Protein AF-A0A2H0PAJ8-F1 (afdb_monomer_lite)

Structure (mmCIF, N/CA/C/O backbone):
data_AF-A0A2H0PAJ8-F1
#
_entry.id   AF-A0A2H0PAJ8-F1
#
loop_
_atom_site.group_PDB
_atom_site.id
_atom_site.type_symbol
_atom_site.label_atom_id
_atom_site.label_alt_id
_atom_site.label_comp_id
_atom_site.label_asym_id
_atom_site.label_entity_id
_atom_site.label_seq_id
_atom_site.pdbx_PDB_ins_code
_atom_site.Cartn_x
_atom_site.Cartn_y
_atom_site.Cartn_z
_atom_site.occupancy
_atom_site.B_iso_or_equiv
_atom_site.auth_seq_id
_atom_site.auth_comp_id
_atom_site.auth_asym_id
_atom_site.auth_atom_id
_atom_site.pdbx_PDB_model_num
ATOM 1 N N . MET A 1 1 ? 0.910 5.562 1.154 1.00 53.03 1 MET A N 1
ATOM 2 C CA . MET A 1 1 ? 1.048 4.449 0.168 1.00 53.03 1 MET A CA 1
ATOM 3 C C . MET A 1 1 ? 0.924 5.052 -1.227 1.00 53.03 1 MET A C 1
ATOM 5 O O . MET A 1 1 ? 0.379 6.147 -1.304 1.00 53.03 1 MET A O 1
ATOM 9 N N . PRO A 1 2 ? 1.428 4.426 -2.309 1.00 61.97 2 PRO A N 1
ATOM 10 C CA . PRO A 1 2 ? 1.323 5.044 -3.615 1.00 61.97 2 PRO A CA 1
ATOM 11 C C . PRO A 1 2 ? -0.134 5.186 -4.034 1.00 61.97 2 PRO A C 1
ATOM 13 O O . PRO A 1 2 ? -0.941 4.272 -3.831 1.00 61.97 2 PRO A O 1
ATOM 16 N N . ILE A 1 3 ? -0.454 6.347 -4.591 1.00 66.50 3 ILE A N 1
ATOM 17 C CA . ILE A 1 3 ? -1.795 6.656 -5.080 1.00 66.50 3 ILE A CA 1
ATOM 18 C C . ILE A 1 3 ? -2.054 5.711 -6.256 1.00 66.50 3 ILE A C 1
ATOM 20 O O . ILE A 1 3 ? -1.178 5.554 -7.115 1.00 66.50 3 ILE A O 1
ATOM 24 N N . PRO A 1 4 ? -3.214 5.033 -6.313 1.00 67.81 4 PRO A N 1
ATOM 25 C CA . PRO A 1 4 ? -3.494 4.165 -7.436 1.00 67.81 4 PRO A CA 1
ATOM 26 C C . PRO A 1 4 ? -3.442 4.975 -8.730 1.00 67.81 4 PRO A C 1
ATOM 28 O O . PRO A 1 4 ? -3.959 6.098 -8.801 1.00 67.81 4 PRO A O 1
ATOM 31 N N . PRO A 1 5 ? -2.880 4.399 -9.797 1.00 76.94 5 PRO A N 1
ATOM 32 C CA . PRO A 1 5 ? -3.018 5.003 -11.101 1.00 76.94 5 PRO A CA 1
ATOM 33 C C . PRO A 1 5 ? -4.504 5.097 -11.433 1.00 76.94 5 PRO A C 1
ATOM 35 O O . PRO A 1 5 ? -5.255 4.132 -11.269 1.00 76.94 5 PRO A O 1
ATOM 38 N N . LYS A 1 6 ? -4.923 6.236 -11.995 1.00 79.62 6 LYS A N 1
ATOM 39 C CA . LYS A 1 6 ? -6.176 6.263 -12.752 1.00 79.62 6 LYS A CA 1
ATOM 40 C C . LYS A 1 6 ? -6.127 5.101 -13.757 1.00 79.62 6 LYS A C 1
ATOM 42 O O . LYS A 1 6 ? -5.116 5.006 -14.468 1.00 79.62 6 LYS A O 1
ATOM 47 N N . PRO A 1 7 ? -7.175 4.256 -13.835 1.00 82.50 7 PRO A N 1
ATOM 48 C CA . PRO A 1 7 ? -7.223 3.168 -14.795 1.00 82.50 7 PRO A CA 1
ATOM 49 C C . PRO A 1 7 ? -6.810 3.646 -16.182 1.00 82.50 7 PRO A C 1
ATOM 51 O O . PRO A 1 7 ? -7.326 4.646 -16.687 1.00 82.50 7 PRO A O 1
ATOM 54 N N . ILE A 1 8 ? -5.842 2.956 -16.778 1.00 85.19 8 ILE A N 1
ATOM 55 C CA . ILE A 1 8 ? -5.387 3.241 -18.132 1.00 85.19 8 ILE A CA 1
ATOM 56 C C . ILE A 1 8 ? -6.543 2.897 -19.073 1.00 85.19 8 ILE A C 1
ATOM 58 O O . ILE A 1 8 ? -7.148 1.830 -18.953 1.00 85.19 8 ILE A O 1
ATOM 62 N N . ASP A 1 9 ? -6.859 3.781 -20.017 1.00 84.81 9 ASP A N 1
ATOM 63 C CA . ASP A 1 9 ? -7.862 3.475 -21.036 1.00 84.81 9 ASP A CA 1
ATOM 64 C C . ASP A 1 9 ? -7.481 2.194 -21.785 1.00 84.81 9 ASP A C 1
ATOM 66 O O . ASP A 1 9 ? -6.303 1.914 -22.009 1.00 84.81 9 ASP A O 1
ATOM 70 N N . ARG A 1 10 ? -8.473 1.420 -22.238 1.00 78.00 10 ARG A N 1
ATOM 71 C CA . ARG A 1 10 ? -8.244 0.101 -22.859 1.00 78.00 10 ARG A CA 1
ATOM 72 C C . ARG A 1 10 ? -7.222 0.120 -24.006 1.00 78.00 10 ARG A C 1
ATOM 74 O O . ARG A 1 10 ? -6.514 -0.861 -24.201 1.00 78.00 10 ARG A O 1
ATOM 81 N N . GLY A 1 11 ? -7.132 1.222 -24.757 1.00 79.31 11 GLY A N 1
ATOM 82 C CA . GLY A 1 11 ? -6.154 1.394 -25.840 1.00 79.31 11 GLY A CA 1
ATOM 83 C C . GLY A 1 11 ? -4.706 1.597 -25.373 1.00 79.31 11 GLY A C 1
ATOM 84 O O . GLY A 1 11 ? -3.783 1.396 -26.157 1.00 79.31 11 GLY A O 1
ATOM 85 N N . GLY A 1 12 ? -4.498 1.977 -24.112 1.00 81.44 12 GLY A N 1
ATOM 86 C CA . GLY A 1 12 ? -3.184 2.197 -23.516 1.00 81.44 12 GLY A CA 1
ATOM 87 C C . GLY A 1 12 ? -2.604 0.989 -22.773 1.00 81.44 12 GLY A C 1
ATOM 88 O O . GLY A 1 12 ? -1.414 1.015 -22.457 1.00 81.44 12 GLY A O 1
ATOM 89 N N . ILE A 1 13 ? -3.414 -0.042 -22.497 1.00 83.38 13 ILE A N 1
ATOM 90 C CA . ILE A 1 13 ? -3.004 -1.256 -21.774 1.00 83.38 13 ILE A CA 1
ATOM 91 C C . ILE A 1 13 ? -2.271 -2.210 -22.722 1.00 83.38 13 ILE A C 1
ATOM 93 O O . ILE A 1 13 ? -2.772 -2.543 -23.801 1.00 83.38 13 ILE A O 1
ATOM 97 N N . LEU A 1 14 ? -1.105 -2.708 -22.306 1.00 85.00 14 LEU A N 1
ATOM 98 C CA . LEU A 1 14 ? -0.427 -3.778 -23.033 1.00 85.00 14 LEU A CA 1
ATOM 99 C C . LEU A 1 14 ? -1.078 -5.137 -22.725 1.00 85.00 14 LEU A C 1
ATOM 101 O O . LEU A 1 14 ? -0.986 -5.658 -21.620 1.00 85.00 14 LEU A O 1
ATOM 105 N N . ASP A 1 15 ? -1.731 -5.727 -23.727 1.00 77.75 15 ASP A N 1
ATOM 106 C CA . ASP A 1 15 ? -2.233 -7.109 -23.694 1.00 77.75 15 ASP A CA 1
ATOM 107 C C . ASP A 1 15 ? -1.190 -8.057 -24.315 1.00 77.75 15 ASP A C 1
ATOM 109 O O . ASP A 1 15 ? -0.835 -7.849 -25.484 1.00 77.75 15 ASP A O 1
ATOM 113 N N . PRO A 1 16 ? -0.714 -9.095 -23.602 1.00 77.75 16 PRO A N 1
ATOM 114 C CA . PRO A 1 16 ? 0.212 -10.091 -24.147 1.00 77.75 16 PRO A CA 1
ATOM 115 C C . PRO A 1 16 ? -0.272 -10.743 -25.446 1.00 77.75 16 PRO A C 1
ATOM 117 O O . PRO A 1 16 ? 0.528 -11.000 -26.341 1.00 77.75 16 PRO A O 1
ATOM 120 N N . ARG A 1 17 ? -1.594 -10.911 -25.619 1.00 74.06 17 ARG A N 1
ATOM 121 C CA . ARG A 1 17 ? -2.196 -11.467 -26.847 1.00 74.06 17 ARG A CA 1
ATOM 122 C C . ARG A 1 17 ? -1.945 -10.612 -28.091 1.00 74.06 17 ARG A C 1
ATOM 124 O O . ARG A 1 17 ? -2.111 -11.093 -29.206 1.00 74.06 17 ARG A O 1
ATOM 131 N N . ARG A 1 18 ? -1.599 -9.335 -27.908 1.00 70.81 18 ARG A N 1
ATOM 132 C CA . ARG A 1 18 ? -1.377 -8.356 -28.985 1.00 70.81 18 ARG A CA 1
ATOM 133 C C . ARG A 1 18 ? 0.048 -7.814 -29.021 1.00 70.81 18 ARG A C 1
ATOM 135 O O . ARG A 1 18 ? 0.495 -7.360 -30.065 1.00 70.81 18 ARG A O 1
ATOM 142 N N . ASN A 1 19 ? 0.736 -7.824 -27.882 1.00 71.81 19 ASN A N 1
ATOM 143 C CA . ASN A 1 19 ? 2.006 -7.130 -27.674 1.00 71.81 19 ASN A CA 1
ATOM 144 C C . ASN A 1 19 ? 3.197 -8.074 -27.463 1.00 71.81 19 ASN A C 1
ATOM 146 O O . ASN A 1 19 ? 4.299 -7.596 -27.192 1.00 71.81 19 ASN A O 1
ATOM 150 N N . GLY A 1 20 ? 2.970 -9.384 -27.585 1.00 72.88 20 GLY A N 1
ATOM 151 C CA . GLY A 1 20 ? 3.968 -10.413 -27.329 1.00 72.88 20 GLY A CA 1
ATOM 152 C C . GLY A 1 20 ? 4.164 -10.697 -25.840 1.00 72.88 20 GLY A C 1
ATOM 153 O O . GLY A 1 20 ? 3.658 -9.992 -24.961 1.00 72.88 20 GLY A O 1
ATOM 154 N N . ASP A 1 21 ? 4.941 -11.741 -25.585 1.00 70.31 21 ASP A N 1
ATOM 155 C CA . ASP A 1 21 ? 5.295 -12.305 -24.280 1.00 70.31 21 ASP A CA 1
ATOM 156 C C . ASP A 1 21 ? 6.512 -11.613 -23.640 1.00 70.31 21 ASP A C 1
ATOM 158 O O . ASP A 1 21 ? 7.277 -12.221 -22.906 1.00 70.31 21 ASP A O 1
ATOM 162 N N . GLY A 1 22 ? 6.790 -10.363 -24.005 1.00 67.69 22 GLY A N 1
ATOM 163 C CA . GLY A 1 22 ? 7.956 -9.629 -23.515 1.00 67.69 22 GLY A CA 1
ATOM 164 C C . GLY A 1 22 ? 9.339 -10.188 -23.914 1.00 67.69 22 GLY A C 1
ATOM 165 O O . GLY A 1 22 ? 10.347 -9.521 -23.675 1.00 67.69 22 GLY A O 1
ATOM 166 N N . HIS A 1 23 ? 9.409 -11.344 -24.583 1.00 62.47 23 HIS A N 1
ATOM 167 C CA . HIS A 1 23 ? 10.645 -11.989 -25.038 1.00 62.47 23 HIS A CA 1
ATOM 168 C C . HIS A 1 23 ? 11.047 -11.585 -26.464 1.00 62.47 23 HIS A C 1
ATOM 170 O O . HIS A 1 23 ? 12.063 -12.046 -26.984 1.00 62.47 23 HIS A O 1
ATOM 176 N N . ALA A 1 24 ? 10.302 -10.668 -27.091 1.00 57.56 24 ALA A N 1
ATOM 177 C CA . ALA A 1 24 ? 10.590 -10.156 -28.434 1.00 57.56 24 ALA A CA 1
ATOM 178 C C . ALA A 1 24 ? 11.947 -9.426 -28.553 1.00 57.56 24 ALA A C 1
ATOM 180 O O . ALA A 1 24 ? 12.413 -9.167 -29.664 1.00 57.56 24 ALA A O 1
ATOM 181 N N . HIS A 1 25 ? 12.611 -9.123 -27.431 1.00 70.31 25 HIS A N 1
ATOM 182 C CA . HIS A 1 25 ? 13.977 -8.621 -27.422 1.00 70.31 25 HIS A CA 1
ATOM 183 C C . HIS A 1 25 ? 14.949 -9.712 -26.948 1.00 70.31 25 HIS A C 1
ATOM 185 O O . HIS A 1 25 ? 14.843 -10.254 -25.852 1.00 70.31 25 HIS A O 1
ATOM 191 N N . THR A 1 26 ? 15.964 -10.002 -27.759 1.00 79.69 26 THR A N 1
ATOM 192 C CA . THR A 1 26 ? 17.173 -10.652 -27.246 1.00 79.69 26 THR A CA 1
ATOM 193 C C . THR A 1 26 ? 17.908 -9.657 -26.347 1.00 79.69 26 THR A C 1
ATOM 195 O O . THR A 1 26 ? 17.897 -8.452 -26.611 1.00 79.69 26 THR A O 1
ATOM 198 N N . SER A 1 27 ? 18.525 -10.107 -25.258 1.00 83.81 27 SER A N 1
ATOM 199 C CA . SER A 1 27 ? 19.421 -9.240 -24.483 1.00 83.81 27 SER A CA 1
ATOM 200 C C . SER A 1 27 ? 20.750 -9.070 -25.234 1.00 83.81 27 SER A C 1
ATOM 202 O O . SER A 1 27 ? 21.192 -10.011 -25.901 1.00 83.81 27 SER A O 1
ATOM 204 N N . PRO A 1 28 ? 21.399 -7.894 -25.175 1.00 90.44 28 PRO A N 1
ATOM 205 C CA . PRO A 1 28 ? 22.694 -7.716 -25.812 1.00 90.44 28 PRO A CA 1
ATOM 206 C C . PRO A 1 28 ? 23.735 -8.603 -25.127 1.00 90.44 28 PRO A C 1
ATOM 208 O O . PRO A 1 28 ? 23.683 -8.825 -23.919 1.00 90.44 28 PRO A O 1
ATOM 211 N N . THR A 1 29 ? 24.709 -9.085 -25.896 1.00 92.19 29 THR A N 1
ATOM 212 C CA . THR A 1 29 ? 25.834 -9.878 -25.373 1.00 92.19 29 THR A CA 1
ATOM 213 C C . THR A 1 29 ? 27.060 -9.022 -25.059 1.00 92.19 29 THR A C 1
ATOM 215 O O . THR A 1 29 ? 27.952 -9.468 -24.338 1.00 92.19 29 THR A O 1
ATOM 218 N N . ARG A 1 30 ? 27.115 -7.788 -25.580 1.00 93.44 30 ARG A N 1
ATOM 219 C CA . ARG A 1 30 ? 28.230 -6.843 -25.423 1.00 93.44 30 ARG A CA 1
ATOM 220 C C . ARG A 1 30 ? 27.732 -5.469 -24.994 1.00 93.44 30 ARG A C 1
ATOM 222 O O . ARG A 1 30 ? 26.688 -5.036 -25.469 1.00 93.44 30 ARG A O 1
ATOM 229 N N . GLY A 1 31 ? 28.483 -4.814 -24.113 1.00 91.56 31 GLY A N 1
ATOM 230 C CA . GLY A 1 31 ? 28.199 -3.481 -23.587 1.00 91.56 31 GLY A CA 1
ATOM 231 C C . GLY A 1 31 ? 28.667 -2.343 -24.499 1.00 91.56 31 GLY A C 1
ATOM 232 O O . GLY A 1 31 ? 29.110 -2.560 -25.627 1.00 91.56 31 GLY A O 1
ATOM 233 N N . TRP A 1 32 ? 28.599 -1.120 -23.967 1.00 89.06 32 TRP A N 1
ATOM 234 C CA . TRP A 1 32 ? 29.000 0.125 -24.640 1.00 89.06 32 TRP A CA 1
ATOM 235 C C . TRP A 1 32 ? 30.471 0.162 -25.079 1.00 89.06 32 TRP A C 1
ATOM 237 O O . TRP A 1 32 ? 30.817 0.840 -26.039 1.00 89.06 32 TRP A O 1
ATOM 247 N N . ASP A 1 33 ? 31.328 -0.577 -24.382 1.00 92.00 33 ASP A N 1
ATOM 248 C CA . ASP A 1 33 ? 32.765 -0.706 -24.623 1.00 92.00 33 ASP A CA 1
ATOM 249 C C . ASP A 1 33 ? 33.107 -1.904 -25.528 1.00 92.00 33 ASP A C 1
ATOM 251 O O . ASP A 1 33 ? 34.273 -2.268 -25.690 1.00 92.00 33 ASP A O 1
ATOM 255 N N . GLY A 1 34 ? 32.089 -2.572 -26.082 1.00 91.94 34 GLY A N 1
ATOM 256 C CA . GLY A 1 34 ? 32.237 -3.782 -26.884 1.00 91.94 34 GLY A CA 1
ATOM 257 C C . GLY A 1 34 ? 32.646 -5.024 -26.085 1.00 91.94 34 GLY A C 1
ATOM 258 O O . GLY A 1 34 ? 32.781 -6.103 -26.676 1.00 91.94 34 GLY A O 1
ATOM 259 N N . ARG A 1 35 ? 32.827 -4.925 -24.761 1.00 93.38 35 ARG A N 1
ATOM 260 C CA . ARG A 1 35 ? 33.161 -6.069 -23.904 1.00 93.38 35 ARG A CA 1
ATOM 261 C C . ARG A 1 35 ? 31.909 -6.883 -23.575 1.00 93.38 35 ARG A C 1
ATOM 263 O O . ARG A 1 35 ? 30.806 -6.336 -23.606 1.00 93.38 35 ARG A O 1
ATOM 270 N N . PRO A 1 36 ? 32.044 -8.187 -23.272 1.00 94.19 36 PRO A N 1
ATOM 271 C CA . PRO A 1 36 ? 30.917 -8.999 -22.830 1.00 94.19 36 PRO A CA 1
ATOM 272 C C . PRO A 1 36 ? 30.222 -8.398 -21.607 1.00 94.19 36 PRO A C 1
ATOM 274 O O . PRO A 1 36 ? 30.880 -7.903 -20.691 1.00 94.19 36 PRO A O 1
ATOM 277 N N . ILE A 1 37 ? 28.893 -8.458 -21.583 1.00 92.44 37 ILE A N 1
ATOM 278 C CA . ILE A 1 37 ? 28.121 -8.092 -20.393 1.00 92.44 37 ILE A CA 1
ATOM 279 C C . ILE A 1 37 ? 28.315 -9.177 -19.337 1.00 92.44 37 ILE A C 1
ATOM 281 O O . ILE A 1 37 ? 28.087 -10.354 -19.604 1.00 92.44 37 ILE A O 1
ATOM 285 N N . THR A 1 38 ? 28.736 -8.767 -18.143 1.00 93.75 38 THR A N 1
ATOM 286 C CA . THR A 1 38 ? 28.967 -9.659 -16.997 1.00 93.75 38 THR A CA 1
ATOM 287 C C . THR A 1 38 ? 27.840 -9.611 -15.969 1.00 93.75 38 THR A C 1
ATOM 289 O O . THR A 1 38 ? 27.768 -10.487 -15.111 1.00 93.75 38 THR A O 1
ATOM 292 N N . GLN A 1 39 ? 26.957 -8.610 -16.045 1.00 93.12 39 GLN A N 1
ATOM 293 C CA . GLN A 1 39 ? 25.762 -8.532 -15.213 1.00 93.12 39 GLN A CA 1
ATOM 294 C C . GLN A 1 39 ? 24.813 -9.690 -15.519 1.00 93.12 39 GLN A C 1
ATOM 296 O O . GLN A 1 39 ? 24.629 -10.070 -16.677 1.00 93.12 39 GLN A O 1
ATOM 301 N N . ARG A 1 40 ? 24.158 -10.202 -14.480 1.00 91.56 40 ARG A N 1
ATOM 302 C CA . ARG A 1 40 ? 23.139 -11.248 -14.598 1.00 91.56 40 ARG A CA 1
ATOM 303 C C . ARG A 1 40 ? 21.740 -10.637 -14.760 1.00 91.56 40 ARG A C 1
ATOM 305 O O . ARG A 1 40 ? 21.517 -9.517 -14.305 1.00 91.56 40 ARG A O 1
ATOM 312 N N . PRO A 1 41 ? 20.789 -11.331 -15.402 1.00 90.38 41 PRO A N 1
ATOM 313 C CA . PRO A 1 41 ? 19.398 -10.897 -15.393 1.00 90.38 41 PRO A CA 1
ATOM 314 C C . PRO A 1 41 ? 18.879 -10.775 -13.956 1.00 90.38 41 PRO A C 1
ATOM 316 O O . PRO A 1 41 ? 19.220 -11.592 -13.102 1.00 90.38 41 PRO A O 1
ATOM 319 N N . TRP A 1 42 ? 18.029 -9.786 -13.700 1.00 90.38 42 TRP A N 1
ATOM 320 C CA . TRP A 1 42 ? 17.349 -9.625 -12.424 1.00 90.38 42 TRP A CA 1
ATOM 321 C C . TRP A 1 42 ? 16.358 -10.770 -12.222 1.00 90.38 42 TRP A C 1
ATOM 323 O O . TRP A 1 42 ? 15.323 -10.865 -12.891 1.00 90.38 42 TRP A O 1
ATOM 333 N N . THR A 1 43 ? 16.703 -11.649 -11.291 1.00 88.38 43 THR A N 1
ATOM 334 C CA . THR A 1 43 ? 15.914 -12.814 -10.913 1.00 88.38 43 THR A CA 1
ATOM 335 C C . THR A 1 43 ? 15.953 -12.999 -9.402 1.00 88.38 43 THR A C 1
ATOM 337 O O . THR A 1 43 ? 16.858 -12.509 -8.729 1.00 88.38 43 THR A O 1
ATOM 340 N N . SER A 1 44 ? 15.011 -13.767 -8.861 1.00 82.38 44 SER A N 1
ATOM 341 C CA . SER A 1 44 ? 15.090 -14.248 -7.487 1.00 82.38 44 SER A CA 1
ATOM 342 C C . SER A 1 44 ? 16.305 -15.174 -7.298 1.00 82.38 44 SER A C 1
ATOM 344 O O . SER A 1 44 ? 16.903 -15.615 -8.291 1.00 82.38 44 SER A O 1
ATOM 346 N N . PRO A 1 45 ? 16.681 -15.517 -6.050 1.00 79.88 45 PRO A N 1
ATOM 347 C CA . PRO A 1 45 ? 17.805 -16.414 -5.768 1.00 79.88 45 PRO A CA 1
ATOM 348 C C . PRO A 1 45 ? 17.745 -17.770 -6.490 1.00 79.88 45 PRO A C 1
ATOM 350 O O . PRO A 1 45 ? 18.783 -18.389 -6.707 1.00 79.88 45 PRO A O 1
ATOM 353 N N . ARG A 1 46 ? 16.550 -18.229 -6.889 1.00 78.69 46 ARG A N 1
ATOM 354 C CA . ARG A 1 46 ? 16.341 -19.482 -7.638 1.00 78.69 46 ARG A CA 1
ATOM 355 C C . ARG A 1 46 ? 16.128 -19.283 -9.145 1.00 78.69 46 ARG A C 1
ATOM 357 O O . ARG A 1 46 ? 15.667 -20.193 -9.826 1.00 78.69 46 ARG A O 1
ATOM 364 N N . GLY A 1 47 ? 16.459 -18.107 -9.680 1.00 81.38 47 GLY A N 1
ATOM 365 C CA . GLY A 1 47 ? 16.390 -17.822 -11.117 1.00 81.38 47 GLY A CA 1
ATOM 366 C C . GLY A 1 47 ? 15.000 -17.429 -11.624 1.00 81.38 47 GLY A C 1
ATOM 367 O O . GLY A 1 47 ? 14.798 -17.321 -12.833 1.00 81.38 47 GLY A O 1
ATOM 368 N N . ARG A 1 48 ? 14.030 -17.175 -10.732 1.00 82.94 48 ARG A N 1
ATOM 369 C CA . ARG A 1 48 ? 12.703 -16.689 -11.131 1.00 82.94 48 ARG A CA 1
ATOM 370 C C . ARG A 1 48 ? 12.806 -15.243 -11.621 1.00 82.94 48 ARG A C 1
ATOM 372 O O . ARG A 1 48 ? 13.211 -14.383 -10.851 1.00 82.94 48 ARG A O 1
ATOM 379 N N . HIS A 1 49 ? 12.388 -14.931 -12.847 1.00 84.56 49 HIS A N 1
ATOM 380 C CA . HIS A 1 49 ? 12.148 -13.540 -13.251 1.00 84.56 49 HIS A CA 1
ATOM 381 C C . HIS A 1 49 ? 11.129 -12.885 -12.308 1.00 84.56 49 HIS A C 1
ATOM 383 O O . HIS A 1 49 ? 9.976 -13.304 -12.230 1.00 84.56 49 HIS A O 1
ATOM 389 N N . ILE A 1 50 ? 11.571 -11.873 -11.575 1.00 85.25 50 ILE A N 1
ATOM 390 C CA . ILE A 1 50 ? 10.740 -11.099 -10.654 1.00 85.25 50 ILE A CA 1
ATOM 391 C C . ILE A 1 50 ? 10.743 -9.641 -11.107 1.00 85.25 50 ILE A C 1
ATOM 393 O O . ILE A 1 50 ? 11.695 -9.217 -11.773 1.00 85.25 50 ILE A O 1
ATOM 397 N N . PRO A 1 51 ? 9.702 -8.865 -10.779 1.00 86.62 51 PRO A N 1
ATOM 398 C CA . PRO A 1 51 ? 9.711 -7.444 -11.072 1.00 86.62 51 PRO A CA 1
ATOM 399 C C . PRO A 1 51 ? 10.942 -6.771 -10.436 1.00 86.62 51 PRO A C 1
ATOM 401 O O . PRO A 1 51 ? 11.379 -7.177 -9.352 1.00 86.62 51 PRO A O 1
ATOM 404 N N . PRO A 1 52 ? 11.533 -5.754 -11.090 1.00 88.94 52 PRO A N 1
ATOM 405 C CA . PRO A 1 52 ? 12.604 -4.951 -10.504 1.00 88.94 52 PRO A CA 1
ATOM 406 C C . PRO A 1 52 ? 12.230 -4.443 -9.106 1.00 88.94 52 PRO A C 1
ATOM 408 O O . PRO A 1 52 ? 11.126 -3.928 -8.922 1.00 88.94 52 PRO A O 1
ATOM 411 N N . SER A 1 53 ? 13.138 -4.590 -8.135 1.00 83.44 53 SER A N 1
ATOM 412 C CA . SER A 1 53 ? 12.919 -4.169 -6.742 1.00 83.44 53 SER A CA 1
ATOM 413 C C . SER A 1 53 ? 12.694 -2.663 -6.613 1.00 83.44 53 SER A C 1
ATOM 415 O O . SER A 1 53 ? 13.042 -1.893 -7.505 1.00 83.44 53 SER A O 1
ATOM 417 N N . HIS A 1 54 ? 12.193 -2.220 -5.459 1.00 79.19 54 HIS A N 1
ATOM 418 C CA . HIS A 1 54 ? 12.003 -0.795 -5.181 1.00 79.19 54 HIS A CA 1
ATOM 419 C C . HIS A 1 54 ? 13.286 0.037 -5.381 1.00 79.19 54 HIS A C 1
ATOM 421 O O . HIS A 1 54 ? 13.250 1.079 -6.030 1.00 79.19 54 HIS A O 1
ATOM 427 N N . ASN A 1 55 ? 14.448 -0.468 -4.952 1.00 78.75 55 ASN A N 1
ATOM 428 C CA . ASN A 1 55 ? 15.737 0.206 -5.167 1.00 78.75 55 ASN A CA 1
ATOM 429 C C . ASN A 1 55 ? 16.119 0.318 -6.653 1.00 78.75 55 ASN A C 1
ATOM 431 O O . ASN A 1 55 ? 16.799 1.253 -7.060 1.00 78.75 55 ASN A O 1
ATOM 435 N N . HIS A 1 56 ? 15.689 -0.630 -7.483 1.00 85.88 56 HIS A N 1
ATOM 436 C CA . HIS A 1 56 ? 15.864 -0.548 -8.932 1.00 85.88 56 HIS A CA 1
ATOM 437 C C . HIS A 1 56 ? 14.852 0.399 -9.577 1.00 85.88 56 HIS A C 1
ATOM 439 O O . HIS A 1 56 ? 15.172 1.086 -10.546 1.00 85.88 56 HIS A O 1
ATOM 445 N N . ILE A 1 57 ? 13.645 0.473 -9.020 1.00 86.69 57 ILE A N 1
ATOM 446 C CA . ILE A 1 57 ? 12.599 1.391 -9.458 1.00 86.69 57 ILE A CA 1
ATOM 447 C C . ILE A 1 57 ? 13.017 2.852 -9.258 1.00 86.69 57 ILE A C 1
ATOM 449 O O . ILE A 1 57 ? 12.819 3.659 -10.164 1.00 86.69 57 ILE A O 1
ATOM 453 N N . THR A 1 58 ? 13.611 3.213 -8.116 1.00 82.81 58 THR A N 1
ATOM 454 C CA . THR A 1 58 ? 14.049 4.600 -7.855 1.00 82.81 58 THR A CA 1
ATOM 455 C C . THR A 1 58 ? 15.079 5.084 -8.874 1.00 82.81 58 THR A C 1
ATOM 457 O O . THR A 1 58 ? 15.094 6.258 -9.242 1.00 82.81 58 THR A O 1
ATOM 460 N N . ILE A 1 59 ? 15.896 4.167 -9.395 1.00 82.44 59 ILE A N 1
ATOM 461 C CA . ILE A 1 59 ? 16.863 4.451 -10.452 1.00 82.44 59 ILE A CA 1
ATOM 462 C C . ILE A 1 59 ? 16.163 4.765 -11.778 1.00 82.44 59 ILE A C 1
ATOM 464 O O . ILE A 1 59 ? 16.506 5.747 -12.431 1.00 82.44 59 ILE A O 1
ATOM 468 N N . ILE A 1 60 ? 15.186 3.955 -12.190 1.00 85.50 60 ILE A N 1
ATOM 469 C CA . ILE A 1 60 ? 14.516 4.142 -13.489 1.00 85.50 60 ILE A CA 1
ATOM 470 C C . ILE A 1 60 ? 13.481 5.268 -13.455 1.00 85.50 60 ILE A C 1
ATOM 472 O O . ILE A 1 60 ? 13.292 5.951 -14.457 1.00 85.50 60 ILE A O 1
ATOM 476 N N . ASN A 1 61 ? 12.861 5.513 -12.298 1.00 84.81 61 ASN A N 1
ATOM 477 C CA . ASN A 1 61 ? 11.887 6.582 -12.081 1.00 84.81 61 ASN A CA 1
ATOM 478 C C . ASN A 1 61 ? 12.561 7.936 -11.787 1.00 84.81 61 ASN A C 1
ATOM 480 O O . ASN A 1 61 ? 12.062 8.749 -11.014 1.00 84.81 61 ASN A O 1
ATOM 484 N N . ASN A 1 62 ? 13.735 8.162 -12.373 1.00 89.00 62 ASN A N 1
ATOM 485 C CA . ASN A 1 62 ? 14.498 9.388 -12.230 1.00 89.00 62 ASN A CA 1
ATOM 486 C C . ASN A 1 62 ? 14.137 10.364 -13.358 1.00 89.00 62 ASN A C 1
ATOM 488 O O . ASN A 1 62 ? 14.218 10.012 -14.537 1.00 89.00 62 ASN A O 1
ATOM 492 N N . THR A 1 63 ? 13.806 11.610 -13.010 1.00 88.94 63 THR A N 1
ATOM 493 C CA . THR A 1 63 ? 13.380 12.644 -13.969 1.00 88.94 63 THR A CA 1
ATOM 494 C C . THR A 1 63 ? 14.363 12.832 -15.126 1.00 88.94 63 THR A C 1
ATOM 496 O O . THR A 1 63 ? 13.944 12.955 -16.276 1.00 88.94 63 THR A O 1
ATOM 499 N N . THR A 1 64 ? 15.674 12.795 -14.864 1.00 91.88 64 THR A N 1
ATOM 500 C CA . THR A 1 64 ? 16.703 12.911 -15.910 1.00 91.88 64 THR A CA 1
ATOM 501 C C . THR A 1 64 ? 16.642 11.736 -16.882 1.00 91.88 64 THR A C 1
ATOM 503 O O . THR A 1 64 ? 16.692 11.933 -18.095 1.00 91.88 64 THR A O 1
ATOM 506 N N . ILE A 1 65 ? 16.497 10.513 -16.367 1.00 93.00 65 ILE A N 1
ATOM 507 C CA . ILE A 1 65 ? 16.397 9.303 -17.191 1.00 93.00 65 ILE A CA 1
ATOM 508 C C . ILE A 1 65 ? 15.117 9.335 -18.036 1.00 93.00 65 ILE A C 1
ATOM 510 O O . ILE A 1 65 ? 15.196 9.156 -19.251 1.00 93.00 65 ILE A O 1
ATOM 514 N N . ILE A 1 66 ? 13.964 9.645 -17.439 1.00 92.00 66 ILE A N 1
ATOM 515 C CA . ILE A 1 66 ? 12.669 9.715 -18.141 1.00 92.00 66 ILE A CA 1
ATOM 516 C C . ILE A 1 66 ? 12.692 10.771 -19.261 1.00 92.00 66 ILE A C 1
ATOM 518 O O . ILE A 1 66 ? 12.232 10.519 -20.384 1.00 92.00 66 ILE A O 1
ATOM 522 N N . ASN A 1 67 ? 13.267 11.946 -18.990 1.00 93.56 67 ASN A N 1
ATOM 523 C CA . ASN A 1 67 ? 13.400 13.009 -19.984 1.00 93.56 67 ASN A CA 1
ATOM 524 C C . ASN A 1 67 ? 14.291 12.575 -21.154 1.00 93.56 67 ASN A C 1
ATOM 526 O O . ASN A 1 67 ? 13.920 12.763 -22.315 1.00 93.56 67 ASN A O 1
ATOM 530 N N . ASN A 1 68 ? 15.425 11.933 -20.867 1.00 95.81 68 ASN A N 1
ATOM 531 C CA . ASN A 1 68 ? 16.341 11.449 -21.898 1.00 95.81 68 ASN A CA 1
ATOM 532 C C . ASN A 1 68 ? 15.722 10.337 -22.754 1.00 95.81 68 ASN A C 1
ATOM 534 O O . ASN A 1 68 ? 15.849 10.378 -23.979 1.00 95.81 68 ASN A O 1
ATOM 538 N N . ILE A 1 69 ? 14.987 9.398 -22.146 1.00 95.12 69 ILE A N 1
ATOM 539 C CA . ILE A 1 69 ? 14.215 8.378 -22.873 1.00 95.12 69 ILE A CA 1
ATOM 540 C C . ILE A 1 69 ? 13.274 9.041 -23.881 1.00 95.12 69 ILE A C 1
ATOM 542 O O . ILE A 1 69 ? 13.247 8.666 -25.055 1.00 95.12 69 ILE A O 1
ATOM 546 N N . SER A 1 70 ? 12.541 10.065 -23.441 1.00 93.62 70 SER A N 1
ATOM 547 C CA . SER A 1 70 ? 11.583 10.782 -24.286 1.00 93.62 70 SER A CA 1
ATOM 548 C C . SER A 1 70 ? 12.258 11.503 -25.459 1.00 93.62 70 SER A C 1
ATOM 550 O O . SER A 1 70 ? 11.701 11.540 -26.557 1.00 93.62 70 SER A O 1
ATOM 552 N N . VAL A 1 71 ? 13.458 12.059 -25.256 1.00 95.44 71 VAL A N 1
ATOM 553 C CA . VAL A 1 71 ? 14.259 12.686 -26.323 1.00 95.44 71 VAL A CA 1
ATOM 554 C C . VAL A 1 71 ? 14.730 11.647 -27.339 1.00 95.44 71 VAL A C 1
ATOM 556 O O . VAL A 1 71 ? 14.537 11.842 -28.539 1.00 95.44 71 VAL A O 1
ATOM 559 N N . VAL A 1 72 ? 15.296 10.529 -26.872 1.00 95.94 72 VAL A N 1
ATOM 560 C CA . VAL A 1 72 ? 15.802 9.464 -27.750 1.00 95.94 72 VAL A CA 1
ATOM 561 C C . VAL A 1 72 ? 14.678 8.857 -28.585 1.00 95.94 72 VAL A C 1
ATOM 563 O O . VAL A 1 72 ? 14.837 8.721 -29.795 1.00 95.94 72 VAL A O 1
ATOM 566 N N . GLN A 1 73 ? 13.524 8.544 -27.986 1.00 94.50 73 GLN A N 1
ATOM 567 C CA . GLN A 1 73 ? 12.398 7.962 -28.726 1.00 94.50 73 GLN A CA 1
ATOM 568 C C . GLN A 1 73 ? 11.879 8.885 -29.831 1.00 94.50 73 GLN A C 1
ATOM 570 O O . GLN A 1 73 ? 11.603 8.424 -30.934 1.00 94.50 73 GLN A O 1
ATOM 575 N N . ARG A 1 74 ? 11.786 10.193 -29.566 1.00 92.75 74 ARG A N 1
ATOM 576 C CA . ARG A 1 74 ? 11.266 11.171 -30.535 1.00 92.75 74 ARG A CA 1
ATOM 577 C C . ARG A 1 74 ? 12.181 11.350 -31.750 1.00 92.75 74 ARG A C 1
ATOM 579 O O . ARG A 1 74 ? 11.700 11.696 -32.823 1.00 92.75 74 ARG A O 1
ATOM 586 N N . GLY A 1 75 ? 13.486 11.140 -31.571 1.00 93.12 75 GLY A N 1
ATOM 587 C CA . GLY A 1 75 ? 14.493 11.225 -32.630 1.00 93.12 75 GLY A CA 1
ATOM 588 C C . GLY A 1 75 ? 14.884 9.879 -33.246 1.00 93.12 75 GLY A C 1
ATOM 589 O O . GLY A 1 75 ? 15.793 9.849 -34.078 1.00 93.12 75 GLY A O 1
ATOM 590 N N . TRP A 1 76 ? 14.260 8.771 -32.832 1.00 94.25 76 TRP A N 1
ATOM 591 C CA . TRP A 1 76 ? 14.703 7.441 -33.239 1.00 94.25 76 TRP A CA 1
ATOM 592 C C . TRP A 1 76 ? 14.397 7.153 -34.712 1.00 94.25 76 TRP A C 1
ATOM 594 O O . TRP A 1 76 ? 13.304 7.429 -35.210 1.00 94.25 76 TRP A O 1
ATOM 604 N N . ARG A 1 77 ? 15.353 6.537 -35.411 1.00 93.69 77 ARG A N 1
ATOM 605 C CA . ARG A 1 77 ? 15.160 6.058 -36.784 1.00 93.69 77 ARG A CA 1
ATOM 606 C C . ARG A 1 77 ? 14.534 4.670 -36.736 1.00 93.69 77 ARG A C 1
ATOM 608 O O . ARG A 1 77 ? 15.179 3.725 -36.308 1.00 93.69 77 ARG A O 1
ATOM 615 N N . THR A 1 78 ? 13.297 4.524 -37.200 1.00 90.38 78 THR A N 1
ATOM 616 C CA . THR A 1 78 ? 12.541 3.259 -37.102 1.00 90.38 78 THR A CA 1
ATOM 617 C C . THR A 1 78 ? 13.143 2.091 -37.891 1.00 90.38 78 THR A C 1
ATOM 619 O O . THR A 1 78 ? 12.792 0.945 -37.636 1.00 90.38 78 THR A O 1
ATOM 622 N N . SER A 1 79 ? 14.061 2.353 -38.824 1.00 92.50 79 SER A N 1
ATOM 623 C CA . SER A 1 79 ? 14.837 1.320 -39.522 1.00 92.50 79 SER A CA 1
ATOM 624 C C . SER A 1 79 ? 16.066 0.833 -38.745 1.00 92.50 79 SER A C 1
ATOM 626 O O . SER A 1 79 ? 16.695 -0.143 -39.152 1.00 92.50 79 SER A O 1
ATOM 628 N N . ASP A 1 80 ? 16.443 1.513 -37.660 1.00 92.31 80 ASP A N 1
ATOM 629 C CA . ASP A 1 80 ? 17.558 1.121 -36.806 1.00 92.31 80 ASP A CA 1
ATOM 630 C C . ASP A 1 80 ? 17.065 0.188 -35.696 1.00 92.31 80 ASP A C 1
ATOM 632 O O . ASP A 1 80 ? 16.310 0.593 -34.808 1.00 92.31 80 ASP A O 1
ATOM 636 N N . HIS A 1 81 ? 17.515 -1.066 -35.761 1.00 91.12 81 HIS A N 1
ATOM 637 C CA . HIS A 1 81 ? 17.228 -2.119 -34.784 1.00 91.12 81 HIS A CA 1
ATOM 638 C C . HIS A 1 81 ? 18.459 -2.528 -33.964 1.00 91.12 81 HIS A C 1
ATOM 640 O O . HIS A 1 81 ? 18.445 -3.565 -33.287 1.00 91.12 81 HIS A O 1
ATOM 646 N N . SER A 1 82 ? 19.543 -1.750 -34.056 1.00 92.06 82 SER A N 1
ATOM 647 C CA . SER A 1 82 ? 20.776 -1.985 -33.312 1.00 92.06 82 SER A CA 1
ATOM 648 C C . SER A 1 82 ? 20.630 -1.604 -31.835 1.00 92.06 82 SER A C 1
ATOM 650 O O . SER A 1 82 ? 19.699 -0.903 -31.431 1.00 92.06 82 SER A O 1
ATOM 652 N N . TYR A 1 83 ? 21.551 -2.099 -31.003 1.00 94.00 83 TYR A N 1
ATOM 653 C CA . TYR A 1 83 ? 21.638 -1.648 -29.617 1.00 94.00 83 TYR A CA 1
ATOM 654 C C . TYR A 1 83 ? 22.372 -0.317 -29.551 1.00 94.00 83 TYR A C 1
ATOM 656 O O . TYR A 1 83 ? 23.495 -0.200 -30.041 1.00 94.00 83 TYR A O 1
ATOM 664 N N . SER A 1 84 ? 21.768 0.643 -28.862 1.00 95.38 84 SER A N 1
ATOM 665 C CA . SER A 1 84 ? 22.422 1.881 -28.453 1.00 95.38 84 SER A CA 1
ATOM 666 C C . SER A 1 84 ? 22.682 1.879 -26.954 1.00 95.38 84 SER A C 1
ATOM 668 O O . SER A 1 84 ? 21.933 1.287 -26.175 1.00 95.38 84 SER A O 1
ATOM 670 N N . TRP A 1 85 ? 23.765 2.536 -26.553 1.00 96.25 85 TRP A N 1
ATOM 671 C CA . TRP A 1 85 ? 24.208 2.586 -25.167 1.00 96.25 85 TRP A CA 1
ATOM 672 C C . TRP A 1 85 ? 24.285 4.019 -24.672 1.00 96.25 85 TRP A C 1
ATOM 674 O O . TRP A 1 85 ? 24.780 4.903 -25.369 1.00 96.25 85 TRP A O 1
ATOM 684 N N . TYR A 1 86 ? 23.842 4.219 -23.438 1.00 96.19 86 TYR A N 1
ATOM 685 C CA . TYR A 1 86 ? 23.790 5.515 -22.789 1.00 96.19 86 TYR A CA 1
ATOM 686 C C . TYR A 1 86 ? 24.316 5.441 -21.360 1.00 96.19 86 TYR A C 1
ATOM 688 O O . TYR A 1 86 ? 24.284 4.391 -20.710 1.00 96.19 86 TYR A O 1
ATOM 696 N N . TYR A 1 87 ? 24.776 6.590 -20.870 1.00 95.12 87 TYR A N 1
ATOM 697 C CA . TYR A 1 87 ? 25.193 6.770 -19.489 1.00 95.12 87 TYR A CA 1
ATOM 698 C C . TYR A 1 87 ? 24.509 8.007 -18.913 1.00 95.12 87 TYR A C 1
ATOM 700 O O . TYR A 1 87 ? 24.889 9.137 -19.222 1.00 95.12 87 TYR A O 1
ATOM 708 N N . TRP A 1 88 ? 23.460 7.800 -18.118 1.00 94.50 88 TRP A N 1
ATOM 709 C CA . TRP A 1 88 ? 22.631 8.878 -17.576 1.00 94.50 88 TRP A CA 1
ATOM 710 C C . TRP A 1 88 ? 22.546 8.754 -16.065 1.00 94.50 88 TRP A C 1
ATOM 712 O O . TRP A 1 88 ? 22.260 7.679 -15.550 1.00 94.50 88 TRP A O 1
ATOM 722 N N . ASN A 1 89 ? 22.792 9.856 -15.353 1.00 90.62 89 ASN A N 1
ATOM 723 C CA . ASN A 1 89 ? 22.749 9.899 -13.890 1.00 90.62 89 ASN A CA 1
ATOM 724 C C . ASN A 1 89 ? 23.578 8.780 -13.212 1.00 90.62 89 ASN A C 1
ATOM 726 O O . ASN A 1 89 ? 23.133 8.146 -12.259 1.00 90.62 89 ASN A O 1
ATOM 730 N N . GLY A 1 90 ? 24.763 8.482 -13.758 1.00 89.81 90 GLY A N 1
ATOM 731 C CA . GLY A 1 90 ? 25.635 7.420 -13.244 1.00 89.81 90 GLY A CA 1
ATOM 732 C C . GLY A 1 90 ? 25.193 5.991 -13.583 1.00 89.81 90 GLY A C 1
ATOM 733 O O . GLY A 1 90 ? 25.786 5.043 -13.081 1.00 89.81 90 GLY A O 1
ATOM 734 N N . GLN A 1 91 ? 24.166 5.817 -14.417 1.00 91.62 91 GLN A N 1
ATOM 735 C CA . GLN A 1 91 ? 23.594 4.515 -14.751 1.00 91.62 91 GLN A CA 1
ATOM 736 C C . GLN A 1 91 ? 23.861 4.159 -16.203 1.00 91.62 91 GLN A C 1
ATOM 738 O O . GLN A 1 91 ? 23.671 4.977 -17.107 1.00 91.62 91 GLN A O 1
ATOM 743 N N . ARG A 1 92 ? 24.257 2.905 -16.431 1.00 94.50 92 ARG A N 1
ATOM 744 C CA . ARG A 1 92 ? 24.404 2.362 -17.779 1.00 94.50 92 ARG A CA 1
ATOM 745 C C . ARG A 1 92 ? 23.055 1.864 -18.279 1.00 94.50 92 ARG A C 1
ATOM 747 O O . ARG A 1 92 ? 22.439 0.993 -17.665 1.00 94.50 92 ARG A O 1
ATOM 754 N N . ILE A 1 93 ? 22.637 2.391 -19.424 1.00 95.56 93 ILE A N 1
ATOM 755 C CA . ILE A 1 93 ? 21.322 2.144 -20.008 1.00 95.56 93 ILE A CA 1
ATOM 756 C C . ILE A 1 93 ? 21.504 1.648 -21.442 1.00 95.56 93 ILE A C 1
ATOM 758 O O . ILE A 1 93 ? 22.192 2.274 -22.245 1.00 95.56 93 ILE A O 1
ATOM 762 N N . GLY A 1 94 ? 20.911 0.500 -21.750 1.00 95.38 94 GLY A N 1
ATOM 763 C CA . GLY A 1 94 ? 20.813 -0.034 -23.103 1.00 95.38 94 GLY A CA 1
ATOM 764 C C . GLY A 1 94 ? 19.470 0.333 -23.722 1.00 95.38 94 GLY A C 1
ATOM 765 O O . GLY A 1 94 ? 18.452 0.367 -23.034 1.00 95.38 94 GLY A O 1
ATOM 766 N N . HIS A 1 95 ? 19.451 0.574 -25.023 1.00 95.88 95 HIS A N 1
ATOM 767 C CA . HIS A 1 95 ? 18.233 0.821 -25.784 1.00 95.88 95 HIS A CA 1
ATOM 768 C C . HIS A 1 95 ? 18.210 -0.036 -27.036 1.00 95.88 95 HIS A C 1
ATOM 770 O O . HIS A 1 95 ? 19.247 -0.253 -27.666 1.00 95.88 95 HIS A O 1
ATOM 776 N N . ARG A 1 96 ? 17.023 -0.516 -27.396 1.00 93.94 96 ARG A N 1
ATOM 777 C CA . ARG A 1 96 ? 16.781 -1.192 -28.665 1.00 93.94 96 ARG A CA 1
ATOM 778 C C . ARG A 1 96 ? 15.383 -0.877 -29.167 1.00 93.94 96 ARG A C 1
ATOM 780 O O . ARG A 1 96 ? 14.420 -0.936 -28.407 1.00 93.94 96 ARG A O 1
ATOM 787 N N . TYR A 1 97 ? 15.273 -0.603 -30.458 1.00 93.25 97 TYR A N 1
ATOM 788 C CA . TYR A 1 97 ? 13.999 -0.599 -31.164 1.00 93.25 97 TYR A CA 1
ATOM 789 C C . TYR A 1 97 ? 13.836 -1.928 -31.897 1.00 93.25 97 TYR A C 1
ATOM 791 O O . TYR A 1 97 ? 14.649 -2.274 -32.752 1.00 93.25 97 TYR A O 1
ATOM 799 N N . ASP A 1 98 ? 12.846 -2.726 -31.515 1.00 89.81 98 ASP A N 1
ATOM 800 C CA . ASP A 1 98 ? 12.653 -4.037 -32.133 1.00 89.81 98 ASP A CA 1
ATOM 801 C C . ASP A 1 98 ? 11.925 -3.947 -33.486 1.00 89.81 98 ASP A C 1
ATOM 803 O O . ASP A 1 98 ? 11.478 -2.886 -33.926 1.00 89.81 98 ASP A O 1
ATOM 807 N N . THR A 1 99 ? 11.821 -5.083 -34.172 1.00 88.44 99 THR A N 1
ATOM 808 C CA . THR A 1 99 ? 11.152 -5.191 -35.477 1.00 88.44 99 THR A CA 1
ATOM 809 C C . THR A 1 99 ? 9.630 -5.054 -35.394 1.00 88.44 99 THR A C 1
ATOM 811 O O . THR A 1 99 ? 8.978 -4.919 -36.424 1.00 88.44 99 THR A O 1
ATOM 814 N N . PHE A 1 100 ? 9.056 -5.092 -34.189 1.00 86.00 100 PHE A N 1
ATOM 815 C CA . PHE A 1 100 ? 7.625 -4.903 -33.937 1.00 86.00 100 PHE A CA 1
ATOM 816 C C . PHE A 1 100 ? 7.282 -3.445 -33.609 1.00 86.00 100 PHE A C 1
ATOM 818 O O . PHE A 1 100 ? 6.119 -3.109 -33.390 1.00 86.00 100 PHE A O 1
ATOM 825 N N . GLY A 1 101 ? 8.286 -2.568 -33.612 1.00 88.00 101 GLY A N 1
ATOM 826 C CA . GLY A 1 101 ? 8.125 -1.145 -33.387 1.00 88.00 101 GLY A CA 1
ATOM 827 C C . GLY A 1 101 ? 8.122 -0.746 -31.913 1.00 88.00 101 GLY A C 1
ATOM 828 O O . GLY A 1 101 ? 7.599 0.316 -31.566 1.00 88.00 101 GLY A O 1
ATOM 829 N N . PHE A 1 102 ? 8.681 -1.577 -31.031 1.00 90.62 102 PHE A N 1
ATOM 830 C CA . PHE A 1 102 ? 8.716 -1.319 -29.597 1.00 90.62 102 PHE A CA 1
ATOM 831 C C . PHE A 1 102 ? 10.091 -0.858 -29.126 1.00 90.62 102 PHE A C 1
ATOM 833 O O . PHE A 1 102 ? 11.131 -1.399 -29.499 1.00 90.62 102 PHE A O 1
ATOM 840 N N . HIS A 1 103 ? 10.084 0.147 -28.249 1.00 93.38 103 HIS A N 1
ATOM 841 C CA . HIS A 1 103 ? 11.284 0.636 -27.587 1.00 93.38 103 HIS A CA 1
ATOM 842 C C . HIS A 1 103 ? 11.523 -0.106 -26.274 1.00 93.38 103 HIS A C 1
ATOM 844 O O . HIS A 1 103 ? 10.761 0.023 -25.309 1.00 93.38 103 HIS A O 1
ATOM 850 N N . TRP A 1 104 ? 12.636 -0.820 -26.245 1.00 94.75 104 TRP A N 1
ATOM 851 C CA . TRP A 1 104 ? 13.142 -1.574 -25.117 1.00 94.75 104 TRP A CA 1
ATOM 852 C C . TRP A 1 104 ? 14.274 -0.817 -24.438 1.00 94.75 104 TRP A C 1
ATOM 854 O O . TRP A 1 104 ? 15.186 -0.329 -25.103 1.00 94.75 104 TRP A O 1
ATOM 864 N N . TRP A 1 105 ? 14.217 -0.746 -23.112 1.00 95.25 105 TRP A N 1
ATOM 865 C CA . TRP A 1 105 ? 15.190 -0.069 -22.264 1.00 95.25 105 TRP A CA 1
ATOM 866 C C . TRP A 1 105 ? 15.725 -1.033 -21.213 1.00 95.25 105 TRP A C 1
ATOM 868 O O . TRP A 1 105 ? 14.963 -1.540 -20.388 1.00 95.25 105 TRP A O 1
ATOM 878 N N . GLY A 1 106 ? 17.028 -1.285 -21.272 1.00 94.50 106 GLY A N 1
ATOM 879 C CA . GLY A 1 106 ? 17.770 -2.127 -20.347 1.00 94.50 106 GLY A CA 1
ATOM 880 C C . GLY A 1 106 ? 18.490 -1.284 -19.308 1.00 94.50 106 GLY A C 1
ATOM 881 O O . GLY A 1 106 ? 19.230 -0.370 -19.662 1.00 94.50 106 GLY A O 1
ATOM 882 N N . PHE A 1 107 ? 18.317 -1.611 -18.037 1.00 94.25 107 PHE A N 1
ATOM 883 C CA . PHE A 1 107 ? 18.955 -0.929 -16.918 1.00 94.25 107 PHE A CA 1
ATOM 884 C C . PHE A 1 107 ? 19.951 -1.871 -16.262 1.00 94.25 107 PHE A C 1
ATOM 886 O O . PHE A 1 107 ? 19.592 -2.990 -15.905 1.00 94.25 107 PHE A O 1
ATOM 893 N N . TYR A 1 108 ? 21.198 -1.424 -16.128 1.00 93.44 108 TYR A N 1
ATOM 894 C CA . TYR A 1 108 ? 22.291 -2.208 -15.557 1.00 93.44 108 TYR A CA 1
ATOM 895 C C . TYR A 1 108 ? 22.665 -1.614 -14.204 1.00 93.44 108 TYR A C 1
ATOM 897 O O . TYR A 1 108 ? 23.377 -0.610 -14.149 1.00 93.44 108 TYR A O 1
ATOM 905 N N . VAL A 1 109 ? 22.172 -2.232 -13.133 1.00 90.31 109 VAL A N 1
ATOM 906 C CA . VAL A 1 109 ? 22.310 -1.742 -11.761 1.00 90.31 109 VAL A CA 1
ATOM 907 C C . VAL A 1 109 ? 23.156 -2.728 -10.965 1.00 90.31 109 VAL A C 1
ATOM 909 O O . VAL A 1 109 ? 22.755 -3.861 -10.709 1.00 90.31 109 VAL A O 1
ATOM 912 N N . GLY A 1 110 ? 24.360 -2.298 -10.584 1.00 89.12 110 GLY A N 1
ATOM 913 C CA . GLY A 1 110 ? 25.318 -3.161 -9.898 1.00 89.12 110 GLY A CA 1
ATOM 914 C C . GLY A 1 110 ? 25.665 -4.405 -10.726 1.00 89.12 110 GLY A C 1
ATOM 915 O O . GLY A 1 110 ? 26.146 -4.297 -11.859 1.00 89.12 110 GLY A O 1
ATOM 916 N N . ASN A 1 111 ? 25.415 -5.580 -10.144 1.00 91.81 111 ASN A N 1
ATOM 917 C CA . ASN A 1 111 ? 25.677 -6.882 -10.766 1.00 91.81 111 ASN A CA 1
ATOM 918 C C . ASN A 1 111 ? 24.492 -7.418 -11.576 1.00 91.81 111 ASN A C 1
ATOM 920 O O . ASN A 1 111 ? 24.621 -8.469 -12.204 1.00 91.81 111 ASN A O 1
ATOM 924 N N . ASP A 1 112 ? 23.364 -6.715 -11.576 1.00 92.44 112 ASP A N 1
ATOM 925 C CA . ASP A 1 112 ? 22.116 -7.172 -12.165 1.00 92.44 112 ASP A CA 1
ATOM 926 C C . ASP A 1 112 ? 21.694 -6.274 -13.340 1.00 92.44 112 ASP A C 1
ATOM 928 O O . ASP A 1 112 ? 22.129 -5.125 -13.481 1.00 92.44 112 ASP A O 1
ATOM 932 N N . TYR A 1 113 ? 20.841 -6.796 -14.218 1.00 92.81 113 TYR A N 1
ATOM 933 C CA . TYR A 1 113 ? 20.174 -6.003 -15.243 1.00 92.81 113 TYR A CA 1
ATOM 934 C C . TYR A 1 113 ? 18.739 -6.453 -15.480 1.00 92.81 113 TYR A C 1
ATOM 936 O O . TYR A 1 113 ? 18.398 -7.622 -15.330 1.00 92.81 113 TYR A O 1
ATOM 944 N N . PHE A 1 114 ? 17.893 -5.535 -15.922 1.00 92.44 114 PHE A N 1
ATOM 945 C CA . PHE A 1 114 ? 16.530 -5.850 -16.339 1.00 92.44 114 PHE A CA 1
ATOM 946 C C . PHE A 1 114 ? 16.115 -4.969 -17.506 1.00 92.44 114 PHE A C 1
ATOM 948 O O . PHE A 1 114 ? 16.679 -3.899 -17.725 1.00 92.44 114 PHE A O 1
ATOM 955 N N . TRP A 1 115 ? 15.120 -5.430 -18.255 1.00 92.88 115 TRP A N 1
ATOM 956 C CA . TRP A 1 115 ? 14.589 -4.721 -19.408 1.00 92.88 115 TRP A CA 1
ATOM 957 C C . TRP A 1 115 ? 13.127 -4.369 -19.191 1.00 92.88 115 TRP A C 1
ATOM 959 O O . TRP A 1 115 ? 12.360 -5.130 -18.604 1.00 92.88 115 TRP A O 1
ATOM 969 N N . THR A 1 116 ? 12.754 -3.197 -19.683 1.00 94.19 116 THR A N 1
ATOM 970 C CA . THR A 1 116 ? 11.375 -2.720 -19.710 1.00 94.19 116 THR A CA 1
ATOM 971 C C . THR A 1 116 ? 11.047 -2.229 -21.110 1.00 94.19 116 THR A C 1
ATOM 973 O O . THR A 1 116 ? 11.922 -1.755 -21.838 1.00 94.19 116 THR A O 1
ATOM 976 N N . ARG A 1 117 ? 9.778 -2.297 -21.486 1.00 93.38 117 ARG A N 1
ATOM 977 C CA . ARG A 1 117 ? 9.256 -1.600 -22.657 1.00 93.38 117 ARG A CA 1
ATOM 978 C C . ARG A 1 117 ? 8.765 -0.225 -22.221 1.00 93.38 117 ARG A C 1
ATOM 980 O O . ARG A 1 117 ? 7.983 -0.136 -21.283 1.00 93.38 117 ARG A O 1
ATOM 987 N N . TYR A 1 118 ? 9.176 0.847 -22.895 1.00 91.50 118 TYR A N 1
ATOM 988 C CA . TYR A 1 118 ? 8.637 2.180 -22.600 1.00 91.50 118 TYR A CA 1
ATOM 989 C C . TYR A 1 118 ? 7.565 2.557 -23.618 1.00 91.50 118 TYR A C 1
ATOM 991 O O . TYR A 1 118 ? 7.852 2.708 -24.808 1.00 91.50 118 TYR A O 1
ATOM 999 N N . SER A 1 119 ? 6.321 2.673 -23.157 1.00 90.00 119 SER A N 1
ATOM 1000 C CA . SER A 1 119 ? 5.146 2.915 -23.998 1.00 90.00 119 SER A CA 1
ATOM 1001 C C . SER A 1 119 ? 4.098 3.719 -23.233 1.00 90.00 119 SER A C 1
ATOM 1003 O O . SER A 1 119 ? 3.889 3.490 -22.041 1.00 90.00 119 SER A O 1
ATOM 1005 N N . ASN A 1 120 ? 3.445 4.671 -23.909 1.00 88.88 120 ASN A N 1
ATOM 1006 C CA . ASN A 1 120 ? 2.418 5.546 -23.326 1.00 88.88 120 ASN A CA 1
ATOM 1007 C C . ASN A 1 120 ? 2.878 6.243 -22.029 1.00 88.88 120 ASN A C 1
ATOM 1009 O O . ASN A 1 120 ? 2.140 6.300 -21.043 1.00 88.88 120 ASN A O 1
ATOM 1013 N N . GLY A 1 121 ? 4.129 6.723 -22.029 1.00 87.69 121 GLY A N 1
ATOM 1014 C CA . GLY A 1 121 ? 4.740 7.435 -20.902 1.00 87.69 121 GLY A CA 1
ATOM 1015 C C . GLY A 1 121 ? 5.034 6.568 -19.675 1.00 87.69 121 GLY A C 1
ATOM 1016 O O . GLY A 1 121 ? 5.173 7.107 -18.583 1.00 87.69 121 GLY A O 1
ATOM 1017 N N . ARG A 1 122 ? 5.070 5.237 -19.818 1.00 91.50 122 ARG A N 1
ATOM 1018 C CA . ARG A 1 122 ? 5.273 4.300 -18.706 1.00 91.50 122 ARG A CA 1
ATOM 1019 C C . ARG A 1 122 ? 6.302 3.236 -19.054 1.00 91.50 122 ARG A C 1
ATOM 1021 O O . ARG A 1 122 ? 6.386 2.795 -20.202 1.00 91.50 122 ARG A O 1
ATOM 1028 N N . HIS A 1 123 ? 7.034 2.790 -18.038 1.00 93.44 123 HIS A N 1
ATOM 1029 C CA . HIS A 1 123 ? 7.815 1.560 -18.101 1.00 93.44 123 HIS A CA 1
ATOM 1030 C C . HIS A 1 123 ? 6.899 0.362 -17.897 1.00 93.44 123 HIS A C 1
ATOM 1032 O O . HIS A 1 123 ? 6.129 0.335 -16.944 1.00 93.44 123 HIS A O 1
ATOM 1038 N N . TRP A 1 124 ? 7.015 -0.628 -18.769 1.00 94.00 124 TRP A N 1
ATOM 1039 C CA . TRP A 1 124 ? 6.287 -1.883 -18.717 1.00 94.00 124 TRP A CA 1
ATOM 1040 C C . TRP A 1 124 ? 7.274 -3.031 -18.536 1.00 94.00 124 TRP A C 1
ATOM 1042 O O . TRP A 1 124 ? 8.226 -3.165 -19.307 1.00 94.00 124 TRP A O 1
ATOM 1052 N N . TRP A 1 125 ? 7.049 -3.857 -17.526 1.00 93.88 125 TRP A N 1
ATOM 1053 C CA . TRP A 1 125 ? 7.743 -5.118 -17.310 1.00 93.88 125 TRP A CA 1
ATOM 1054 C C . TRP A 1 125 ? 6.785 -6.263 -17.636 1.00 93.88 125 TRP A C 1
ATOM 1056 O O . TRP A 1 125 ? 5.584 -6.160 -17.395 1.00 93.88 125 TRP A O 1
ATOM 1066 N N . TYR A 1 126 ? 7.291 -7.335 -18.229 1.00 92.19 126 TYR A N 1
ATOM 1067 C CA . TYR A 1 126 ? 6.479 -8.510 -18.514 1.00 92.19 126 TYR A CA 1
ATOM 1068 C C . TYR A 1 126 ? 6.733 -9.571 -17.447 1.00 92.19 126 TYR A C 1
ATOM 1070 O O . TYR A 1 126 ? 7.882 -9.950 -17.229 1.00 92.19 126 TYR A O 1
ATOM 1078 N N . ASP A 1 127 ? 5.662 -10.038 -16.810 1.00 90.69 127 ASP A N 1
ATOM 1079 C CA . ASP A 1 127 ? 5.676 -11.162 -15.885 1.00 90.69 127 ASP A CA 1
ATOM 1080 C C . ASP A 1 127 ? 5.460 -12.472 -16.657 1.00 90.69 127 ASP A C 1
ATOM 1082 O O . ASP A 1 127 ? 4.323 -12.772 -17.051 1.00 90.69 127 ASP A O 1
ATOM 1086 N N . PRO A 1 128 ? 6.516 -13.279 -16.871 1.00 85.94 128 PRO A N 1
ATOM 1087 C CA . PRO A 1 128 ? 6.400 -14.506 -17.648 1.00 85.94 128 PRO A CA 1
ATOM 1088 C C . PRO A 1 128 ? 5.609 -15.606 -16.937 1.00 85.94 128 PRO A C 1
ATOM 1090 O O . PRO A 1 128 ? 5.115 -16.513 -17.601 1.00 85.94 128 PRO A O 1
ATOM 1093 N N . TYR A 1 129 ? 5.443 -15.537 -15.614 1.00 84.12 129 TYR A N 1
ATOM 1094 C CA . TYR A 1 129 ? 4.741 -16.576 -14.854 1.00 84.12 129 TYR A CA 1
ATOM 1095 C C . TYR A 1 129 ? 3.232 -16.398 -14.903 1.00 84.12 129 TYR A C 1
ATOM 1097 O O . TYR A 1 129 ? 2.492 -17.378 -14.955 1.00 84.12 129 TYR A O 1
ATOM 1105 N N . TYR A 1 130 ? 2.777 -15.148 -14.921 1.00 86.25 130 TYR A N 1
ATOM 1106 C CA 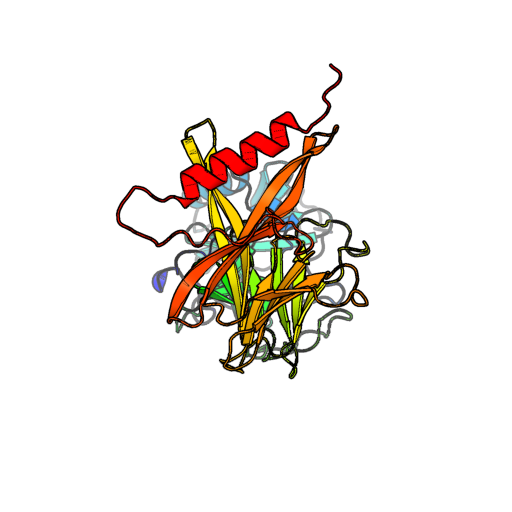. TYR A 1 130 ? 1.359 -14.820 -15.031 1.00 86.25 130 TYR A CA 1
ATOM 1107 C C . TYR A 1 130 ? 0.929 -14.484 -16.463 1.00 86.25 130 TYR A C 1
ATOM 1109 O O . TYR A 1 130 ? -0.272 -14.356 -16.704 1.00 86.25 130 TYR A O 1
ATOM 1117 N N . ASN A 1 131 ? 1.882 -14.370 -17.400 1.00 88.12 131 ASN A N 1
ATOM 1118 C CA . ASN A 1 131 ? 1.675 -13.908 -18.773 1.00 88.12 131 ASN A CA 1
ATOM 1119 C C . ASN A 1 131 ? 0.942 -12.559 -18.782 1.00 88.12 131 ASN A C 1
ATOM 1121 O O . ASN A 1 131 ? -0.198 -12.454 -19.234 1.00 88.12 131 ASN A O 1
ATOM 1125 N N . ARG A 1 132 ? 1.560 -11.540 -18.170 1.00 91.25 132 ARG A N 1
ATOM 1126 C CA . ARG A 1 132 ? 0.958 -10.212 -17.964 1.00 91.25 132 ARG A CA 1
ATOM 1127 C C . ARG A 1 132 ? 1.983 -9.110 -18.127 1.00 91.25 132 ARG A C 1
ATOM 1129 O O . ARG A 1 132 ? 3.130 -9.241 -17.719 1.00 91.25 132 ARG A O 1
ATOM 1136 N N . TRP A 1 133 ? 1.535 -7.986 -18.665 1.00 92.81 133 TRP A N 1
ATOM 1137 C CA . TRP A 1 133 ? 2.307 -6.754 -18.661 1.00 92.81 133 TRP A CA 1
ATOM 1138 C C . TRP A 1 133 ? 1.943 -5.919 -17.443 1.00 92.81 133 TRP A C 1
ATOM 1140 O O . TRP A 1 133 ? 0.785 -5.544 -17.271 1.00 92.81 133 TRP A O 1
ATOM 1150 N N . VAL A 1 134 ? 2.938 -5.598 -16.628 1.00 94.12 134 VAL A N 1
ATOM 1151 C CA . VAL A 1 134 ? 2.797 -4.706 -15.478 1.00 94.12 134 VAL A CA 1
ATOM 1152 C C . VAL A 1 134 ? 3.493 -3.392 -15.785 1.00 94.12 134 VAL A C 1
ATOM 1154 O O . VAL A 1 134 ? 4.524 -3.372 -16.452 1.00 94.12 134 VAL A O 1
ATOM 1157 N N . TYR A 1 135 ? 2.935 -2.280 -15.336 1.00 94.44 135 TYR A N 1
ATOM 1158 C CA . TYR A 1 135 ? 3.484 -0.955 -15.569 1.00 94.44 135 TYR A CA 1
ATOM 1159 C C . TYR A 1 135 ? 3.955 -0.320 -14.273 1.00 94.44 135 TYR A C 1
ATOM 1161 O O . TYR A 1 135 ? 3.407 -0.556 -13.199 1.00 94.44 135 TYR A O 1
ATOM 1169 N N . LEU A 1 136 ? 4.987 0.503 -14.387 1.00 92.75 136 LEU A N 1
ATOM 1170 C CA . LEU A 1 136 ? 5.492 1.285 -13.280 1.00 92.75 136 LEU A CA 1
ATOM 1171 C C . LEU A 1 136 ? 4.595 2.502 -13.054 1.00 92.75 136 LEU A C 1
ATOM 1173 O O . LEU A 1 136 ? 4.366 3.291 -13.975 1.00 92.75 136 LEU A O 1
ATOM 1177 N N . HIS A 1 137 ? 4.124 2.667 -11.825 1.00 90.06 137 HIS A N 1
ATOM 1178 C CA . HIS A 1 137 ? 3.429 3.862 -11.373 1.00 90.06 137 HIS A CA 1
ATOM 1179 C C . HIS A 1 137 ? 3.731 4.107 -9.897 1.00 90.06 137 HIS A C 1
ATOM 1181 O O . HIS A 1 137 ? 3.677 3.180 -9.090 1.00 90.06 137 HIS A O 1
ATOM 1187 N N . ASP A 1 138 ? 4.078 5.352 -9.575 1.00 86.06 138 ASP A N 1
ATOM 1188 C CA . ASP A 1 138 ? 4.328 5.815 -8.209 1.00 86.06 138 ASP A CA 1
ATOM 1189 C C . ASP A 1 138 ? 5.243 4.872 -7.399 1.00 86.06 138 ASP A C 1
ATOM 1191 O O . ASP A 1 138 ? 4.918 4.357 -6.333 1.00 86.06 138 ASP A O 1
ATOM 1195 N N . GLY A 1 139 ? 6.394 4.528 -7.987 1.00 85.94 139 GLY A N 1
ATOM 1196 C CA . GLY A 1 139 ? 7.398 3.699 -7.319 1.00 85.94 139 GLY A CA 1
ATOM 1197 C C . GLY A 1 139 ? 7.041 2.214 -7.153 1.00 85.94 139 GLY A C 1
ATOM 1198 O O . GLY A 1 139 ? 7.782 1.495 -6.475 1.00 85.94 139 GLY A O 1
ATOM 1199 N N . ARG A 1 140 ? 5.948 1.729 -7.762 1.00 89.50 140 ARG A N 1
ATOM 1200 C CA . ARG A 1 140 ? 5.529 0.318 -7.714 1.00 89.50 140 ARG A CA 1
ATOM 1201 C C . ARG A 1 140 ? 5.124 -0.225 -9.078 1.00 89.50 140 ARG A C 1
ATOM 1203 O O . ARG A 1 140 ? 4.844 0.525 -10.011 1.00 89.50 140 ARG A O 1
ATOM 1210 N N . TRP A 1 141 ? 5.102 -1.551 -9.181 1.00 92.81 141 TRP A N 1
ATOM 1211 C CA . TRP A 1 141 ? 4.588 -2.254 -10.350 1.00 92.81 141 TRP A CA 1
ATOM 1212 C C . TRP A 1 141 ? 3.107 -2.555 -10.173 1.00 92.81 141 TRP A C 1
ATOM 1214 O O . TRP A 1 141 ? 2.691 -3.094 -9.148 1.00 92.81 141 TRP A O 1
ATOM 1224 N N . TRP A 1 142 ? 2.333 -2.221 -11.195 1.00 93.50 142 TRP A N 1
ATOM 1225 C CA . TRP A 1 142 ? 0.889 -2.359 -11.220 1.00 93.50 142 TRP A CA 1
ATOM 1226 C C . TRP A 1 142 ? 0.465 -3.183 -12.420 1.00 93.50 142 TRP A C 1
ATOM 1228 O O . TRP A 1 142 ? 1.023 -3.057 -13.507 1.00 93.50 142 TRP A O 1
ATOM 1238 N N . TRP A 1 143 ? -0.558 -4.000 -12.249 1.00 93.69 143 TRP A N 1
ATOM 1239 C CA . TRP A 1 143 ? -1.230 -4.679 -13.342 1.00 93.69 143 TRP A CA 1
ATOM 1240 C C . TRP A 1 143 ? -2.673 -4.213 -13.415 1.00 93.69 143 TRP A C 1
ATOM 1242 O O . TRP A 1 143 ? -3.305 -3.948 -12.401 1.00 93.69 143 TRP A O 1
ATOM 1252 N N . GLN A 1 144 ? -3.203 -4.100 -14.621 1.00 91.81 144 GLN A N 1
ATOM 1253 C CA . GLN A 1 144 ? -4.599 -3.766 -14.847 1.00 91.81 144 GLN A CA 1
ATOM 1254 C C . GLN A 1 144 ? -5.175 -4.819 -15.775 1.00 91.81 144 GLN A C 1
ATOM 1256 O O . GLN A 1 144 ? -4.572 -5.122 -16.809 1.00 91.81 144 GLN A O 1
ATOM 1261 N N . ASP A 1 145 ? -6.322 -5.380 -15.402 1.00 88.19 145 ASP A N 1
ATOM 1262 C CA . ASP A 1 145 ? -6.952 -6.420 -16.202 1.00 88.19 145 ASP A CA 1
ATOM 1263 C C . ASP A 1 145 ? -7.396 -5.826 -17.555 1.00 88.19 145 ASP A C 1
ATOM 1265 O O . ASP A 1 145 ? -8.258 -4.941 -17.597 1.00 88.19 145 ASP A O 1
ATOM 1269 N N . PRO A 1 146 ? -6.844 -6.290 -18.695 1.00 86.50 146 PRO A N 1
ATOM 1270 C CA . PRO A 1 146 ? -7.223 -5.769 -20.007 1.00 86.50 146 PRO A CA 1
ATOM 1271 C C . PRO A 1 146 ? -8.683 -6.080 -20.386 1.00 86.50 146 PRO A C 1
ATOM 1273 O O . PRO A 1 146 ? -9.226 -5.446 -21.299 1.00 86.50 146 PRO A O 1
ATOM 1276 N N . MET A 1 147 ? -9.315 -7.066 -19.739 1.00 85.25 147 MET A N 1
ATOM 1277 C CA . MET A 1 147 ? -10.721 -7.438 -19.934 1.00 85.25 147 MET A CA 1
ATOM 1278 C C . MET A 1 147 ? -11.658 -6.710 -18.965 1.00 85.25 147 MET A C 1
ATOM 1280 O O . MET A 1 147 ? -12.819 -6.491 -19.307 1.00 85.25 147 MET A O 1
ATOM 1284 N N . ALA A 1 148 ? -11.148 -6.275 -17.813 1.00 87.88 148 ALA A N 1
ATOM 1285 C CA . ALA A 1 148 ? -11.868 -5.471 -16.834 1.00 87.88 148 ALA A CA 1
ATOM 1286 C C . ALA A 1 148 ? -11.015 -4.258 -16.412 1.00 87.88 148 ALA A C 1
ATOM 1288 O O . ALA A 1 148 ? -10.437 -4.268 -15.328 1.00 87.88 148 ALA A O 1
ATOM 1289 N N . PRO A 1 149 ? -10.937 -3.187 -17.233 1.00 84.44 149 PRO A N 1
ATOM 1290 C CA . PRO A 1 149 ? -9.998 -2.083 -17.012 1.00 84.44 149 PRO A CA 1
ATOM 1291 C C . PRO A 1 149 ? -10.131 -1.376 -15.658 1.00 84.44 149 PRO A C 1
ATOM 1293 O O . PRO A 1 149 ? -9.185 -0.740 -15.222 1.00 84.44 149 PRO A O 1
ATOM 1296 N N . THR A 1 150 ? -11.269 -1.470 -14.976 1.00 85.62 150 THR A N 1
ATOM 1297 C CA . THR A 1 150 ? -11.455 -0.908 -13.628 1.00 85.62 150 THR A CA 1
ATOM 1298 C C . THR A 1 150 ? -10.836 -1.765 -12.520 1.00 85.62 150 THR A C 1
ATOM 1300 O O . THR A 1 150 ? -10.810 -1.340 -11.369 1.00 85.62 150 THR A O 1
ATOM 1303 N N . VAL A 1 151 ? -10.360 -2.972 -12.833 1.00 88.00 151 VAL A N 1
ATOM 1304 C CA . VAL A 1 151 ? -9.705 -3.879 -11.891 1.00 88.00 151 VAL A CA 1
ATOM 1305 C C . VAL A 1 151 ? -8.196 -3.702 -12.010 1.00 88.00 151 VAL A C 1
ATOM 1307 O O . VAL A 1 151 ? -7.583 -4.022 -13.031 1.00 88.00 151 VAL A O 1
ATOM 1310 N N . VAL A 1 152 ? -7.605 -3.177 -10.942 1.00 90.25 152 VAL A N 1
ATOM 1311 C CA . VAL A 1 152 ? -6.179 -2.867 -10.839 1.00 90.25 152 VAL A CA 1
ATOM 1312 C C . VAL A 1 152 ? -5.575 -3.689 -9.704 1.00 90.25 152 VAL A C 1
ATOM 1314 O O . VAL A 1 152 ? -6.227 -3.947 -8.695 1.00 90.25 152 VAL A O 1
ATOM 1317 N N . TYR A 1 153 ? -4.327 -4.102 -9.878 1.00 91.12 153 TYR A N 1
ATOM 1318 C CA . TYR A 1 153 ? -3.534 -4.854 -8.923 1.00 91.12 153 TYR A CA 1
ATOM 1319 C C . TYR A 1 153 ? -2.197 -4.149 -8.707 1.00 91.12 153 TYR A C 1
ATOM 1321 O O . TYR A 1 153 ? -1.605 -3.639 -9.657 1.00 91.12 153 TYR A O 1
ATOM 1329 N N . VAL A 1 154 ? -1.696 -4.164 -7.479 1.00 89.94 154 VAL A N 1
ATOM 1330 C CA . VAL A 1 154 ? -0.336 -3.745 -7.128 1.00 89.94 154 VAL A CA 1
ATOM 1331 C C . VAL A 1 154 ? 0.499 -4.977 -6.808 1.00 89.94 154 VAL A C 1
ATOM 1333 O O . VAL A 1 154 ? -0.012 -5.947 -6.245 1.00 89.94 154 VAL A O 1
ATOM 1336 N N . ILE A 1 155 ? 1.780 -4.952 -7.173 1.00 88.06 155 ILE A N 1
ATOM 1337 C CA . ILE A 1 155 ? 2.715 -6.005 -6.791 1.00 88.06 155 ILE A CA 1
ATOM 1338 C C . ILE A 1 155 ? 3.419 -5.629 -5.487 1.00 88.06 155 ILE A C 1
ATOM 1340 O O . ILE A 1 155 ? 4.107 -4.608 -5.419 1.00 88.06 155 ILE A O 1
ATOM 1344 N N . ILE A 1 156 ? 3.267 -6.476 -4.470 1.00 80.81 156 ILE A N 1
ATOM 1345 C CA . ILE A 1 156 ? 3.922 -6.366 -3.160 1.00 80.81 156 ILE A CA 1
ATOM 1346 C C . ILE A 1 156 ? 4.557 -7.725 -2.873 1.00 80.81 156 ILE A C 1
ATOM 1348 O O . ILE A 1 156 ? 3.914 -8.750 -3.075 1.00 80.81 156 ILE A O 1
ATOM 1352 N N . ASP A 1 157 ? 5.843 -7.752 -2.520 1.00 76.56 157 ASP A N 1
ATOM 1353 C CA . ASP A 1 157 ? 6.587 -8.987 -2.223 1.00 76.56 157 ASP A CA 1
ATOM 1354 C C . ASP A 1 157 ? 6.418 -10.095 -3.283 1.00 76.56 157 ASP A C 1
ATOM 1356 O O . ASP A 1 157 ? 6.221 -11.274 -2.991 1.00 76.56 157 ASP A O 1
ATOM 1360 N N . ASN A 1 158 ? 6.500 -9.699 -4.561 1.00 78.12 158 ASN A N 1
ATOM 1361 C CA . ASN A 1 158 ? 6.337 -10.561 -5.742 1.00 78.12 158 ASN A CA 1
ATOM 1362 C C . ASN A 1 158 ? 4.958 -11.240 -5.872 1.00 78.12 158 ASN A C 1
ATOM 1364 O O . ASN A 1 158 ? 4.847 -12.283 -6.535 1.00 78.12 158 ASN A O 1
ATOM 1368 N N . ARG A 1 159 ? 3.921 -10.647 -5.270 1.00 80.88 159 ARG A N 1
ATOM 1369 C CA . ARG A 1 159 ? 2.524 -11.097 -5.305 1.00 80.88 159 ARG A CA 1
ATOM 1370 C C . ARG A 1 159 ? 1.605 -10.002 -5.812 1.00 80.88 159 ARG A C 1
ATOM 1372 O O . ARG A 1 159 ? 1.828 -8.830 -5.532 1.00 80.88 159 ARG A O 1
ATOM 1379 N N . TYR A 1 160 ? 0.561 -10.401 -6.527 1.00 85.94 160 TYR A N 1
ATOM 1380 C CA . TYR A 1 160 ? -0.473 -9.491 -6.999 1.00 85.94 160 TYR A CA 1
ATOM 1381 C C . TYR A 1 160 ? -1.542 -9.344 -5.938 1.00 85.94 160 TYR A C 1
ATOM 1383 O O . TYR A 1 160 ? -2.106 -10.334 -5.473 1.00 85.94 160 TYR A O 1
ATOM 1391 N N . TYR A 1 161 ? -1.867 -8.101 -5.629 1.00 84.88 161 TYR A N 1
ATOM 1392 C CA . TYR A 1 161 ? -2.991 -7.792 -4.780 1.00 84.88 161 TYR A CA 1
ATOM 1393 C C . TYR A 1 161 ? -3.918 -6.815 -5.479 1.00 84.88 161 TYR A C 1
ATOM 1395 O O . TYR A 1 161 ? -3.491 -5.756 -5.938 1.00 84.88 161 TYR A O 1
ATOM 1403 N N . ARG A 1 162 ? -5.192 -7.182 -5.567 1.00 87.69 162 ARG A N 1
ATOM 1404 C CA . ARG A 1 162 ? -6.254 -6.343 -6.093 1.00 87.69 162 ARG A CA 1
ATOM 1405 C C . ARG A 1 162 ? -6.367 -5.100 -5.228 1.00 87.69 162 ARG A C 1
ATOM 1407 O O . ARG A 1 162 ? -6.583 -5.197 -4.024 1.00 87.69 162 ARG A O 1
ATOM 1414 N N . TYR A 1 163 ? -6.256 -3.957 -5.880 1.00 82.75 163 TYR A N 1
ATOM 1415 C CA . TYR A 1 163 ? -6.440 -2.652 -5.284 1.00 82.75 163 TYR A CA 1
ATOM 1416 C C . TYR A 1 163 ? -7.934 -2.313 -5.220 1.00 82.75 163 TYR A C 1
ATOM 1418 O O . TYR A 1 163 ? -8.649 -2.422 -6.224 1.00 82.75 163 TYR A O 1
ATOM 1426 N N . GLN A 1 164 ? -8.401 -1.891 -4.047 1.00 82.00 164 GLN A N 1
ATOM 1427 C CA . GLN A 1 164 ? -9.731 -1.330 -3.824 1.00 82.00 164 GLN A CA 1
ATOM 1428 C C . GLN A 1 164 ? -9.602 -0.082 -2.943 1.00 82.00 164 GLN A C 1
ATOM 1430 O O . GLN A 1 164 ? -8.996 -0.136 -1.875 1.00 82.00 164 GLN A O 1
ATOM 1435 N N . ASP A 1 165 ? -10.156 1.038 -3.403 1.00 71.00 165 ASP A N 1
ATOM 1436 C CA . ASP A 1 165 ? -10.238 2.270 -2.615 1.00 71.00 165 ASP A CA 1
ATOM 1437 C C . ASP A 1 165 ? -11.557 2.277 -1.838 1.00 71.00 165 ASP A C 1
ATOM 1439 O O . ASP A 1 165 ? -12.630 2.241 -2.445 1.00 71.00 165 ASP A O 1
ATOM 1443 N N . ASN A 1 166 ? -11.471 2.295 -0.509 1.00 67.06 166 ASN A N 1
ATOM 1444 C CA . ASN A 1 166 ? -12.618 2.393 0.384 1.00 67.06 166 ASN A CA 1
ATOM 1445 C C . ASN A 1 166 ? -12.408 3.561 1.356 1.00 67.06 166 ASN A C 1
ATOM 1447 O O . ASN A 1 166 ? -11.672 3.436 2.334 1.00 67.06 166 ASN A O 1
ATOM 1451 N N . ALA A 1 167 ? -13.093 4.681 1.093 1.00 57.09 167 ALA A N 1
ATOM 1452 C CA . ALA A 1 167 ? -13.312 5.806 2.014 1.00 57.09 167 ALA A CA 1
ATOM 1453 C C . ALA A 1 167 ? -12.090 6.213 2.874 1.00 57.09 167 ALA A C 1
ATOM 1455 O O . ALA A 1 167 ? -12.215 6.382 4.085 1.00 57.09 167 ALA A O 1
ATOM 1456 N N . GLY A 1 168 ? -10.915 6.372 2.251 1.00 56.03 168 GLY A N 1
ATOM 1457 C CA . GLY A 1 168 ? -9.679 6.798 2.928 1.00 56.03 168 GLY A CA 1
ATOM 1458 C C . GLY A 1 168 ? -8.715 5.665 3.294 1.00 56.03 168 GLY A C 1
ATOM 1459 O O . GLY A 1 168 ? -7.637 5.930 3.821 1.00 56.03 168 GLY A O 1
ATOM 1460 N N . THR A 1 169 ? -9.058 4.416 2.975 1.00 59.59 169 THR A N 1
ATOM 1461 C CA . THR A 1 169 ? -8.185 3.248 3.142 1.00 59.59 169 THR A CA 1
ATOM 1462 C C . THR A 1 169 ? -7.995 2.474 1.851 1.00 59.59 169 THR A C 1
ATOM 1464 O O . THR A 1 169 ? -8.908 2.332 1.038 1.00 59.59 169 THR A O 1
ATOM 1467 N N . ILE A 1 170 ? -6.783 1.948 1.681 1.00 67.88 170 ILE A N 1
ATOM 1468 C CA . ILE A 1 170 ? -6.425 1.107 0.541 1.00 67.88 170 ILE A CA 1
ATOM 1469 C C . ILE A 1 170 ? -6.550 -0.346 0.972 1.00 67.88 170 ILE A C 1
ATOM 1471 O O . ILE A 1 170 ? -5.724 -0.811 1.755 1.00 67.88 170 ILE A O 1
ATOM 1475 N N . ILE A 1 171 ? -7.550 -1.048 0.443 1.00 74.00 171 ILE A N 1
ATOM 1476 C CA . ILE A 1 171 ? -7.753 -2.480 0.656 1.00 74.00 171 ILE A CA 1
ATOM 1477 C C . ILE A 1 171 ? -7.034 -3.264 -0.437 1.00 74.00 171 ILE A C 1
ATOM 1479 O O . ILE A 1 171 ? -7.141 -2.977 -1.633 1.00 74.00 171 ILE A O 1
ATOM 1483 N N . VAL A 1 172 ? -6.301 -4.277 -0.001 1.00 76.44 172 VAL A N 1
ATOM 1484 C CA . VAL A 1 172 ? -5.372 -5.055 -0.801 1.00 76.44 172 VAL A CA 1
ATOM 1485 C C . VAL A 1 172 ? -5.714 -6.525 -0.573 1.00 76.44 172 VAL A C 1
ATOM 1487 O O . VAL A 1 172 ? -5.437 -7.081 0.487 1.00 76.44 172 VAL A O 1
ATOM 1490 N N . ARG A 1 173 ? -6.374 -7.142 -1.560 1.00 78.94 173 ARG A N 1
ATOM 1491 C CA . ARG A 1 173 ? -6.794 -8.556 -1.515 1.00 78.94 173 ARG A CA 1
ATOM 1492 C C . ARG A 1 173 ? -5.970 -9.382 -2.491 1.00 78.94 173 ARG A C 1
ATOM 1494 O O . ARG A 1 173 ? -5.819 -8.937 -3.628 1.00 78.94 173 ARG A O 1
ATOM 1501 N N . PRO A 1 174 ? -5.455 -10.560 -2.124 1.00 79.25 174 PRO A N 1
ATOM 1502 C CA . PRO A 1 174 ? -4.653 -11.349 -3.046 1.00 79.25 174 PRO A CA 1
ATOM 1503 C C . PRO A 1 174 ? -5.378 -11.693 -4.353 1.00 79.25 174 PRO A C 1
ATOM 1505 O O . PRO A 1 174 ? -6.593 -11.895 -4.384 1.00 79.25 174 PRO A O 1
ATOM 1508 N N . ASP A 1 175 ? -4.628 -11.762 -5.451 1.00 79.69 175 ASP A N 1
ATOM 1509 C CA . ASP A 1 175 ? -5.145 -12.240 -6.732 1.00 79.69 175 ASP A CA 1
ATOM 1510 C C . ASP A 1 175 ? -5.414 -13.758 -6.671 1.00 79.69 175 ASP A C 1
ATOM 1512 O O . ASP A 1 175 ? -4.473 -14.527 -6.463 1.00 79.69 175 ASP A O 1
ATOM 1516 N N . PRO A 1 176 ? -6.665 -14.221 -6.870 1.00 73.81 176 PRO A N 1
ATOM 1517 C CA . PRO A 1 176 ? -6.989 -15.647 -6.818 1.00 73.81 176 PRO A CA 1
ATOM 1518 C C . PRO A 1 176 ? -6.507 -16.423 -8.053 1.00 73.81 176 PRO A C 1
ATOM 1520 O O . PRO A 1 176 ? -6.610 -17.651 -8.095 1.00 73.81 176 PRO A O 1
ATOM 1523 N N . THR A 1 177 ? -6.039 -15.738 -9.099 1.00 74.62 177 THR A N 1
ATOM 1524 C CA . THR A 1 177 ? -5.617 -16.398 -10.334 1.00 74.62 177 THR A CA 1
ATOM 1525 C C . THR A 1 177 ? -4.291 -17.136 -10.155 1.00 74.62 177 THR A C 1
ATOM 1527 O O . THR A 1 177 ? -3.302 -16.605 -9.655 1.00 74.62 177 THR A O 1
ATOM 1530 N N . GLN A 1 178 ? -4.261 -18.390 -10.605 1.00 69.75 178 GLN A N 1
ATOM 1531 C CA . GLN A 1 178 ? -3.049 -19.203 -10.568 1.00 69.75 178 GLN A CA 1
ATOM 1532 C C . GLN A 1 178 ? -2.046 -18.743 -11.644 1.00 69.75 178 GLN A C 1
ATOM 1534 O O . GLN A 1 178 ? -2.467 -18.316 -12.728 1.00 69.75 178 GLN A O 1
ATOM 1539 N N . PRO A 1 179 ? -0.729 -18.863 -11.392 1.00 73.50 179 PRO A N 1
ATOM 1540 C CA . PRO A 1 179 ? 0.288 -18.684 -12.424 1.00 73.50 179 PRO A CA 1
ATOM 1541 C C . PRO A 1 179 ? 0.026 -19.597 -13.631 1.00 73.50 179 PRO A C 1
ATOM 1543 O O . PRO A 1 179 ? -0.347 -20.758 -13.472 1.00 73.50 179 PRO A O 1
ATOM 1546 N N . VAL A 1 180 ? 0.271 -19.091 -14.842 1.00 76.81 180 VAL A N 1
ATOM 1547 C CA . VAL A 1 180 ? 0.169 -19.866 -16.094 1.00 76.81 180 VAL A CA 1
ATOM 1548 C C . VAL A 1 180 ? 1.267 -20.929 -16.163 1.00 76.81 180 VAL A C 1
ATOM 1550 O O . VAL A 1 180 ? 1.060 -22.018 -16.693 1.00 76.81 180 VAL A O 1
ATOM 1553 N N . VAL A 1 181 ? 2.435 -20.616 -15.604 1.00 73.69 181 VAL A N 1
ATOM 1554 C CA . VAL A 1 181 ? 3.553 -21.544 -15.430 1.00 73.69 181 VAL A CA 1
ATOM 1555 C C . VAL A 1 181 ? 3.914 -21.549 -13.956 1.00 73.69 181 VAL A C 1
ATOM 1557 O O . VAL A 1 181 ? 4.143 -20.484 -13.382 1.00 73.69 181 VAL A O 1
ATOM 1560 N N . THR A 1 182 ? 3.987 -22.732 -13.339 1.00 70.56 182 THR A N 1
ATOM 1561 C CA . THR A 1 182 ? 4.437 -22.861 -11.950 1.00 70.56 182 THR A CA 1
ATOM 1562 C C . THR A 1 182 ? 5.861 -22.309 -11.844 1.00 70.56 182 THR A C 1
ATOM 1564 O O . THR A 1 182 ? 6.772 -22.879 -12.454 1.00 70.56 182 THR A O 1
ATOM 1567 N N . PRO A 1 183 ? 6.088 -21.196 -11.121 1.00 65.12 183 PRO A N 1
ATOM 1568 C CA . PRO A 1 183 ? 7.435 -20.685 -10.943 1.00 65.12 183 PRO A CA 1
ATOM 1569 C C . PRO A 1 183 ? 8.274 -21.713 -10.179 1.00 65.12 183 PRO A C 1
ATOM 1571 O O . PRO A 1 183 ? 7.721 -22.462 -9.367 1.00 65.12 183 PRO A O 1
ATOM 1574 N N . PRO A 1 184 ? 9.606 -21.740 -10.372 1.00 70.19 184 PRO A N 1
ATOM 1575 C CA . PRO A 1 184 ? 10.482 -22.408 -9.422 1.00 70.19 184 PRO A CA 1
ATOM 1576 C C . PRO A 1 184 ? 10.091 -21.944 -8.016 1.00 70.19 184 PRO A C 1
ATOM 1578 O O . PRO A 1 184 ? 10.039 -20.736 -7.770 1.00 70.19 184 PRO A O 1
ATOM 1581 N N . ALA A 1 185 ? 9.746 -22.882 -7.124 1.00 60.22 185 ALA A N 1
ATOM 1582 C CA . ALA A 1 185 ? 9.412 -22.540 -5.744 1.00 60.22 185 ALA A CA 1
ATOM 1583 C C . ALA A 1 185 ? 10.562 -21.696 -5.187 1.00 60.22 185 ALA A C 1
ATOM 1585 O O . ALA A 1 185 ? 11.706 -22.079 -5.406 1.00 60.22 185 ALA A O 1
ATOM 1586 N N . ASP A 1 186 ? 10.305 -20.582 -4.503 1.00 55.84 186 ASP A N 1
ATOM 1587 C CA . ASP A 1 186 ? 11.326 -19.805 -3.775 1.00 55.84 186 ASP A CA 1
ATOM 1588 C C . ASP A 1 186 ? 11.397 -20.338 -2.326 1.00 55.84 186 ASP A C 1
ATOM 1590 O O . ASP A 1 186 ? 10.361 -20.768 -1.818 1.00 55.84 186 ASP A O 1
ATOM 1594 N N . PRO A 1 187 ? 12.556 -20.382 -1.628 1.00 48.88 187 PRO A N 1
ATOM 1595 C CA . PRO A 1 187 ? 12.613 -20.866 -0.242 1.00 48.88 187 PRO A CA 1
ATOM 1596 C C . PRO A 1 187 ? 11.799 -19.973 0.697 1.00 48.88 187 PRO A C 1
ATOM 1598 O O . PRO A 1 187 ? 11.415 -20.402 1.775 1.00 48.88 187 PRO A O 1
ATOM 1601 N N . SER A 1 188 ? 11.571 -18.735 0.264 1.00 54.06 188 SER A N 1
ATOM 1602 C CA . SER A 1 188 ? 10.839 -17.677 0.941 1.00 54.06 188 SER A CA 1
ATOM 1603 C C . SER A 1 188 ? 9.588 -17.250 0.172 1.00 54.06 188 SER A C 1
ATOM 1605 O O . SER A 1 188 ? 9.009 -16.222 0.508 1.00 54.06 188 SER A O 1
ATOM 1607 N N . ALA A 1 189 ? 9.171 -17.989 -0.869 1.00 46.25 189 ALA A N 1
ATOM 1608 C CA . ALA A 1 189 ? 7.894 -17.712 -1.514 1.00 46.25 189 ALA A CA 1
ATOM 1609 C C . ALA A 1 189 ? 6.831 -17.996 -0.457 1.00 46.25 189 ALA A C 1
ATOM 1611 O O . ALA A 1 189 ? 6.713 -19.151 -0.037 1.00 46.25 189 ALA A O 1
ATOM 1612 N N . PRO A 1 190 ? 6.099 -16.980 0.020 1.00 50.75 190 PRO A N 1
ATOM 1613 C CA . PRO A 1 190 ? 5.177 -17.236 1.099 1.00 50.75 190 PRO A CA 1
ATOM 1614 C C . PRO A 1 190 ? 4.056 -18.126 0.539 1.00 50.75 190 PRO A C 1
ATOM 1616 O O . PRO A 1 190 ? 3.777 -18.098 -0.671 1.00 50.75 190 PRO A O 1
ATOM 1619 N N . THR A 1 191 ? 3.462 -18.950 1.400 1.00 52.00 191 THR A N 1
ATOM 1620 C CA . THR A 1 191 ? 2.374 -19.889 1.082 1.00 52.00 191 THR A CA 1
ATOM 1621 C C . THR A 1 191 ? 1.317 -19.220 0.205 1.00 52.00 191 THR A C 1
ATOM 1623 O O . THR A 1 191 ? 1.086 -18.022 0.374 1.00 52.00 191 THR A O 1
ATOM 1626 N N . ALA A 1 192 ? 0.714 -19.957 -0.742 1.00 55.09 192 ALA A N 1
ATOM 1627 C CA . ALA A 1 192 ? -0.373 -19.448 -1.589 1.00 55.09 192 ALA A CA 1
ATOM 1628 C C . ALA A 1 192 ? -1.312 -18.554 -0.762 1.00 55.09 192 ALA A C 1
ATOM 1630 O O . ALA A 1 192 ? -1.587 -18.918 0.383 1.00 55.09 192 ALA A O 1
ATOM 1631 N N . PRO A 1 193 ? -1.701 -17.379 -1.290 1.00 57.16 193 PRO A N 1
ATOM 1632 C CA . PRO A 1 193 ? -2.376 -16.372 -0.491 1.00 57.16 193 PRO A CA 1
ATOM 1633 C C . PRO A 1 193 ? -3.563 -16.984 0.232 1.00 57.16 193 PRO A C 1
ATOM 1635 O O . PRO A 1 193 ? -4.374 -17.671 -0.396 1.00 57.16 193 PRO A O 1
ATOM 1638 N N . ASP A 1 194 ? -3.638 -16.748 1.539 1.00 65.75 194 ASP A N 1
ATOM 1639 C CA . ASP A 1 194 ? -4.850 -17.067 2.266 1.00 65.75 194 ASP A CA 1
ATOM 1640 C C . ASP A 1 194 ? -5.952 -16.189 1.664 1.00 65.75 194 ASP A C 1
ATOM 1642 O O . ASP A 1 194 ? -5.842 -14.963 1.614 1.00 65.75 194 ASP A O 1
ATOM 1646 N N . THR A 1 195 ? -6.987 -16.816 1.107 1.00 67.81 195 THR A N 1
ATOM 1647 C CA . THR A 1 195 ? -8.112 -16.086 0.509 1.00 67.81 195 THR A CA 1
ATOM 1648 C C . THR A 1 195 ? -8.860 -15.251 1.542 1.00 67.81 195 THR A C 1
ATOM 1650 O O . THR A 1 195 ? -9.613 -14.354 1.164 1.00 67.81 195 THR A O 1
ATOM 1653 N N . ASP A 1 196 ? -8.640 -15.540 2.825 1.00 78.50 196 ASP A N 1
ATOM 1654 C CA . ASP A 1 196 ? -9.159 -14.794 3.958 1.00 78.50 196 ASP A CA 1
ATOM 1655 C C . ASP A 1 196 ? -8.247 -13.652 4.428 1.00 78.50 196 ASP A C 1
ATOM 1657 O O . ASP A 1 196 ? -8.617 -12.964 5.381 1.00 78.50 196 ASP A O 1
ATOM 1661 N N . GLU A 1 197 ? -7.110 -13.424 3.760 1.00 84.44 197 GLU A N 1
ATOM 1662 C CA . GLU A 1 197 ? -6.191 -12.325 4.050 1.00 84.44 197 GLU A CA 1
ATOM 1663 C C . GLU A 1 197 ? -6.646 -11.015 3.391 1.00 84.44 197 GLU A C 1
ATOM 1665 O O . GLU A 1 197 ? -6.831 -10.917 2.172 1.00 84.44 197 GLU A O 1
ATOM 1670 N N . GLU A 1 198 ? -6.780 -9.976 4.208 1.00 87.38 198 GLU A N 1
ATOM 1671 C CA . GLU A 1 198 ? -7.089 -8.621 3.773 1.00 87.38 198 GLU A CA 1
ATOM 1672 C C . GLU A 1 198 ? -6.139 -7.631 4.440 1.00 87.38 198 GLU A C 1
ATOM 1674 O O . GLU A 1 198 ? -6.079 -7.545 5.665 1.00 87.38 198 GLU A O 1
ATOM 1679 N N . THR A 1 199 ? -5.419 -6.854 3.630 1.00 87.88 199 THR A N 1
ATOM 1680 C CA . THR A 1 199 ? -4.533 -5.805 4.142 1.00 87.88 199 THR A CA 1
ATOM 1681 C C . THR A 1 199 ? -5.099 -4.438 3.805 1.00 87.88 199 THR A C 1
ATOM 1683 O O . THR A 1 199 ? -5.397 -4.139 2.650 1.00 87.88 199 THR A O 1
ATOM 1686 N N . MET A 1 200 ? -5.221 -3.587 4.814 1.00 89.19 200 MET A N 1
ATOM 1687 C CA . MET A 1 200 ? -5.601 -2.187 4.688 1.00 89.19 200 MET A CA 1
ATOM 1688 C C . MET A 1 200 ? -4.393 -1.317 4.977 1.00 89.19 200 MET A C 1
ATOM 1690 O O . MET A 1 200 ? -3.695 -1.548 5.955 1.00 89.19 200 MET A O 1
ATOM 1694 N N . TYR A 1 201 ? -4.160 -0.289 4.176 1.00 86.94 201 TYR A N 1
ATOM 1695 C CA . TYR A 1 201 ? -3.089 0.672 4.424 1.00 86.94 201 TYR A CA 1
ATOM 1696 C C . TYR A 1 201 ? -3.654 2.038 4.766 1.00 86.94 201 TYR A C 1
ATOM 1698 O O . TYR A 1 201 ? -4.684 2.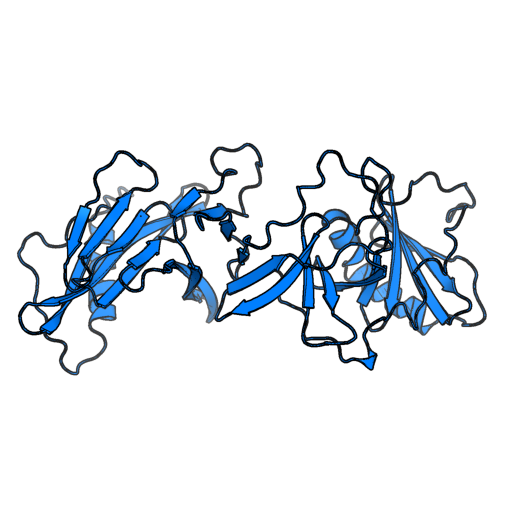447 4.217 1.00 86.94 201 TYR A O 1
ATOM 1706 N N . SER A 1 202 ? -2.940 2.756 5.627 1.00 87.06 202 SER A N 1
ATOM 1707 C CA . SER A 1 202 ? -3.211 4.164 5.851 1.00 87.06 202 SER A CA 1
ATOM 1708 C C . SER A 1 202 ? -2.878 4.980 4.594 1.00 87.06 202 SER A C 1
ATOM 1710 O O . SER A 1 202 ? -1.990 4.619 3.811 1.00 87.06 202 SER A O 1
ATOM 1712 N N . SER A 1 203 ? -3.587 6.089 4.377 1.00 81.88 203 SER A N 1
ATOM 1713 C CA . SER A 1 203 ? -3.381 7.007 3.251 1.00 81.88 203 SER A CA 1
ATOM 1714 C C . SER A 1 203 ? -1.934 7.516 3.179 1.00 81.88 203 SER A C 1
ATOM 1716 O O . SER A 1 203 ? -1.291 7.428 2.128 1.00 81.88 203 SER A O 1
ATOM 1718 N N . ASP A 1 204 ? -1.364 7.911 4.319 1.00 79.25 204 ASP A N 1
ATOM 1719 C CA . ASP A 1 204 ? 0.045 8.302 4.457 1.00 79.25 204 ASP A CA 1
ATOM 1720 C C . ASP A 1 204 ? 1.029 7.127 4.249 1.00 79.25 204 ASP A C 1
ATOM 1722 O O . ASP A 1 204 ? 2.192 7.330 3.913 1.00 79.25 204 ASP A O 1
ATOM 1726 N N . GLY A 1 205 ? 0.562 5.874 4.321 1.00 79.81 205 GLY A N 1
ATOM 1727 C CA . GLY A 1 205 ? 1.366 4.659 4.163 1.00 79.81 205 GLY A CA 1
ATOM 1728 C C . GLY A 1 205 ? 2.289 4.339 5.327 1.00 79.81 205 GLY A C 1
ATOM 1729 O O . GLY A 1 205 ? 3.184 3.519 5.145 1.00 79.81 205 GLY A O 1
ATOM 1730 N N . THR A 1 206 ? 2.103 4.976 6.480 1.00 86.25 206 THR A N 1
ATOM 1731 C CA . THR A 1 206 ? 2.907 4.729 7.684 1.00 86.25 206 THR A CA 1
ATOM 1732 C C . THR A 1 206 ? 2.400 3.532 8.487 1.00 86.25 206 THR A C 1
ATOM 1734 O O . THR A 1 206 ? 3.119 3.007 9.338 1.00 86.25 206 THR A O 1
ATOM 1737 N N . ARG A 1 207 ? 1.173 3.070 8.221 1.00 89.12 207 ARG A N 1
ATOM 1738 C CA . ARG A 1 207 ? 0.516 1.972 8.932 1.00 89.12 207 ARG A CA 1
ATOM 1739 C C . ARG A 1 207 ? -0.175 1.013 7.967 1.00 89.12 207 ARG A C 1
ATOM 1741 O O . ARG A 1 207 ? -0.613 1.394 6.875 1.00 89.12 207 ARG A O 1
ATOM 1748 N N . SER A 1 208 ? -0.343 -0.227 8.408 1.00 90.81 208 SER A N 1
ATOM 1749 C CA . SER A 1 208 ? -1.269 -1.173 7.784 1.00 90.81 208 SER A CA 1
ATOM 1750 C C . SER A 1 208 ? -1.957 -2.059 8.804 1.00 90.81 208 SER A C 1
ATOM 1752 O O . SER A 1 208 ? -1.369 -2.389 9.825 1.00 90.81 208 SER A O 1
ATOM 1754 N N . ILE A 1 209 ? -3.177 -2.483 8.502 1.00 92.38 209 ILE A N 1
ATOM 1755 C CA . ILE A 1 209 ? -3.913 -3.491 9.256 1.00 92.38 209 ILE A CA 1
ATOM 1756 C C . ILE A 1 209 ? -3.998 -4.738 8.389 1.00 92.38 209 ILE A C 1
ATOM 1758 O O . ILE A 1 209 ? -4.437 -4.644 7.247 1.00 92.38 209 ILE A O 1
ATOM 1762 N N . GLN A 1 210 ? -3.605 -5.891 8.913 1.00 91.69 210 GLN A N 1
ATOM 1763 C CA . GLN A 1 210 ? -3.786 -7.179 8.252 1.00 91.69 210 GLN A CA 1
ATOM 1764 C C . GLN A 1 210 ? -4.839 -7.974 9.020 1.00 91.69 210 GLN A C 1
ATOM 1766 O O . GLN A 1 210 ? -4.679 -8.199 10.217 1.00 91.69 210 GLN A O 1
ATOM 1771 N N . ILE A 1 211 ? -5.911 -8.372 8.341 1.00 91.44 211 ILE A N 1
ATOM 1772 C CA . ILE A 1 211 ? -6.907 -9.323 8.838 1.00 91.44 211 ILE A CA 1
ATOM 1773 C C . ILE A 1 211 ? -6.579 -10.667 8.199 1.00 91.44 211 ILE A C 1
ATOM 1775 O O . ILE A 1 211 ? -6.509 -10.750 6.975 1.00 91.44 211 ILE A O 1
ATOM 1779 N N . MET A 1 212 ? -6.355 -11.704 9.002 1.00 89.75 212 MET A N 1
ATOM 1780 C CA . MET A 1 212 ? -5.935 -13.013 8.497 1.00 89.75 212 MET A CA 1
ATOM 1781 C C . MET A 1 212 ? -6.595 -14.182 9.229 1.00 89.75 212 MET A C 1
ATOM 1783 O O . MET A 1 212 ? -7.098 -14.046 10.349 1.00 89.75 212 MET A O 1
ATOM 1787 N N . GLY A 1 213 ? -6.564 -15.347 8.578 1.00 86.50 213 GLY A N 1
ATOM 1788 C CA . GLY A 1 213 ? -7.038 -16.609 9.125 1.00 86.50 213 GLY A CA 1
ATOM 1789 C C . GLY A 1 213 ? -8.557 -16.704 9.282 1.00 86.50 213 GLY A C 1
ATOM 1790 O O . GLY A 1 213 ? -9.316 -15.741 9.155 1.00 86.50 213 GLY A O 1
ATOM 1791 N N . THR A 1 214 ? -9.018 -17.906 9.622 1.00 87.06 214 THR A N 1
ATOM 1792 C CA . THR A 1 214 ? -10.448 -18.202 9.808 1.00 87.06 214 THR A CA 1
ATOM 1793 C C . THR A 1 214 ? -11.048 -17.506 11.028 1.00 87.06 214 THR A C 1
ATOM 1795 O O . THR A 1 214 ? -12.251 -17.275 11.070 1.00 87.06 214 THR A O 1
ATOM 1798 N N . ALA A 1 215 ? -10.220 -17.174 12.024 1.00 88.62 215 ALA A N 1
ATOM 1799 C CA . ALA A 1 215 ? -10.629 -16.423 13.209 1.00 88.62 215 ALA A CA 1
ATOM 1800 C C . ALA A 1 215 ? -10.693 -14.905 12.966 1.00 88.62 215 ALA A C 1
ATOM 1802 O O . ALA A 1 215 ? -11.074 -14.173 13.879 1.00 88.62 215 ALA A O 1
ATOM 1803 N N . LYS A 1 216 ? -10.333 -14.436 11.759 1.00 93.06 216 LYS A N 1
ATOM 1804 C CA . LYS A 1 216 ? -10.326 -13.020 11.376 1.00 93.06 216 LYS A CA 1
ATOM 1805 C C . LYS A 1 216 ? -9.565 -12.162 12.388 1.00 93.06 216 LYS A C 1
ATOM 1807 O O . LYS A 1 216 ? -10.103 -11.227 12.984 1.00 93.06 216 LYS A O 1
ATOM 1812 N N . GLU A 1 217 ? -8.317 -12.551 12.627 1.00 93.19 217 GLU A N 1
ATOM 1813 C CA . GLU A 1 217 ? -7.416 -11.855 13.542 1.00 93.19 217 GLU A CA 1
ATOM 1814 C C . GLU A 1 217 ? -6.857 -10.615 12.853 1.00 93.19 217 GLU A C 1
ATOM 1816 O O . GLU A 1 217 ? -6.271 -10.714 11.776 1.00 93.19 217 GLU A O 1
ATOM 1821 N N . ALA A 1 218 ? -7.060 -9.450 13.466 1.00 94.06 218 ALA A N 1
ATOM 1822 C CA . ALA A 1 218 ? -6.572 -8.173 12.973 1.00 94.06 218 ALA A CA 1
ATOM 1823 C C . ALA A 1 218 ? -5.283 -7.769 13.695 1.00 94.06 218 ALA A C 1
ATOM 1825 O O . ALA A 1 218 ? -5.245 -7.732 14.926 1.00 94.06 218 ALA A O 1
ATOM 1826 N N . TYR A 1 219 ? -4.263 -7.392 12.928 1.00 93.00 219 TYR A N 1
ATOM 1827 C CA . TYR A 1 219 ? -2.970 -6.915 13.418 1.00 93.00 219 TYR A CA 1
ATOM 1828 C C . TYR A 1 219 ? -2.624 -5.556 12.804 1.00 93.00 219 TYR A C 1
ATOM 1830 O O . TYR A 1 219 ? -2.767 -5.382 11.596 1.00 93.00 219 TYR A O 1
ATOM 1838 N N . LEU A 1 220 ? -2.147 -4.608 13.611 1.00 93.19 220 LEU A N 1
ATOM 1839 C CA . LEU A 1 220 ? -1.611 -3.315 13.182 1.00 93.19 220 LEU A CA 1
ATOM 1840 C C . LEU A 1 220 ? -0.093 -3.403 13.001 1.00 93.19 220 LEU A C 1
ATOM 1842 O O . LEU A 1 220 ? 0.615 -3.851 13.894 1.00 93.19 220 LEU A O 1
ATOM 1846 N N . TYR A 1 221 ? 0.417 -2.918 11.878 1.00 89.75 221 TYR A N 1
ATOM 1847 C CA . TYR A 1 221 ? 1.843 -2.851 11.580 1.00 89.75 221 TYR A CA 1
ATOM 1848 C C . TYR A 1 221 ? 2.278 -1.400 11.400 1.00 89.75 221 TYR A C 1
ATOM 1850 O O . TYR A 1 221 ? 1.624 -0.630 10.687 1.00 89.75 221 TYR A O 1
ATOM 1858 N N . ASP A 1 222 ? 3.415 -1.056 12.003 1.00 88.19 222 ASP A N 1
ATOM 1859 C CA . ASP A 1 222 ? 4.142 0.179 11.730 1.00 88.19 222 ASP A CA 1
ATOM 1860 C C . ASP A 1 222 ? 5.079 -0.032 10.532 1.00 88.19 222 ASP A C 1
ATOM 1862 O O . ASP A 1 222 ? 6.074 -0.751 10.616 1.00 88.19 222 ASP A O 1
ATOM 1866 N N . LEU A 1 223 ? 4.763 0.610 9.406 1.00 82.69 223 LEU A N 1
ATOM 1867 C CA . LEU A 1 223 ? 5.537 0.515 8.163 1.00 82.69 223 LEU A CA 1
ATOM 1868 C C . LEU A 1 223 ? 6.717 1.492 8.106 1.00 82.69 223 LEU A C 1
ATOM 1870 O O . LEU A 1 223 ? 7.478 1.484 7.139 1.00 82.69 223 LEU A O 1
ATOM 1874 N N . THR A 1 224 ? 6.859 2.353 9.113 1.00 81.19 224 THR A N 1
ATOM 1875 C CA . THR A 1 224 ? 8.013 3.246 9.275 1.00 81.19 224 THR A CA 1
ATOM 1876 C C . THR A 1 224 ? 9.155 2.572 10.027 1.00 81.19 224 THR A C 1
ATOM 1878 O O . THR A 1 224 ? 10.295 3.033 9.946 1.00 81.19 224 THR A O 1
ATOM 1881 N N . ASN A 1 225 ? 8.880 1.457 10.714 1.00 77.25 225 ASN A N 1
ATOM 1882 C CA . ASN A 1 225 ? 9.914 0.671 11.362 1.00 77.25 225 ASN A CA 1
ATOM 1883 C C . ASN A 1 225 ? 10.833 0.035 10.306 1.00 77.25 225 ASN A C 1
ATOM 1885 O O . ASN A 1 225 ? 10.411 -0.761 9.467 1.00 77.25 225 ASN A O 1
ATOM 1889 N N . THR A 1 226 ? 12.110 0.406 10.354 1.00 71.88 226 THR A N 1
ATOM 1890 C CA . THR A 1 226 ? 13.129 -0.053 9.401 1.00 71.88 226 THR A CA 1
ATOM 1891 C C . THR A 1 226 ? 13.887 -1.287 9.879 1.00 71.88 226 THR A C 1
ATOM 1893 O O . THR A 1 226 ? 14.597 -1.895 9.077 1.00 71.88 226 THR A O 1
ATOM 1896 N N . ASP A 1 227 ? 13.736 -1.680 11.149 1.00 73.56 227 ASP A N 1
ATOM 1897 C CA . ASP A 1 227 ? 14.328 -2.900 11.689 1.00 73.56 227 ASP A CA 1
ATOM 1898 C C . ASP A 1 227 ? 13.310 -4.051 11.627 1.00 73.56 227 ASP A C 1
ATOM 1900 O O . ASP A 1 227 ? 12.418 -4.119 12.477 1.00 73.56 227 ASP A O 1
ATOM 1904 N N . PRO A 1 228 ? 13.441 -4.990 10.670 1.00 63.56 228 PRO A N 1
ATOM 1905 C CA . PRO A 1 228 ? 12.520 -6.116 10.529 1.00 63.56 228 PRO A CA 1
ATOM 1906 C C . PRO A 1 228 ? 12.600 -7.122 11.687 1.00 63.56 228 PRO A C 1
ATOM 1908 O O . PRO A 1 228 ? 11.765 -8.019 11.757 1.00 63.56 228 PRO A O 1
ATOM 1911 N N . ASN A 1 229 ? 13.589 -7.004 12.580 1.00 72.75 229 ASN A N 1
ATOM 1912 C CA . ASN A 1 229 ? 13.730 -7.855 13.764 1.00 72.75 229 ASN A CA 1
ATOM 1913 C C . ASN A 1 229 ? 13.456 -7.099 15.075 1.00 72.75 229 ASN A C 1
ATOM 1915 O O . ASN A 1 229 ? 13.558 -7.691 16.151 1.00 72.75 229 ASN A O 1
ATOM 1919 N N . GLY A 1 230 ? 13.139 -5.803 15.002 1.00 73.56 230 GLY A N 1
ATOM 1920 C CA . GLY A 1 230 ? 12.855 -4.985 16.174 1.00 73.56 230 GLY A CA 1
ATOM 1921 C C . GLY A 1 230 ? 11.559 -5.411 16.867 1.00 73.56 230 GLY A C 1
ATOM 1922 O O . GLY A 1 230 ? 10.673 -6.004 16.255 1.00 73.56 230 GLY A O 1
ATOM 1923 N N . ALA A 1 231 ? 11.403 -5.054 18.144 1.00 70.25 231 ALA A N 1
ATOM 1924 C CA . ALA A 1 231 ? 10.197 -5.375 18.920 1.00 70.25 231 ALA A CA 1
ATOM 1925 C C . ALA A 1 231 ? 8.892 -4.825 18.297 1.00 70.25 231 ALA A C 1
ATOM 1927 O O . ALA A 1 231 ? 7.823 -5.355 18.571 1.00 70.25 231 ALA A O 1
ATOM 1928 N N . GLY A 1 232 ? 8.981 -3.801 17.438 1.00 68.31 232 GLY A N 1
ATOM 1929 C CA . GLY A 1 232 ? 7.856 -3.247 16.673 1.00 68.31 232 GLY A CA 1
ATOM 1930 C C . GLY A 1 232 ? 7.709 -3.794 15.248 1.00 68.31 232 GLY A C 1
ATOM 1931 O O . GLY A 1 232 ? 6.952 -3.231 14.466 1.00 68.31 232 GLY A O 1
ATOM 1932 N N . ALA A 1 233 ? 8.481 -4.811 14.851 1.00 69.75 233 ALA A N 1
ATOM 1933 C CA . ALA A 1 233 ? 8.350 -5.442 13.533 1.00 69.75 233 ALA A CA 1
ATOM 1934 C C . ALA A 1 233 ? 7.217 -6.478 13.499 1.00 69.75 233 ALA A C 1
ATOM 1936 O O . ALA A 1 233 ? 6.640 -6.746 12.444 1.00 69.75 233 ALA A O 1
ATOM 1937 N N . GLY A 1 234 ? 6.897 -7.059 14.660 1.00 78.44 234 GLY A N 1
ATOM 1938 C CA . GLY A 1 234 ? 5.722 -7.901 14.834 1.00 78.44 234 GLY A CA 1
ATOM 1939 C C . GLY A 1 234 ? 4.455 -7.052 14.814 1.00 78.44 234 GLY A C 1
ATOM 1940 O O . GLY A 1 234 ? 4.402 -6.004 15.454 1.00 78.44 234 GLY A O 1
ATOM 1941 N N . GLY A 1 235 ? 3.439 -7.504 14.081 1.00 86.19 235 GLY A N 1
ATOM 1942 C CA . GLY A 1 235 ? 2.136 -6.848 14.081 1.00 86.19 235 GLY A CA 1
ATOM 1943 C C . GLY A 1 235 ? 1.539 -6.840 15.485 1.00 86.19 235 GLY A C 1
ATOM 1944 O O . GLY A 1 235 ? 1.564 -7.850 16.189 1.00 86.19 235 GLY A O 1
ATOM 1945 N N . GLN A 1 236 ? 0.985 -5.706 15.891 1.00 89.75 236 GLN A N 1
ATOM 1946 C CA . GLN A 1 236 ? 0.281 -5.568 17.150 1.00 89.75 236 GLN A CA 1
ATOM 1947 C C . GLN A 1 236 ? -1.145 -6.090 17.009 1.00 89.75 236 GLN A C 1
ATOM 1949 O O . GLN A 1 236 ? -1.931 -5.570 16.220 1.00 89.75 236 GLN A O 1
ATOM 1954 N N . TRP A 1 237 ? -1.493 -7.114 17.784 1.00 92.12 237 TRP A N 1
ATOM 1955 C CA . TRP A 1 237 ? -2.841 -7.672 17.761 1.00 92.12 237 TRP A CA 1
ATOM 1956 C C . TRP A 1 237 ? -3.882 -6.638 18.212 1.00 92.12 237 TRP A C 1
ATOM 1958 O O . TRP A 1 237 ? -3.764 -6.033 19.279 1.00 92.12 237 TRP A O 1
ATOM 1968 N N . LEU A 1 238 ? -4.921 -6.459 17.398 1.00 91.50 238 LEU A N 1
ATOM 1969 C CA . LEU A 1 238 ? -6.025 -5.544 17.663 1.00 91.50 238 LEU A CA 1
ATOM 1970 C C . LEU A 1 238 ? -7.244 -6.287 18.213 1.00 91.50 238 LEU A C 1
ATOM 1972 O O . LEU A 1 238 ? -7.752 -5.930 19.278 1.00 91.50 238 LEU A O 1
ATOM 1976 N N . ALA A 1 239 ? -7.738 -7.299 17.500 1.00 92.06 239 ALA A N 1
ATOM 1977 C CA . ALA A 1 239 ? -8.903 -8.093 17.889 1.00 92.06 239 ALA A CA 1
ATOM 1978 C C . ALA A 1 239 ? -9.041 -9.358 17.021 1.00 92.06 239 ALA A C 1
ATOM 1980 O O . ALA A 1 239 ? -8.420 -9.462 15.965 1.00 92.06 239 ALA A O 1
ATOM 1981 N N . SER A 1 240 ? -9.898 -10.288 17.445 1.00 92.19 240 SER A N 1
ATOM 1982 C CA . SER A 1 240 ? -10.335 -11.453 16.657 1.00 92.19 240 SER A CA 1
ATOM 1983 C C . SER A 1 240 ? -11.807 -11.300 16.263 1.00 92.19 240 SER A C 1
ATOM 1985 O O . SER A 1 240 ? -12.555 -10.604 16.948 1.00 92.19 240 SER A O 1
ATOM 1987 N N . GLY A 1 241 ? -12.236 -11.951 15.180 1.00 91.56 241 GLY A N 1
ATOM 1988 C CA . GLY A 1 241 ? -13.595 -11.825 14.638 1.00 91.56 241 GLY A CA 1
ATOM 1989 C C . GLY A 1 241 ? -13.837 -10.521 13.868 1.00 91.56 241 GLY A C 1
ATOM 1990 O O . GLY A 1 241 ? -14.982 -10.084 13.749 1.00 91.56 241 GLY A O 1
ATOM 1991 N N . VAL A 1 242 ? -12.769 -9.875 13.385 1.00 93.50 242 VAL A N 1
ATOM 1992 C CA . VAL A 1 242 ? -12.843 -8.588 12.683 1.00 93.50 242 VAL A CA 1
ATOM 1993 C C . VAL A 1 242 ? -13.224 -8.811 11.224 1.00 93.50 242 VAL A C 1
ATOM 1995 O O . VAL A 1 242 ? -12.454 -9.340 10.429 1.00 93.50 242 VAL A O 1
ATOM 1998 N N . LYS A 1 243 ? -14.412 -8.357 10.848 1.00 91.19 243 LYS A N 1
ATOM 1999 C CA . LYS A 1 243 ? -14.925 -8.427 9.481 1.00 91.19 243 LYS A CA 1
ATOM 2000 C C . LYS A 1 243 ? -14.267 -7.397 8.567 1.00 91.19 243 LYS A C 1
ATOM 2002 O O . LYS A 1 243 ? -13.985 -7.694 7.409 1.00 91.19 243 LYS A O 1
ATOM 2007 N N . SER A 1 244 ? -14.078 -6.176 9.062 1.00 90.75 244 SER A N 1
ATOM 2008 C CA . SER A 1 244 ? -13.457 -5.080 8.318 1.00 90.75 244 SER A CA 1
ATOM 2009 C C . SER A 1 244 ? -12.761 -4.111 9.274 1.00 90.75 244 SER A C 1
ATOM 2011 O O . SER A 1 244 ? -13.073 -4.064 10.466 1.00 90.75 244 SER A O 1
ATOM 2013 N N . ALA A 1 245 ? -11.811 -3.331 8.765 1.00 92.62 245 ALA A N 1
ATOM 2014 C CA . ALA A 1 245 ? -11.232 -2.219 9.503 1.00 92.62 245 ALA A CA 1
ATOM 2015 C C . ALA A 1 245 ? -11.081 -0.988 8.604 1.00 92.62 245 ALA A C 1
ATOM 2017 O O . ALA A 1 245 ? -11.121 -1.079 7.377 1.00 92.62 245 ALA A O 1
ATOM 2018 N N . LYS A 1 246 ? -10.903 0.185 9.208 1.00 93.00 246 LYS A N 1
ATOM 2019 C CA . LYS A 1 246 ? -10.519 1.397 8.478 1.00 93.00 246 LYS A CA 1
ATOM 2020 C C . LYS A 1 246 ? -9.756 2.365 9.369 1.00 93.00 246 LYS A C 1
ATOM 2022 O O . LYS A 1 246 ? -10.008 2.469 10.568 1.00 93.00 246 LYS A O 1
ATOM 2027 N N . PHE A 1 247 ? -8.860 3.117 8.749 1.00 91.88 247 PHE A N 1
ATOM 2028 C CA . PHE A 1 247 ? -8.248 4.294 9.340 1.00 91.88 247 PHE A CA 1
ATOM 2029 C C . PHE A 1 247 ? -9.200 5.480 9.179 1.00 91.88 247 PHE A C 1
ATOM 2031 O O . PHE A 1 247 ? -9.768 5.697 8.109 1.00 91.88 247 PHE A O 1
ATOM 2038 N N . VAL A 1 248 ? -9.368 6.248 10.246 1.00 91.06 248 VAL A N 1
ATOM 2039 C CA . VAL A 1 248 ? -10.135 7.493 10.260 1.00 91.06 248 VAL A CA 1
ATOM 2040 C C . VAL A 1 248 ? -9.163 8.641 10.447 1.00 91.06 248 VAL A C 1
ATOM 2042 O O . VAL A 1 248 ? -8.248 8.537 11.261 1.00 91.06 248 VAL A O 1
ATOM 2045 N N . TYR A 1 249 ? -9.369 9.726 9.707 1.00 90.12 249 TYR A N 1
ATOM 2046 C CA . TYR A 1 249 ? -8.446 10.853 9.633 1.00 90.12 249 TYR A CA 1
ATOM 2047 C C . TYR A 1 249 ? -9.068 12.127 10.192 1.00 90.12 249 TYR A C 1
ATOM 2049 O O . TYR A 1 249 ? -10.277 12.325 10.076 1.00 90.12 249 TYR A O 1
ATOM 2057 N N . ASP A 1 250 ? -8.220 12.988 10.743 1.00 88.31 250 ASP A N 1
ATOM 2058 C CA . ASP A 1 250 ? -8.512 14.404 10.937 1.00 88.31 250 ASP A CA 1
ATOM 2059 C C . ASP A 1 250 ? -7.652 15.231 9.966 1.00 88.31 250 ASP A C 1
ATOM 2061 O O . ASP A 1 250 ? -6.523 14.854 9.627 1.00 88.31 250 ASP A O 1
ATOM 2065 N N . ASP A 1 251 ? -8.189 16.369 9.532 1.00 88.25 251 ASP A N 1
ATOM 2066 C CA . ASP A 1 251 ? -7.440 17.360 8.766 1.00 88.25 251 ASP A CA 1
ATOM 2067 C C . ASP A 1 251 ? -6.565 18.185 9.723 1.00 88.25 251 ASP A C 1
ATOM 2069 O O . ASP A 1 251 ? -7.043 18.776 10.695 1.00 88.25 251 ASP A O 1
ATOM 2073 N N . LYS A 1 252 ? -5.265 18.242 9.441 1.00 83.62 252 LYS A N 1
ATOM 2074 C CA . LYS A 1 252 ? -4.285 19.092 10.113 1.00 83.62 252 LYS A CA 1
ATOM 2075 C C . LYS A 1 252 ? -3.936 20.252 9.191 1.00 83.62 252 LYS A C 1
ATOM 2077 O O . LYS A 1 252 ? -3.387 20.064 8.108 1.00 83.62 252 LYS A O 1
ATOM 2082 N N . HIS A 1 253 ? -4.265 21.461 9.629 1.00 86.31 253 HIS A N 1
ATOM 2083 C CA . HIS A 1 253 ? -3.889 22.683 8.926 1.00 86.31 253 HIS A CA 1
ATOM 2084 C C . HIS A 1 253 ? -2.512 23.145 9.403 1.00 86.31 253 HIS A C 1
ATOM 2086 O O . HIS A 1 253 ? -2.328 23.471 10.576 1.00 86.31 253 HIS A O 1
ATOM 2092 N N . GLU A 1 254 ? -1.553 23.165 8.488 1.00 84.31 254 GLU A N 1
ATOM 2093 C CA . GLU A 1 254 ? -0.204 23.665 8.718 1.00 84.31 254 GLU A CA 1
ATOM 2094 C C . GLU A 1 254 ? -0.177 25.202 8.674 1.00 84.31 254 GLU A C 1
ATOM 2096 O O . GLU A 1 254 ? -1.057 25.856 8.107 1.00 84.31 254 GLU A O 1
ATOM 2101 N N . THR A 1 255 ? 0.864 25.805 9.256 1.00 85.94 255 THR A N 1
ATOM 2102 C CA . THR A 1 255 ? 1.026 27.271 9.325 1.00 85.94 255 THR A CA 1
ATOM 2103 C C . THR A 1 255 ? 1.082 27.937 7.944 1.00 85.94 255 THR A C 1
ATOM 2105 O O . THR A 1 255 ? 0.757 29.115 7.809 1.00 85.94 255 THR A O 1
ATOM 2108 N N . ASP A 1 256 ? 1.488 27.195 6.912 1.00 88.00 256 ASP A N 1
ATOM 2109 C CA . ASP A 1 256 ? 1.545 27.660 5.523 1.00 88.00 256 ASP A CA 1
ATOM 2110 C C . ASP A 1 256 ? 0.196 27.554 4.778 1.00 88.00 256 ASP A C 1
ATOM 2112 O O . ASP A 1 256 ? 0.108 27.917 3.605 1.00 88.00 256 ASP A O 1
ATOM 2116 N N . GLY A 1 257 ? -0.862 27.090 5.455 1.00 88.88 257 GLY A N 1
ATOM 2117 C CA . GLY A 1 257 ? -2.193 26.873 4.887 1.00 88.88 257 GLY A CA 1
ATOM 2118 C C . GLY A 1 257 ? -2.367 25.520 4.191 1.00 88.88 257 GLY A C 1
ATOM 2119 O O . GLY A 1 257 ? -3.469 25.216 3.726 1.00 88.88 257 GLY A O 1
ATOM 2120 N N . THR A 1 258 ? -1.324 24.689 4.127 1.00 83.25 258 THR A N 1
ATOM 2121 C CA . THR A 1 258 ? -1.425 23.318 3.623 1.00 83.25 258 THR A CA 1
ATOM 2122 C C . THR A 1 258 ? -2.277 22.484 4.575 1.00 83.25 258 THR A C 1
ATOM 2124 O O . THR A 1 258 ? -2.189 22.619 5.792 1.00 83.25 258 THR A O 1
ATOM 2127 N N . THR A 1 259 ? -3.125 21.614 4.027 1.00 85.50 259 THR A N 1
ATOM 2128 C CA . THR A 1 259 ? -3.897 20.649 4.821 1.00 85.50 259 THR A CA 1
ATOM 2129 C C . THR A 1 259 ? -3.316 19.260 4.618 1.00 85.50 259 THR A C 1
ATOM 2131 O O . THR A 1 259 ? -3.219 18.789 3.484 1.00 85.50 259 THR A O 1
ATOM 2134 N N . THR A 1 260 ? -2.911 18.618 5.708 1.00 84.94 260 THR A N 1
ATOM 2135 C CA . THR A 1 260 ? -2.442 17.230 5.739 1.00 84.94 260 THR A CA 1
ATOM 2136 C C . THR A 1 260 ? -3.466 16.365 6.472 1.00 84.94 260 THR A C 1
ATOM 2138 O O . THR A 1 260 ? -4.195 16.856 7.325 1.00 84.94 260 THR A O 1
ATOM 2141 N N . GLN A 1 261 ? -3.569 15.079 6.133 1.00 85.75 261 GLN A N 1
ATOM 2142 C CA . GLN A 1 261 ? -4.429 14.147 6.868 1.00 85.75 261 GLN A CA 1
ATOM 2143 C C . GLN A 1 261 ? -3.601 13.386 7.897 1.00 85.75 261 GLN A C 1
ATOM 2145 O O . GLN A 1 261 ? -2.553 12.832 7.564 1.00 85.75 261 GLN A O 1
ATOM 2150 N N . VAL A 1 262 ? -4.086 13.330 9.134 1.00 87.12 262 VAL A N 1
ATOM 2151 C CA . VAL A 1 262 ? -3.452 12.587 10.229 1.00 87.12 262 VAL A CA 1
ATOM 2152 C C . VAL A 1 262 ? -4.407 11.507 10.711 1.00 87.12 262 VAL A C 1
ATOM 2154 O O . VAL A 1 262 ? -5.600 11.756 10.861 1.00 87.12 262 VAL A O 1
ATOM 2157 N N . ILE A 1 263 ? -3.897 10.294 10.938 1.00 88.62 263 ILE A N 1
ATOM 2158 C CA . ILE A 1 263 ? -4.704 9.191 11.469 1.00 88.62 263 ILE A CA 1
ATOM 2159 C C . ILE A 1 263 ? -5.189 9.584 12.868 1.00 88.62 263 ILE A C 1
ATOM 2161 O O . ILE A 1 263 ? -4.387 9.797 13.774 1.00 88.62 263 ILE A O 1
ATOM 2165 N N . ARG A 1 264 ? -6.507 9.661 13.037 1.00 89.38 264 ARG A N 1
ATOM 2166 C CA . ARG A 1 264 ? -7.176 9.908 14.313 1.00 89.38 264 ARG A CA 1
ATOM 2167 C C . ARG A 1 264 ? -7.381 8.623 15.098 1.00 89.38 264 ARG A C 1
ATOM 2169 O O . ARG A 1 264 ? -7.080 8.569 16.283 1.00 89.38 264 ARG A O 1
ATOM 2176 N N . GLN A 1 265 ? -7.945 7.611 14.445 1.00 92.62 265 GLN A N 1
ATOM 2177 C CA . GLN A 1 265 ? -8.287 6.337 15.072 1.00 92.62 265 GLN A CA 1
ATOM 2178 C C . GLN A 1 265 ? -8.420 5.226 14.032 1.00 92.62 265 GLN A C 1
ATOM 2180 O O . GLN A 1 265 ? -8.549 5.487 12.834 1.00 92.62 265 GLN A O 1
ATOM 2185 N N . ILE A 1 266 ? -8.428 3.989 14.510 1.00 93.75 266 ILE A N 1
ATOM 2186 C CA . ILE A 1 266 ? -8.726 2.789 13.734 1.00 93.75 266 ILE A CA 1
ATOM 2187 C C . ILE A 1 266 ? -10.097 2.286 14.172 1.00 93.75 266 ILE A C 1
ATOM 2189 O O . ILE A 1 266 ? -10.298 2.029 15.353 1.00 93.75 266 ILE A O 1
ATOM 2193 N N . GLU A 1 267 ? -11.030 2.126 13.240 1.00 93.62 267 GLU A N 1
ATOM 2194 C CA . GLU A 1 267 ? -12.340 1.520 13.502 1.00 93.62 267 GLU A CA 1
ATOM 2195 C C . GLU A 1 267 ? -12.344 0.066 13.028 1.00 93.62 267 GLU A C 1
ATOM 2197 O O . GLU A 1 267 ? -11.936 -0.213 11.901 1.00 93.62 267 GLU A O 1
ATOM 2202 N N . LEU A 1 268 ? -12.809 -0.844 13.888 1.00 93.69 268 LEU A N 1
ATOM 2203 C CA . LEU A 1 268 ? -12.951 -2.276 13.626 1.00 93.69 268 LEU A CA 1
ATOM 2204 C C . LEU A 1 268 ? -14.437 -2.651 13.628 1.00 93.69 268 LEU A C 1
ATOM 2206 O O . LEU A 1 268 ? -15.147 -2.415 14.613 1.00 93.69 268 LEU A O 1
ATOM 2210 N N . GLU A 1 269 ? -14.890 -3.255 12.534 1.00 92.06 269 GLU A N 1
ATOM 2211 C CA . GLU A 1 269 ? -16.216 -3.854 12.389 1.00 92.06 269 GLU A CA 1
ATOM 2212 C C . GLU A 1 269 ? -16.105 -5.364 12.609 1.00 92.06 269 GLU A C 1
ATOM 2214 O O . GLU A 1 269 ? -15.216 -6.015 12.060 1.00 92.06 269 GLU A O 1
ATOM 2219 N N . PHE A 1 270 ? -17.022 -5.931 13.385 1.00 91.88 270 PHE A N 1
ATOM 2220 C CA . PHE A 1 270 ? -17.079 -7.361 13.679 1.00 91.88 270 PHE A CA 1
ATOM 2221 C C . PHE A 1 270 ? -18.238 -8.014 12.921 1.00 91.88 270 PHE A C 1
ATOM 2223 O O . PHE A 1 270 ? -19.181 -7.339 12.505 1.00 91.88 270 PHE A O 1
ATOM 2230 N N . ASP A 1 271 ? -18.186 -9.337 12.754 1.00 85.69 271 ASP A N 1
ATOM 2231 C CA . ASP A 1 271 ? -19.331 -10.091 12.219 1.00 85.69 271 ASP A CA 1
ATOM 2232 C C . ASP A 1 271 ? -20.546 -10.033 13.163 1.00 85.69 271 ASP A C 1
ATOM 2234 O O . ASP A 1 271 ? -21.697 -10.041 12.718 1.00 85.69 271 ASP A O 1
ATOM 2238 N N . ASP A 1 272 ? -20.296 -9.928 14.469 1.00 86.62 272 ASP A N 1
ATOM 2239 C CA . ASP A 1 272 ? -21.321 -9.631 15.462 1.00 86.62 272 ASP A CA 1
ATOM 2240 C C . ASP A 1 272 ? -21.627 -8.126 15.462 1.00 86.62 272 ASP A C 1
ATOM 2242 O O . ASP A 1 272 ? -20.829 -7.312 15.924 1.00 86.62 272 ASP A O 1
ATOM 2246 N N . ALA A 1 273 ? -22.815 -7.750 14.983 1.00 81.25 273 ALA A N 1
ATOM 2247 C CA . ALA A 1 273 ? -23.268 -6.358 14.936 1.00 81.25 273 ALA A CA 1
ATOM 2248 C C . ALA A 1 273 ? -23.407 -5.692 16.323 1.00 81.25 273 ALA A C 1
ATOM 2250 O O . ALA A 1 273 ? -23.578 -4.473 16.410 1.00 81.25 273 ALA A O 1
ATOM 2251 N N . THR A 1 274 ? -23.356 -6.466 17.411 1.00 81.38 274 THR A N 1
ATOM 2252 C CA . THR A 1 274 ? -23.312 -5.943 18.784 1.00 81.38 274 THR A CA 1
ATOM 2253 C C . THR A 1 274 ? -21.899 -5.578 19.237 1.00 81.38 274 THR A C 1
ATOM 2255 O O . THR A 1 274 ? -21.727 -5.026 20.325 1.00 81.38 274 THR A O 1
ATOM 2258 N N . MET A 1 275 ? -20.892 -5.845 18.401 1.00 84.94 275 MET A N 1
ATOM 2259 C CA . MET A 1 275 ? -19.495 -5.553 18.670 1.00 84.94 275 MET A CA 1
ATOM 2260 C C . MET A 1 275 ? -18.951 -4.476 17.731 1.00 84.94 275 MET A C 1
ATOM 2262 O O . MET A 1 275 ? -19.159 -4.485 16.520 1.00 84.94 275 MET A O 1
ATOM 2266 N N . ALA A 1 276 ? -18.213 -3.538 18.308 1.00 88.44 276 ALA A N 1
ATOM 2267 C CA . ALA A 1 276 ? -17.411 -2.564 17.580 1.00 88.44 276 ALA A CA 1
ATOM 2268 C C . ALA A 1 276 ? -16.168 -2.255 18.406 1.00 88.44 276 ALA A C 1
ATOM 2270 O O . ALA A 1 276 ? -16.201 -2.347 19.632 1.00 88.44 276 ALA A O 1
ATOM 2271 N N . ALA A 1 277 ? -15.074 -1.868 17.762 1.00 91.00 277 ALA A N 1
ATOM 2272 C CA . ALA A 1 277 ? -13.907 -1.413 18.496 1.00 91.00 277 ALA A CA 1
ATOM 2273 C C . ALA A 1 277 ? -13.245 -0.233 17.805 1.00 91.00 277 ALA A C 1
ATOM 2275 O O . ALA A 1 277 ? -13.265 -0.108 16.581 1.00 91.00 277 ALA A O 1
ATOM 2276 N N . VAL A 1 278 ? -12.657 0.630 18.621 1.00 92.38 278 VAL A N 1
ATOM 2277 C CA . VAL A 1 278 ? -11.831 1.744 18.174 1.00 92.38 278 VAL A CA 1
ATOM 2278 C C . VAL A 1 278 ? -10.462 1.575 18.811 1.00 92.38 278 VAL A C 1
ATOM 2280 O O . VAL A 1 278 ? -10.386 1.390 20.022 1.00 92.38 278 VAL A O 1
ATOM 2283 N N . ALA A 1 279 ? -9.394 1.615 18.027 1.00 92.56 279 ALA A N 1
ATOM 2284 C CA . ALA A 1 279 ? -8.024 1.628 18.530 1.00 92.56 279 ALA A CA 1
ATOM 2285 C C . ALA A 1 279 ? -7.359 2.969 18.221 1.00 92.56 279 ALA A C 1
ATOM 2287 O O . ALA A 1 279 ? -7.700 3.627 17.231 1.00 92.56 279 ALA A O 1
ATOM 2288 N N . ASP A 1 280 ? -6.425 3.387 19.072 1.00 91.00 280 ASP A N 1
ATOM 2289 C CA . ASP A 1 280 ? -5.642 4.584 18.784 1.00 91.00 280 ASP A CA 1
ATOM 2290 C C . ASP A 1 280 ? -4.637 4.311 17.640 1.00 91.00 280 ASP A C 1
ATOM 2292 O O . ASP A 1 280 ? -4.339 3.148 17.347 1.00 91.00 280 ASP A O 1
ATOM 2296 N N . PRO A 1 281 ? -4.121 5.353 16.963 1.00 86.88 281 PRO A N 1
ATOM 2297 C CA . PRO A 1 281 ? -3.247 5.203 15.793 1.00 86.88 281 PRO A CA 1
ATOM 2298 C C . PRO A 1 281 ? -1.942 4.437 16.042 1.00 86.88 281 PRO A C 1
ATOM 2300 O O . PRO A 1 281 ? -1.375 3.880 15.101 1.00 86.88 281 PRO A O 1
ATOM 2303 N N . GLU A 1 282 ? -1.468 4.425 17.288 1.00 87.06 282 GLU A N 1
ATOM 2304 C CA . GLU A 1 282 ? -0.255 3.724 17.715 1.00 87.06 282 GLU A CA 1
ATOM 2305 C C . GLU A 1 282 ? -0.569 2.331 18.278 1.00 87.06 282 GLU A C 1
ATOM 2307 O O . GLU A 1 282 ? 0.338 1.602 18.672 1.00 87.06 282 GLU A O 1
ATOM 2312 N N . GLY A 1 283 ? -1.853 1.958 18.331 1.00 84.50 283 GLY A N 1
ATOM 2313 C CA . GLY A 1 283 ? -2.321 0.672 18.824 1.00 84.50 283 GLY A CA 1
ATOM 2314 C C . GLY A 1 283 ? -2.105 0.467 20.321 1.00 84.50 283 GLY A C 1
ATOM 2315 O O . GLY A 1 283 ? -2.215 -0.651 20.794 1.00 84.50 283 GLY A O 1
ATOM 2316 N N . GLU A 1 284 ? -1.805 1.485 21.125 1.00 89.62 284 GLU A N 1
ATOM 2317 C CA . GLU A 1 284 ? -1.483 1.304 22.552 1.00 89.62 284 GLU A CA 1
ATOM 2318 C C . GLU A 1 284 ? -2.715 1.032 23.434 1.00 89.62 284 GLU A C 1
ATOM 2320 O O . GLU A 1 284 ? -2.613 0.530 24.564 1.00 89.62 284 GLU A O 1
ATOM 2325 N N . ARG A 1 285 ? -3.887 1.411 22.940 1.00 91.81 285 ARG A N 1
ATOM 2326 C CA . ARG A 1 285 ? -5.190 1.378 23.583 1.00 91.81 285 ARG A CA 1
ATOM 2327 C C . ARG A 1 285 ? -6.240 0.994 22.551 1.00 91.81 285 ARG A C 1
ATOM 2329 O O . ARG A 1 285 ? -6.206 1.409 21.393 1.00 91.81 285 ARG A O 1
ATOM 2336 N N . LYS A 1 286 ? -7.239 0.249 23.008 1.00 94.06 286 LYS A N 1
ATOM 2337 C CA . LYS A 1 286 ? -8.484 0.057 22.262 1.00 94.06 286 LYS A CA 1
ATOM 2338 C C . LYS A 1 286 ? -9.676 0.182 23.181 1.00 94.06 286 LYS A C 1
ATOM 2340 O O . LYS A 1 286 ? -9.589 -0.161 24.355 1.00 94.06 286 LYS A O 1
ATOM 2345 N N . ILE A 1 287 ? -10.796 0.622 22.640 1.00 92.94 287 ILE A N 1
ATOM 2346 C CA . ILE A 1 287 ? -12.088 0.556 23.304 1.00 92.94 287 ILE A CA 1
ATOM 2347 C C . ILE A 1 287 ? -12.930 -0.446 22.543 1.00 92.94 287 ILE A C 1
ATOM 2349 O O . ILE A 1 287 ? -13.046 -0.349 21.324 1.00 92.94 287 ILE A O 1
ATOM 2353 N N . VAL A 1 288 ? -13.501 -1.405 23.262 1.00 92.88 288 VAL A N 1
ATOM 2354 C CA . VAL A 1 288 ? -14.424 -2.392 22.705 1.00 92.88 288 VAL A CA 1
ATOM 2355 C C . VAL A 1 288 ? -15.816 -2.079 23.231 1.00 92.88 288 VAL A C 1
ATOM 2357 O O . VAL A 1 288 ? -16.008 -1.946 24.438 1.00 92.88 288 VAL A O 1
ATOM 2360 N N . ILE A 1 289 ? -16.770 -1.953 22.316 1.00 91.31 289 ILE A N 1
ATOM 2361 C CA . ILE A 1 289 ? -18.204 -1.897 22.584 1.00 91.31 289 ILE A CA 1
ATOM 2362 C C . ILE A 1 289 ? -18.742 -3.314 22.419 1.00 91.31 289 ILE A C 1
ATOM 2364 O O . ILE A 1 289 ? -18.476 -3.949 21.399 1.00 91.31 289 ILE A O 1
ATOM 2368 N N . THR A 1 290 ? -19.495 -3.803 23.402 1.00 91.56 290 THR A N 1
ATOM 2369 C CA . THR A 1 290 ? -20.075 -5.154 23.376 1.00 91.56 290 THR A CA 1
ATOM 2370 C C . THR A 1 290 ? -21.538 -5.172 23.800 1.00 91.56 290 THR A C 1
ATOM 2372 O O . THR A 1 290 ? -21.995 -4.320 24.568 1.00 91.56 290 THR A O 1
ATOM 2375 N N . GLY A 1 291 ? -22.255 -6.194 23.327 1.00 88.69 291 GLY A N 1
ATOM 2376 C CA . GLY A 1 291 ? -23.614 -6.506 23.749 1.00 88.69 291 GLY A CA 1
ATOM 2377 C C . GLY A 1 291 ? -24.670 -5.536 23.222 1.00 88.69 291 GLY A C 1
ATOM 2378 O O . GLY A 1 291 ? -24.392 -4.490 22.635 1.00 88.69 291 GLY A O 1
ATOM 2379 N N . THR A 1 292 ? -25.934 -5.884 23.447 1.00 86.94 292 THR A N 1
ATOM 2380 C CA . THR A 1 292 ? -27.081 -5.065 23.022 1.00 86.94 292 THR A CA 1
ATOM 2381 C C . THR A 1 292 ? -27.181 -3.747 23.784 1.00 86.94 292 THR A C 1
ATOM 2383 O O . THR A 1 292 ? -27.728 -2.779 23.264 1.00 86.94 292 THR A O 1
ATOM 2386 N N . GLU A 1 293 ? -26.634 -3.703 24.999 1.00 87.50 293 GLU A N 1
ATOM 2387 C CA . GLU A 1 293 ? -26.551 -2.498 25.830 1.00 87.50 293 GLU A CA 1
ATOM 2388 C C . GLU A 1 293 ? -25.413 -1.568 25.398 1.00 87.50 293 GLU A C 1
ATOM 2390 O O . GLU A 1 293 ? -25.361 -0.427 25.846 1.00 87.50 293 GLU A O 1
ATOM 2395 N N . ARG A 1 294 ? -24.534 -2.018 24.488 1.00 91.31 294 ARG A N 1
ATOM 2396 C CA . ARG A 1 294 ? -23.393 -1.248 23.976 1.00 91.31 294 ARG A CA 1
ATOM 2397 C C . ARG A 1 294 ? -22.482 -0.745 25.103 1.00 91.31 294 ARG A C 1
ATOM 2399 O O . ARG A 1 294 ? -22.136 0.435 25.144 1.00 91.31 294 ARG A O 1
ATOM 2406 N N . SER A 1 295 ? -22.088 -1.654 25.994 1.00 94.38 295 SER A N 1
ATOM 2407 C CA . SER A 1 295 ? -21.113 -1.391 27.061 1.00 94.38 295 SER A CA 1
ATOM 2408 C C . SER A 1 295 ? -19.727 -1.189 26.454 1.00 94.38 295 SER A C 1
ATOM 2410 O O . SER A 1 295 ? -19.226 -2.083 25.764 1.00 94.38 295 SER A O 1
ATOM 2412 N N . ALA A 1 296 ? -19.099 -0.046 26.730 1.00 95.19 296 ALA A N 1
ATOM 2413 C CA . ALA A 1 296 ? -17.750 0.283 26.288 1.00 95.19 296 ALA A CA 1
ATOM 2414 C C . ALA A 1 296 ? -16.714 0.063 27.395 1.00 95.19 296 ALA A C 1
ATOM 2416 O O . ALA A 1 296 ? -16.857 0.565 28.512 1.00 95.19 296 ALA A O 1
ATOM 2417 N N . SER A 1 297 ? -15.625 -0.615 27.040 1.00 96.06 297 SER A N 1
ATOM 2418 C CA . SER A 1 297 ? -14.494 -0.879 27.932 1.00 96.06 297 SER A CA 1
ATOM 2419 C C . SER A 1 297 ? -13.171 -0.549 27.247 1.00 96.06 297 SER A C 1
ATOM 2421 O O . SER A 1 297 ? -12.950 -0.939 26.100 1.00 96.06 297 SER A O 1
ATOM 2423 N N . LEU A 1 298 ? -12.288 0.159 27.950 1.00 95.19 298 LEU A N 1
ATOM 2424 C CA . LEU A 1 298 ? -10.936 0.513 27.522 1.00 95.19 298 LEU A CA 1
ATOM 2425 C C . LEU A 1 298 ? -9.942 -0.590 27.902 1.00 95.19 298 LEU A C 1
ATOM 2427 O O . LEU A 1 298 ? -9.891 -1.024 29.050 1.00 95.19 298 LEU A O 1
ATOM 2431 N N . TYR A 1 299 ? -9.111 -0.994 26.949 1.00 93.81 299 TYR A N 1
ATOM 2432 C CA . TYR A 1 299 ? -8.068 -2.003 27.098 1.00 93.81 299 TYR A CA 1
ATOM 2433 C C . TYR A 1 299 ? -6.693 -1.382 26.867 1.00 93.81 299 TYR A C 1
ATOM 2435 O O . TYR A 1 299 ? -6.508 -0.569 25.955 1.00 93.81 299 TYR A O 1
ATOM 2443 N N . ASN A 1 300 ? -5.712 -1.820 27.655 1.00 92.56 300 ASN A N 1
ATOM 2444 C CA . ASN A 1 300 ? -4.305 -1.506 27.451 1.00 92.56 300 ASN A CA 1
ATOM 2445 C C . ASN A 1 300 ? -3.658 -2.589 26.581 1.00 92.56 300 ASN A C 1
ATOM 2447 O O . ASN A 1 300 ? -3.464 -3.711 27.028 1.00 92.56 300 ASN A O 1
ATOM 2451 N N . LEU A 1 301 ? -3.299 -2.257 25.342 1.00 88.75 301 LEU A N 1
ATOM 2452 C CA . LEU A 1 301 ? -2.714 -3.225 24.409 1.00 88.75 301 LEU A CA 1
ATOM 2453 C C . LEU A 1 301 ? -1.211 -3.452 24.623 1.00 88.75 301 LEU A C 1
ATOM 2455 O O . LEU A 1 301 ? -0.637 -4.326 23.980 1.00 88.75 301 LEU A O 1
ATOM 2459 N N . LYS A 1 302 ? -0.573 -2.693 25.525 1.00 87.00 302 LYS A N 1
ATOM 2460 C CA . LYS A 1 302 ? 0.806 -2.953 25.971 1.00 87.00 302 LYS A CA 1
ATOM 2461 C C . LYS A 1 302 ? 0.887 -3.876 27.184 1.00 87.00 302 LYS A C 1
ATOM 2463 O O . LYS A 1 302 ? 1.970 -4.359 27.496 1.00 87.00 302 LYS A O 1
ATOM 2468 N N . ASP A 1 303 ? -0.229 -4.084 27.875 1.00 88.44 303 ASP A N 1
ATOM 2469 C CA . ASP A 1 303 ? -0.326 -4.979 29.023 1.00 88.44 303 ASP A CA 1
ATOM 2470 C C . ASP A 1 303 ? -1.620 -5.780 28.913 1.00 88.44 303 ASP A C 1
ATOM 2472 O O . ASP A 1 303 ? -2.670 -5.378 29.410 1.00 88.44 303 ASP A O 1
ATOM 2476 N N . GLU A 1 304 ? -1.535 -6.920 28.232 1.00 79.31 304 GLU A N 1
ATOM 2477 C CA . GLU A 1 304 ? -2.658 -7.838 28.022 1.00 79.31 304 GLU A CA 1
ATOM 2478 C C . GLU A 1 304 ? -3.240 -8.410 29.326 1.00 79.31 304 GLU A C 1
ATOM 2480 O O . GLU A 1 304 ? -4.361 -8.917 29.323 1.00 79.31 304 GLU A O 1
ATOM 2485 N N . ASN A 1 305 ? -2.511 -8.299 30.443 1.00 88.12 305 ASN A N 1
ATOM 2486 C CA . ASN A 1 305 ? -2.972 -8.739 31.758 1.00 88.12 305 ASN A CA 1
ATOM 2487 C C . ASN A 1 305 ? -3.681 -7.625 32.540 1.00 88.12 305 ASN A C 1
ATOM 2489 O O . ASN A 1 305 ? -4.314 -7.908 33.562 1.00 88.12 305 ASN A O 1
ATOM 2493 N N . ALA A 1 306 ? -3.585 -6.369 32.093 1.00 90.25 306 ALA A N 1
ATOM 2494 C CA . ALA A 1 306 ? -4.303 -5.276 32.723 1.00 90.25 306 ALA A CA 1
ATOM 2495 C C . ALA A 1 306 ? -5.818 -5.482 32.543 1.00 90.25 306 ALA A C 1
ATOM 2497 O O . ALA A 1 306 ? -6.283 -5.723 31.423 1.00 90.25 306 ALA A O 1
ATOM 2498 N N . PRO A 1 307 ? -6.618 -5.378 33.619 1.00 92.19 307 PRO A N 1
ATOM 2499 C CA . PRO A 1 307 ? -8.061 -5.475 33.493 1.00 92.19 307 PRO A CA 1
ATOM 2500 C C . PRO A 1 307 ? -8.588 -4.319 32.640 1.00 92.19 307 PRO A C 1
ATOM 2502 O O . PRO A 1 307 ? -8.080 -3.198 32.694 1.00 92.19 307 PRO A O 1
ATOM 2505 N N . ALA A 1 308 ? -9.637 -4.594 31.873 1.00 94.31 308 ALA A N 1
ATOM 2506 C CA . ALA A 1 308 ? -10.322 -3.560 31.118 1.00 94.31 308 ALA A CA 1
ATOM 2507 C C . ALA A 1 308 ? -10.999 -2.549 32.060 1.00 94.31 308 ALA A C 1
ATOM 2509 O O . ALA A 1 308 ? -11.646 -2.935 33.037 1.00 94.31 308 ALA A O 1
ATOM 2510 N N . THR A 1 309 ? -10.897 -1.263 31.730 1.00 96.00 309 THR A N 1
ATOM 2511 C CA . THR A 1 309 ? -11.587 -0.181 32.441 1.00 96.00 309 THR A CA 1
ATOM 2512 C C . THR A 1 309 ? -12.942 0.053 31.786 1.00 96.00 309 THR A C 1
ATOM 2514 O O . THR A 1 309 ? -13.005 0.482 30.635 1.00 96.00 309 THR A O 1
ATOM 2517 N N . HIS A 1 310 ? -14.033 -0.221 32.500 1.00 96.25 310 HIS A N 1
ATOM 2518 C CA . HIS A 1 310 ? -15.374 0.120 32.024 1.00 96.25 310 HIS A CA 1
ATOM 2519 C C . HIS A 1 310 ? -15.528 1.644 31.917 1.00 96.25 310 HIS A C 1
ATOM 2521 O O . HIS A 1 310 ? -15.151 2.366 32.840 1.00 96.25 310 HIS A O 1
ATOM 2527 N N . LEU A 1 311 ? -16.076 2.118 30.797 1.00 94.12 311 LEU A N 1
ATOM 2528 C CA . LEU A 1 311 ? -16.276 3.542 30.531 1.00 94.12 311 LEU A CA 1
ATOM 2529 C C . LEU A 1 311 ? -17.743 3.946 30.700 1.00 94.12 311 LEU A C 1
ATOM 2531 O O . LEU A 1 311 ? -18.037 4.850 31.479 1.00 94.12 311 LEU A O 1
ATOM 2535 N N . ALA A 1 312 ? -18.649 3.304 29.956 1.00 94.69 312 ALA A N 1
ATOM 2536 C CA . ALA A 1 312 ? -20.076 3.622 29.959 1.00 94.69 312 ALA A CA 1
ATOM 2537 C C . ALA A 1 312 ? -20.918 2.519 29.296 1.00 94.69 312 ALA A C 1
ATOM 2539 O O . ALA A 1 312 ? -20.415 1.767 28.459 1.00 94.69 312 ALA A O 1
ATOM 2540 N N . ASP A 1 313 ? -22.217 2.517 29.596 1.00 94.12 313 ASP A N 1
ATOM 2541 C CA . ASP A 1 313 ? -23.255 1.768 28.879 1.00 94.12 313 ASP A CA 1
ATOM 2542 C C . ASP A 1 313 ? -24.019 2.671 27.904 1.00 94.12 313 ASP A C 1
ATOM 2544 O O . ASP A 1 313 ? -23.972 3.896 28.006 1.00 94.12 313 ASP A O 1
ATOM 2548 N N . GLY A 1 314 ? -24.745 2.083 26.952 1.00 92.44 314 GLY A N 1
ATOM 2549 C CA . GLY A 1 314 ? -25.573 2.832 26.005 1.00 92.44 314 GLY A CA 1
ATOM 2550 C C . GLY A 1 314 ? -24.764 3.666 25.011 1.00 92.44 314 GLY A C 1
ATOM 2551 O O . GLY A 1 314 ? -25.267 4.676 24.512 1.00 92.44 314 GLY A O 1
ATOM 2552 N N . VAL A 1 315 ? -23.514 3.280 24.733 1.00 93.94 315 VAL A N 1
ATOM 2553 C CA . VAL A 1 315 ? -22.570 4.081 23.942 1.00 93.94 315 VAL A CA 1
ATOM 2554 C C . VAL A 1 315 ? -23.004 4.183 22.487 1.00 93.94 315 VAL A C 1
ATOM 2556 O O . VAL A 1 315 ? -23.093 3.181 21.778 1.00 93.94 315 VAL A O 1
ATOM 2559 N N . SER A 1 316 ? -23.237 5.400 22.005 1.00 89.75 316 SER A N 1
ATOM 2560 C CA . SER A 1 316 ? -23.587 5.693 20.615 1.00 89.75 316 SER A CA 1
ATOM 2561 C C . SER A 1 316 ? -22.365 6.069 19.773 1.00 89.75 316 SER A C 1
ATOM 2563 O O . SER A 1 316 ? -22.311 5.694 18.602 1.00 89.75 316 SER A O 1
ATOM 2565 N N . GLU A 1 317 ? -21.359 6.722 20.362 1.00 90.81 317 GLU A N 1
ATOM 2566 C CA . GLU A 1 317 ? -20.151 7.173 19.661 1.00 90.81 317 GLU A CA 1
ATOM 2567 C C . GLU A 1 317 ? -18.913 7.139 20.570 1.00 90.81 317 GLU A C 1
ATOM 2569 O O . GLU A 1 317 ? -18.995 7.399 21.771 1.00 90.81 317 GLU A O 1
ATOM 2574 N N . ILE A 1 318 ? -17.753 6.850 19.975 1.00 91.94 318 ILE A N 1
ATOM 2575 C CA . ILE A 1 318 ? -16.437 6.965 20.610 1.00 91.94 318 ILE A CA 1
ATOM 2576 C C . ILE A 1 318 ? -15.525 7.775 19.696 1.00 91.94 318 ILE A C 1
ATOM 2578 O O . ILE A 1 318 ? -15.389 7.467 18.509 1.00 91.94 318 ILE A O 1
ATOM 2582 N N . LYS A 1 319 ? -14.830 8.754 20.278 1.00 90.81 319 LYS A N 1
ATOM 2583 C CA . LYS A 1 319 ? -13.749 9.481 19.617 1.00 90.81 319 LYS A CA 1
ATOM 2584 C C . LYS A 1 319 ? -12.486 9.433 20.465 1.00 90.81 319 LYS A C 1
ATOM 2586 O O . LYS A 1 319 ? -12.492 9.808 21.637 1.00 90.81 319 LYS A O 1
ATOM 2591 N N . MET A 1 320 ? -11.395 8.995 19.850 1.00 90.38 320 MET A N 1
ATOM 2592 C CA . MET A 1 320 ? -10.057 9.069 20.430 1.00 90.38 320 MET A CA 1
ATOM 2593 C C . MET A 1 320 ? -9.352 10.328 19.935 1.00 90.38 320 MET A C 1
ATOM 2595 O O . MET A 1 320 ? -9.375 10.636 18.744 1.00 90.38 320 MET A O 1
ATOM 2599 N N . VAL A 1 321 ? -8.748 11.072 20.859 1.00 88.50 321 VAL A N 1
ATOM 2600 C CA . VAL A 1 321 ? -7.980 12.279 20.559 1.00 88.50 321 VAL A CA 1
ATOM 2601 C C . VAL A 1 321 ? -6.545 12.057 21.007 1.00 88.50 321 VAL A C 1
ATOM 2603 O O . VAL A 1 321 ? -6.241 11.988 22.204 1.00 88.50 321 VAL A O 1
ATOM 2606 N N . SER A 1 322 ? -5.662 11.950 20.022 1.00 86.56 322 SER A N 1
ATOM 2607 C CA . SER A 1 322 ? -4.221 11.873 20.228 1.00 86.56 322 SER A CA 1
ATOM 2608 C C . SER A 1 322 ? -3.606 13.269 20.219 1.00 86.56 322 SER A C 1
ATOM 2610 O O . SER A 1 322 ? -4.071 14.163 19.515 1.00 86.56 322 SER A O 1
ATOM 2612 N N . GLY A 1 323 ? -2.553 13.460 21.007 1.00 82.62 323 GLY A N 1
ATOM 2613 C CA . GLY A 1 323 ? -1.721 14.657 20.965 1.00 82.62 323 GLY A CA 1
ATOM 2614 C C . GLY A 1 323 ? -0.308 14.331 20.501 1.00 82.62 323 GLY A C 1
ATOM 2615 O O . GLY A 1 323 ? 0.175 13.218 20.704 1.00 82.62 323 GLY A O 1
ATOM 2616 N N . GLU A 1 324 ? 0.352 15.321 19.906 1.00 84.81 324 GLU A N 1
ATOM 2617 C CA . GLU A 1 324 ? 1.753 15.249 19.490 1.00 84.81 324 GLU A CA 1
ATOM 2618 C C . GLU A 1 324 ? 2.635 15.944 20.539 1.00 84.81 324 GLU A C 1
ATOM 2620 O O . GLU A 1 324 ? 2.298 17.017 21.045 1.00 84.81 324 GLU A O 1
ATOM 2625 N N . THR A 1 325 ? 3.769 15.341 20.879 1.00 81.44 325 THR A N 1
ATOM 2626 C CA . THR A 1 325 ? 4.852 15.977 21.643 1.00 81.44 325 THR A CA 1
ATOM 2627 C C . THR A 1 325 ? 6.167 15.709 20.931 1.00 81.44 325 THR A C 1
ATOM 2629 O O . THR A 1 325 ? 6.454 14.553 20.639 1.00 81.44 325 THR A O 1
ATOM 2632 N N . ALA A 1 326 ? 6.970 16.736 20.666 1.00 82.75 326 ALA A N 1
ATOM 2633 C CA . ALA A 1 326 ? 8.347 16.544 20.223 1.00 82.75 326 ALA A CA 1
ATOM 2634 C C . ALA A 1 326 ? 9.241 16.247 21.435 1.00 82.75 326 ALA A C 1
ATOM 2636 O O . ALA A 1 326 ? 9.117 16.922 22.459 1.00 82.75 326 ALA A O 1
ATOM 2637 N N . ASP A 1 327 ? 10.122 15.255 21.334 1.00 82.50 327 ASP A N 1
ATOM 2638 C CA . ASP A 1 327 ? 11.211 15.096 22.299 1.00 82.50 327 ASP A CA 1
ATOM 2639 C C . ASP A 1 327 ? 12.371 16.073 22.023 1.00 82.50 327 ASP A C 1
ATOM 2641 O O . ASP A 1 327 ? 12.329 16.888 21.096 1.00 82.50 327 ASP A O 1
ATOM 2645 N N . GLU A 1 328 ? 13.424 15.997 22.840 1.00 88.44 328 GLU A N 1
ATOM 2646 C CA . GLU A 1 328 ? 14.626 16.835 22.718 1.00 88.44 328 GLU A CA 1
ATOM 2647 C C . GLU A 1 328 ? 15.371 16.677 21.379 1.00 88.44 328 GLU A C 1
ATOM 2649 O O . GLU A 1 328 ? 16.119 17.571 20.983 1.00 88.44 328 GLU A O 1
ATOM 2654 N N . ASN A 1 329 ? 15.132 15.582 20.652 1.00 82.31 329 ASN A N 1
ATOM 2655 C CA . ASN A 1 329 ? 15.720 15.304 19.342 1.00 82.31 329 ASN A CA 1
ATOM 2656 C C . ASN A 1 329 ? 14.790 15.706 18.184 1.00 82.31 329 ASN A C 1
ATOM 2658 O O . ASN A 1 329 ? 15.120 15.481 17.018 1.00 82.31 329 ASN A O 1
ATOM 2662 N N . GLY A 1 330 ? 13.631 16.300 18.485 1.00 79.56 330 GLY A N 1
ATOM 2663 C CA . GLY A 1 330 ? 12.617 16.659 17.497 1.00 79.56 330 GLY A CA 1
ATOM 2664 C C . GLY A 1 330 ? 11.801 15.468 16.989 1.00 79.56 330 GLY A C 1
ATOM 2665 O O . GLY A 1 330 ? 11.060 15.620 16.016 1.00 79.56 330 GLY A O 1
ATOM 2666 N N . GLN A 1 331 ? 11.906 14.293 17.619 1.00 77.62 331 GLN A N 1
ATOM 2667 C CA . GLN A 1 331 ? 11.071 13.147 17.281 1.00 77.62 331 GLN A CA 1
ATOM 2668 C C . GLN A 1 331 ? 9.654 13.387 17.807 1.00 77.62 331 GLN A C 1
ATOM 2670 O O . GLN A 1 331 ? 9.438 13.627 18.996 1.00 77.62 331 GLN A O 1
ATOM 2675 N N . ILE A 1 332 ? 8.674 13.330 16.905 1.00 76.50 332 ILE A N 1
ATOM 2676 C CA . ILE A 1 332 ? 7.263 13.502 17.249 1.00 76.50 332 ILE A CA 1
ATOM 2677 C C . ILE A 1 332 ? 6.728 12.200 17.845 1.00 76.50 332 ILE A C 1
ATOM 2679 O O . ILE A 1 332 ? 6.608 11.192 17.155 1.00 76.50 332 ILE A O 1
ATOM 2683 N N . ASN A 1 333 ? 6.364 12.249 19.121 1.00 77.19 333 ASN A N 1
ATOM 2684 C CA . ASN A 1 333 ? 5.653 11.194 19.825 1.00 77.19 333 ASN A CA 1
ATOM 2685 C C . ASN A 1 333 ? 4.155 11.494 19.802 1.00 77.19 333 ASN A C 1
ATOM 2687 O O . ASN A 1 333 ? 3.717 12.558 20.250 1.00 77.19 333 ASN A O 1
ATOM 2691 N N . ARG A 1 334 ? 3.370 10.551 19.283 1.00 81.06 334 ARG A N 1
ATOM 2692 C CA . ARG A 1 334 ? 1.908 10.596 19.308 1.00 81.06 334 ARG A CA 1
ATOM 2693 C C . ARG A 1 334 ? 1.417 9.727 20.449 1.00 81.06 334 ARG A C 1
ATOM 2695 O O . ARG A 1 334 ? 1.835 8.585 20.580 1.00 81.06 334 ARG A O 1
ATOM 2702 N N . ALA A 1 335 ? 0.542 10.268 21.284 1.00 85.00 335 ALA A N 1
ATOM 2703 C CA . ALA A 1 335 ? -0.071 9.504 22.360 1.00 85.00 335 ALA A CA 1
ATOM 2704 C C . ALA A 1 335 ? -1.545 9.868 22.491 1.00 85.00 335 ALA A C 1
ATOM 2706 O O . ALA A 1 335 ? -1.907 11.045 22.400 1.00 85.00 335 ALA A O 1
ATOM 2707 N N . LEU A 1 336 ? -2.385 8.865 22.757 1.00 87.25 336 LEU A N 1
ATOM 2708 C CA . LEU A 1 336 ? -3.765 9.090 23.171 1.00 87.25 336 LEU A CA 1
ATOM 2709 C C . LEU A 1 336 ? -3.773 9.989 24.414 1.00 87.25 336 LEU A C 1
ATOM 2711 O O . LEU A 1 336 ? -3.097 9.686 25.398 1.00 87.25 336 LEU A O 1
ATOM 2715 N N . ARG A 1 337 ? -4.540 11.080 24.375 1.00 87.75 337 ARG A N 1
ATOM 2716 C CA . ARG A 1 337 ? -4.693 12.001 25.512 1.00 87.75 337 ARG A CA 1
ATOM 2717 C C . ARG A 1 337 ? -6.092 11.964 26.098 1.00 87.75 337 ARG A C 1
ATOM 2719 O O . ARG A 1 337 ? -6.251 11.923 27.315 1.00 87.75 337 ARG A O 1
ATOM 2726 N N . LEU A 1 338 ? -7.091 11.965 25.225 1.00 90.75 338 LEU A N 1
ATOM 2727 C CA . LEU A 1 338 ? -8.485 12.117 25.602 1.00 90.75 338 LEU A CA 1
ATOM 2728 C C . LEU A 1 338 ? -9.338 11.088 24.864 1.00 90.75 338 LEU A C 1
ATOM 2730 O O . LEU A 1 338 ? -9.228 10.907 23.651 1.00 90.75 338 LEU A O 1
ATOM 2734 N N . VAL A 1 339 ? -10.215 10.440 25.617 1.00 91.06 339 VAL A N 1
ATOM 2735 C CA . VAL A 1 339 ? -11.283 9.585 25.118 1.00 91.06 339 VAL A CA 1
ATOM 2736 C C . VAL A 1 339 ? -12.599 10.308 25.356 1.00 91.06 339 VAL A C 1
ATOM 2738 O O . VAL A 1 339 ? -12.916 10.693 26.481 1.00 91.06 339 VAL A O 1
ATOM 2741 N N . ILE A 1 340 ? -13.365 10.482 24.287 1.00 92.12 340 ILE A N 1
ATOM 2742 C CA . ILE A 1 340 ? -14.691 11.088 24.314 1.00 92.12 340 ILE A CA 1
ATOM 2743 C C . ILE A 1 340 ? -15.698 9.978 24.041 1.00 92.12 340 ILE A C 1
ATOM 2745 O O . ILE A 1 340 ? -15.626 9.321 23.001 1.00 92.12 340 ILE A O 1
ATOM 2749 N N . VAL A 1 341 ? -16.623 9.773 24.971 1.00 92.31 341 VAL A N 1
ATOM 2750 C CA . VAL A 1 341 ? -17.697 8.784 24.848 1.00 92.31 341 VAL A CA 1
ATOM 2751 C C . VAL A 1 341 ? -19.029 9.515 24.837 1.00 92.31 341 VAL A C 1
ATOM 2753 O O . VAL A 1 341 ? -19.336 10.257 25.769 1.00 92.31 341 VAL A O 1
ATOM 2756 N N . THR A 1 342 ? -19.824 9.289 23.797 1.00 92.94 342 THR A N 1
ATOM 2757 C CA . THR A 1 342 ? -21.225 9.709 23.752 1.00 92.94 342 THR A CA 1
ATOM 2758 C C . THR A 1 342 ? -22.084 8.500 24.091 1.00 92.94 342 THR A C 1
ATOM 2760 O O . THR A 1 342 ? -21.973 7.457 23.444 1.00 92.94 342 THR A O 1
ATOM 2763 N N . ALA A 1 343 ? -22.925 8.623 25.112 1.00 93.38 343 ALA A N 1
ATOM 2764 C CA . ALA A 1 343 ? -23.746 7.530 25.620 1.00 93.38 343 ALA A CA 1
ATOM 2765 C C . ALA A 1 343 ? -25.157 7.998 25.964 1.00 93.38 343 ALA A C 1
ATOM 2767 O O . ALA A 1 343 ? -25.342 9.114 26.445 1.00 93.38 343 ALA A O 1
ATOM 2768 N N . LYS A 1 344 ? -26.155 7.140 25.752 1.00 91.50 344 LYS A N 1
ATOM 2769 C CA . LYS A 1 344 ? -27.533 7.423 26.159 1.00 91.50 344 LYS A CA 1
ATOM 2770 C C . LYS A 1 344 ? -27.717 7.160 27.643 1.00 91.50 344 LYS A C 1
ATOM 2772 O O . LYS A 1 344 ? -27.455 6.061 28.120 1.00 91.50 344 LYS A O 1
ATOM 2777 N N . ASP A 1 345 ? -28.225 8.155 28.356 1.00 86.88 345 ASP A N 1
ATOM 2778 C CA . ASP A 1 345 ? -28.658 7.971 29.736 1.00 86.88 345 ASP A CA 1
ATOM 2779 C C . ASP A 1 345 ? -29.956 7.139 29.825 1.00 86.88 345 ASP A C 1
ATOM 2781 O O . ASP A 1 345 ? -30.571 6.772 28.819 1.00 86.88 345 ASP A O 1
ATOM 2785 N N . ALA A 1 346 ? -30.419 6.871 31.050 1.00 86.81 346 ALA A N 1
ATOM 2786 C CA . ALA A 1 346 ? -31.662 6.132 31.294 1.00 86.81 346 ALA A CA 1
ATOM 2787 C C . ALA A 1 346 ? -32.919 6.803 30.692 1.00 86.81 346 ALA A C 1
ATOM 2789 O O . ALA A 1 346 ? -33.961 6.160 30.574 1.00 86.81 346 ALA A O 1
ATOM 2790 N N . SER A 1 347 ? -32.841 8.084 30.316 1.00 89.19 347 SER A N 1
ATOM 2791 C CA . SER A 1 347 ? -33.910 8.822 29.634 1.00 89.19 347 SER A CA 1
ATOM 2792 C C . SER A 1 347 ? -33.783 8.805 28.103 1.00 89.19 347 SER A C 1
ATOM 2794 O O . SER A 1 347 ? -34.653 9.329 27.406 1.00 89.19 347 SER A O 1
ATOM 2796 N N . GLY A 1 348 ? -32.733 8.173 27.567 1.00 90.06 348 GLY A N 1
ATOM 2797 C CA . GLY A 1 348 ? -32.449 8.062 26.138 1.00 90.06 348 GLY A CA 1
ATOM 2798 C C . GLY A 1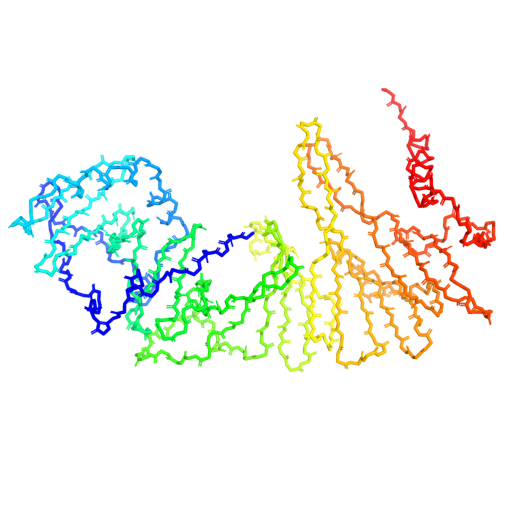 348 ? -31.752 9.284 25.532 1.00 90.06 348 GLY A C 1
ATOM 2799 O O . GLY A 1 348 ? -31.647 9.358 24.300 1.00 90.06 348 GLY A O 1
ATOM 2800 N N . VAL A 1 349 ? -31.302 10.225 26.372 1.00 90.94 349 VAL A N 1
ATOM 2801 C CA . VAL A 1 349 ? -30.613 11.459 25.975 1.00 90.94 349 VAL A CA 1
ATOM 2802 C C . VAL A 1 349 ? -29.111 11.206 25.909 1.00 90.94 349 VAL A C 1
ATOM 2804 O O . VAL A 1 349 ? -28.531 10.640 26.835 1.00 90.94 349 VAL A O 1
ATOM 2807 N N . ASP A 1 350 ? -28.479 11.639 24.819 1.00 90.75 350 ASP A N 1
ATOM 2808 C CA . ASP A 1 350 ? -27.030 11.539 24.663 1.00 90.75 350 ASP A CA 1
ATOM 2809 C C . ASP A 1 350 ? -26.313 12.454 25.669 1.00 90.75 350 ASP A C 1
ATOM 2811 O O . ASP A 1 350 ? -26.585 13.653 25.765 1.00 90.75 350 ASP A O 1
ATOM 2815 N N . SER A 1 351 ? -25.380 11.868 26.409 1.00 90.56 351 SER A N 1
ATOM 2816 C CA . SER A 1 351 ? -24.484 12.518 27.358 1.00 90.56 351 SER A CA 1
ATOM 2817 C C . SER A 1 351 ? -23.042 12.330 26.904 1.00 90.56 351 SER A C 1
ATOM 2819 O O . SER A 1 351 ? -22.662 11.252 26.446 1.00 90.56 351 SER A O 1
ATOM 2821 N N . LEU A 1 352 ? -22.238 13.383 27.046 1.00 92.00 352 LEU A N 1
ATOM 2822 C CA . LEU A 1 352 ? -20.816 13.378 26.714 1.00 92.00 352 LEU A CA 1
ATOM 2823 C C . LEU A 1 352 ? -19.991 13.080 27.972 1.00 92.00 352 LEU A C 1
ATOM 2825 O O . LEU A 1 352 ? -20.135 13.765 28.984 1.00 92.00 352 LEU A O 1
ATOM 2829 N N . MET A 1 353 ? -19.107 12.092 27.898 1.00 92.81 353 MET A N 1
ATOM 2830 C CA . MET A 1 353 ? -18.185 11.716 28.968 1.00 92.81 353 MET A CA 1
ATOM 2831 C C . MET A 1 353 ? -16.743 11.823 28.472 1.00 92.81 353 MET A C 1
ATOM 2833 O O . MET A 1 353 ? -16.435 11.443 27.341 1.00 92.81 353 MET A O 1
ATOM 2837 N N . LEU A 1 354 ? -15.864 12.353 29.322 1.00 92.38 354 LEU A N 1
ATOM 2838 C CA . LEU A 1 354 ? -14.460 12.602 29.007 1.00 92.38 354 LEU A CA 1
ATOM 2839 C C . LEU A 1 354 ? -13.573 11.779 29.934 1.00 92.38 354 LEU A C 1
ATOM 2841 O O . LEU A 1 354 ? -13.640 11.934 31.155 1.00 92.38 354 LEU A O 1
ATOM 2845 N N . PHE A 1 355 ? -12.708 10.959 29.349 1.00 93.00 355 PHE A N 1
ATOM 2846 C CA . PHE A 1 355 ? -11.754 10.130 30.078 1.00 93.00 355 PHE A CA 1
ATOM 2847 C C . PHE A 1 355 ? -10.334 10.406 29.605 1.00 93.00 355 PHE A C 1
ATOM 2849 O O . PHE A 1 355 ? -10.100 10.677 28.426 1.00 93.00 355 PHE A O 1
ATOM 2856 N N . ASN A 1 356 ? -9.374 10.317 30.516 1.00 92.00 356 ASN A N 1
ATOM 2857 C CA . ASN A 1 356 ? -7.964 10.336 30.160 1.00 92.00 356 ASN A CA 1
ATOM 2858 C C . ASN A 1 356 ? -7.553 9.026 29.463 1.00 92.00 356 ASN A C 1
ATOM 2860 O O . ASN A 1 356 ? -8.344 8.090 29.311 1.00 92.00 356 ASN A O 1
ATOM 2864 N N . ARG A 1 357 ? -6.284 8.950 29.059 1.00 90.31 357 ARG A N 1
ATOM 2865 C CA . ARG A 1 357 ? -5.678 7.784 28.395 1.00 90.31 357 ARG A CA 1
ATOM 2866 C C . ARG A 1 357 ? -5.863 6.446 29.131 1.00 90.31 357 ARG A C 1
ATOM 2868 O O . ARG A 1 357 ? -5.814 5.395 28.488 1.00 90.31 357 ARG A O 1
ATOM 2875 N N . ASP A 1 358 ? -6.039 6.471 30.448 1.00 90.81 358 ASP A N 1
ATOM 2876 C CA . ASP A 1 358 ? -6.160 5.275 31.290 1.00 90.81 358 ASP A CA 1
ATOM 2877 C C . ASP A 1 358 ? -7.609 5.012 31.738 1.00 90.81 358 ASP A C 1
ATOM 2879 O O . ASP A 1 358 ? -7.875 4.103 32.524 1.00 90.81 358 ASP A O 1
ATOM 2883 N N . GLY A 1 359 ? -8.567 5.774 31.200 1.00 91.25 359 GLY A N 1
ATOM 2884 C CA . GLY A 1 359 ? -9.993 5.601 31.468 1.00 91.25 359 GLY A CA 1
ATOM 2885 C C . GLY A 1 359 ? -10.467 6.271 32.756 1.00 91.25 359 GLY A C 1
ATOM 2886 O O . GLY A 1 359 ? -11.595 6.034 33.177 1.00 91.25 359 GLY A O 1
ATOM 2887 N N . ALA A 1 360 ? -9.647 7.114 33.392 1.00 92.12 360 ALA A N 1
ATOM 2888 C CA . ALA A 1 360 ? -10.102 7.914 34.523 1.00 92.12 360 ALA A CA 1
ATOM 2889 C C . ALA A 1 360 ? -10.879 9.145 34.016 1.00 92.12 360 ALA A C 1
ATOM 2891 O O . ALA A 1 360 ? -10.408 9.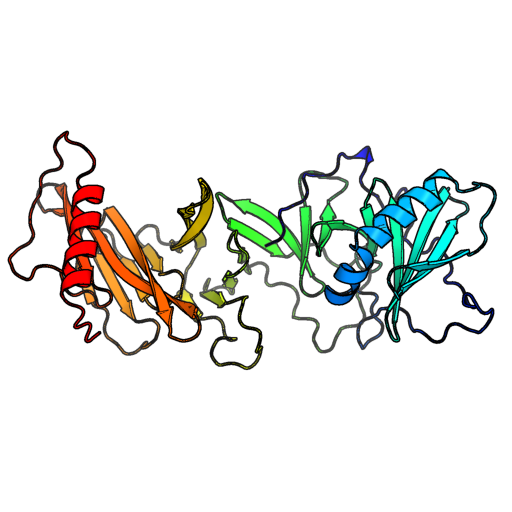817 33.093 1.00 92.12 360 ALA A O 1
ATOM 2892 N N . PRO A 1 361 ? -12.051 9.467 34.588 1.00 91.44 361 PRO A N 1
ATOM 2893 C CA . PRO A 1 361 ? -12.831 10.629 34.172 1.00 91.44 361 PRO A CA 1
ATOM 2894 C C . PRO A 1 361 ? -12.085 11.937 34.485 1.00 91.44 361 PRO A C 1
ATOM 2896 O O . PRO A 1 361 ? -11.465 12.055 35.543 1.00 91.44 361 PRO A O 1
ATOM 2899 N N . PHE A 1 362 ? -12.163 12.927 33.588 1.00 82.81 362 PHE A N 1
ATOM 2900 C CA . PHE A 1 362 ? -11.475 14.223 33.751 1.00 82.81 362 PHE A CA 1
ATOM 2901 C C . PHE A 1 362 ? -12.022 15.087 34.900 1.00 82.81 362 PHE A C 1
ATOM 2903 O O . PHE A 1 362 ? -11.307 15.955 35.389 1.00 82.81 362 PHE A O 1
ATOM 2910 N N . ASP A 1 363 ? -13.230 14.801 35.390 1.00 66.19 363 ASP A N 1
ATOM 2911 C CA . ASP A 1 363 ? -13.788 15.402 36.598 1.00 66.19 363 ASP A CA 1
ATOM 2912 C C . ASP A 1 363 ? -14.358 14.305 37.507 1.00 66.19 363 ASP A C 1
ATOM 2914 O O . ASP A 1 363 ? -15.396 13.708 37.228 1.00 66.19 363 ASP A O 1
ATOM 2918 N N . ALA A 1 364 ? -13.717 14.068 38.656 1.00 46.66 364 ALA A N 1
ATOM 2919 C CA . ALA A 1 364 ? -14.311 13.279 39.742 1.00 46.66 364 ALA A CA 1
ATOM 2920 C C . ALA A 1 364 ? -15.496 14.012 40.420 1.00 46.66 364 ALA A C 1
ATOM 2922 O O . ALA A 1 364 ? -16.177 13.448 41.276 1.00 46.66 364 ALA A O 1
ATOM 2923 N N . ALA A 1 365 ? -15.764 15.268 40.039 1.00 43.59 365 ALA A N 1
ATOM 2924 C CA . ALA A 1 365 ? -16.855 16.093 40.545 1.00 43.59 365 ALA A CA 1
ATOM 2925 C C . ALA A 1 365 ? -18.103 16.005 39.642 1.00 43.59 365 ALA A C 1
ATOM 2927 O O . ALA A 1 365 ? -18.523 16.998 39.064 1.00 43.59 365 ALA A O 1
ATOM 2928 N N . ALA A 1 366 ? -18.707 14.813 39.589 1.00 41.31 366 ALA A N 1
ATOM 2929 C CA . ALA A 1 366 ? -19.983 14.478 38.939 1.00 41.31 366 ALA A CA 1
ATOM 2930 C C . ALA A 1 366 ? -20.066 14.677 37.400 1.00 41.31 366 ALA A C 1
ATOM 2932 O O . ALA A 1 366 ? -19.592 15.672 36.857 1.00 41.31 366 ALA A O 1
ATOM 2933 N N . PRO A 1 367 ? -20.730 13.758 36.667 1.00 44.31 367 PRO A N 1
ATOM 2934 C CA . PRO A 1 367 ? -20.954 13.909 35.232 1.00 44.31 367 PRO A CA 1
ATOM 2935 C C . PRO A 1 367 ? -21.741 15.196 34.955 1.00 44.31 367 PRO A C 1
ATOM 2937 O O . PRO A 1 367 ? -22.898 15.331 35.362 1.00 44.31 367 PRO A O 1
ATOM 2940 N N . GLN A 1 368 ? -21.124 16.149 34.251 1.00 45.84 368 GLN A N 1
ATOM 2941 C CA . GLN A 1 368 ? -21.843 17.315 33.755 1.00 45.84 368 GLN A CA 1
ATOM 2942 C C . GLN A 1 368 ? -22.770 16.874 32.622 1.00 45.84 368 GLN A C 1
ATOM 2944 O O . GLN A 1 368 ? -22.372 16.744 31.469 1.00 45.84 368 GLN A O 1
ATOM 2949 N N . THR A 1 369 ? -24.035 16.640 32.960 1.00 47.34 369 THR A N 1
ATOM 2950 C CA . THR A 1 369 ? -25.122 16.444 31.998 1.00 47.34 369 THR A CA 1
ATOM 2951 C C . THR A 1 369 ? -25.396 17.773 31.290 1.00 47.34 369 THR A C 1
ATOM 2953 O O . THR A 1 369 ? -26.287 18.535 31.665 1.00 47.34 369 THR A O 1
ATOM 2956 N N . GLN A 1 370 ? -24.609 18.100 30.264 1.00 51.28 370 GLN A N 1
ATOM 2957 C CA . GLN A 1 370 ? -24.936 19.204 29.366 1.00 51.28 370 GLN A CA 1
ATOM 2958 C C . GLN A 1 370 ? -25.908 18.719 28.290 1.00 51.28 370 GLN A C 1
ATOM 2960 O O . GLN A 1 370 ? -25.544 17.975 27.383 1.00 51.28 370 GLN A O 1
ATOM 2965 N N . LYS A 1 371 ? -27.166 19.170 28.382 1.00 53.38 371 LYS A N 1
ATOM 2966 C CA . LYS A 1 371 ? -28.157 19.001 27.312 1.00 53.38 371 LYS A CA 1
ATOM 2967 C C . LYS A 1 371 ? -27.686 19.736 26.058 1.00 53.38 371 LYS A C 1
ATOM 2969 O O . LYS A 1 371 ? -27.469 20.946 26.088 1.00 53.38 371 LYS A O 1
ATOM 2974 N N . THR A 1 372 ? -27.586 19.018 24.949 1.00 48.03 372 THR A N 1
ATOM 2975 C CA . THR A 1 372 ? -27.232 19.555 23.634 1.00 48.03 372 THR A CA 1
ATOM 2976 C C . THR A 1 372 ? -28.357 20.453 23.093 1.00 48.03 372 THR A C 1
ATOM 2978 O O . THR A 1 372 ? -29.330 19.991 22.505 1.00 48.03 372 THR A O 1
ATOM 2981 N N . GLY A 1 373 ? -28.248 21.769 23.318 1.00 40.56 373 GLY A N 1
ATOM 2982 C CA . GLY A 1 373 ? -29.184 22.784 22.817 1.00 40.56 373 GLY A CA 1
ATOM 2983 C C . GLY A 1 373 ? -28.494 23.929 22.061 1.00 40.56 373 GLY A C 1
ATOM 2984 O O . GLY A 1 373 ? -27.927 24.822 22.677 1.00 40.56 373 GLY A O 1
ATOM 2985 N N . SER A 1 374 ? -28.576 23.898 20.724 1.00 40.91 374 SER A N 1
ATOM 2986 C CA . SER A 1 374 ? -28.608 25.032 19.765 1.00 40.91 374 SER A CA 1
ATOM 2987 C C . SER A 1 374 ? -27.645 26.239 19.902 1.00 40.91 374 SER A C 1
ATOM 2989 O O . SER A 1 374 ? -28.025 27.354 19.547 1.00 40.91 374 SER A O 1
ATOM 2991 N N . ALA A 1 375 ? -26.395 26.051 20.326 1.00 43.84 375 ALA A N 1
ATOM 2992 C CA . ALA A 1 375 ? -25.327 27.067 20.265 1.00 43.84 375 ALA A CA 1
ATOM 2993 C C . ALA A 1 375 ? -24.049 26.451 19.629 1.00 43.84 375 ALA A C 1
ATOM 2995 O O . ALA A 1 375 ? -24.013 25.224 19.495 1.00 43.84 375 ALA A O 1
ATOM 2996 N N . PRO A 1 376 ? -23.046 27.235 19.158 1.00 42.03 376 PRO A N 1
ATOM 2997 C CA . PRO A 1 376 ? -21.911 26.704 18.385 1.00 42.03 376 PRO A CA 1
ATOM 2998 C C . PRO A 1 376 ? -21.203 25.563 19.123 1.00 42.03 376 PRO A C 1
ATOM 3000 O O . PRO A 1 376 ? -21.141 25.587 20.349 1.00 42.03 376 PRO A O 1
ATOM 3003 N N . SER A 1 377 ? -20.706 24.577 18.359 1.00 47.81 377 SER A N 1
ATOM 3004 C CA . SER A 1 377 ? -20.170 23.288 18.832 1.00 47.81 377 SER A CA 1
ATOM 3005 C C . SER A 1 377 ? -19.427 23.404 20.178 1.00 47.81 377 SER A C 1
ATOM 3007 O O . SER A 1 377 ? -18.274 23.844 20.210 1.00 47.81 377 SER A O 1
ATOM 3009 N N . PRO A 1 378 ? -20.058 22.994 21.298 1.00 51.66 378 PRO A N 1
ATOM 3010 C CA . PRO A 1 378 ? -19.460 23.028 22.638 1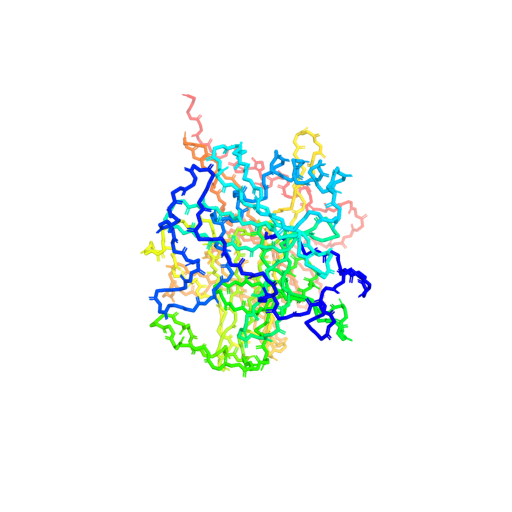.00 51.66 378 PRO A CA 1
ATOM 3011 C C . PRO A 1 378 ? -18.141 22.249 22.727 1.00 51.66 378 PRO A C 1
ATOM 3013 O O . PRO A 1 378 ? -17.279 22.564 23.549 1.00 51.66 378 PRO A O 1
ATOM 3016 N N . LEU A 1 379 ? -17.955 21.284 21.820 1.00 52.81 379 LEU A N 1
ATOM 3017 C CA . LEU A 1 379 ? -16.745 20.488 21.671 1.00 52.81 379 LEU A CA 1
ATOM 3018 C C . LEU A 1 379 ? -15.508 21.363 21.422 1.00 52.81 379 LEU A C 1
ATOM 3020 O O . LEU A 1 379 ? -14.467 21.112 22.015 1.00 52.81 379 LEU A O 1
ATOM 3024 N N . GLU A 1 380 ? -15.603 22.416 20.603 1.00 51.94 380 GLU A N 1
ATOM 3025 C CA . GLU A 1 380 ? -14.448 23.279 20.313 1.00 51.94 380 GLU A CA 1
ATOM 3026 C C . GLU A 1 380 ? -14.051 24.147 21.512 1.00 51.94 380 GLU A C 1
ATOM 3028 O O . GLU A 1 380 ? -12.863 24.360 21.755 1.00 51.94 380 GLU A O 1
ATOM 3033 N N . SER A 1 381 ? -15.025 24.616 22.298 1.00 52.50 381 SER A N 1
ATOM 3034 C CA . SER A 1 381 ? -14.756 25.389 23.516 1.00 52.50 381 SER A CA 1
ATOM 3035 C C . SER A 1 381 ? -14.171 24.510 24.625 1.00 52.50 381 SER A C 1
ATOM 3037 O O . SER A 1 381 ? -13.256 24.941 25.327 1.00 52.50 381 SER A O 1
ATOM 3039 N N . MET A 1 382 ? -14.661 23.274 24.775 1.00 58.97 382 MET A N 1
ATOM 3040 C CA . MET A 1 382 ? -14.135 22.321 25.759 1.00 58.97 382 MET A CA 1
ATOM 3041 C C . MET A 1 382 ? -12.759 21.781 25.362 1.00 58.97 382 MET A C 1
ATOM 3043 O O . MET A 1 382 ? -11.879 21.728 26.214 1.00 58.97 382 MET A O 1
ATOM 3047 N N . LEU A 1 383 ? -12.527 21.457 24.083 1.00 59.91 383 LEU A N 1
ATOM 3048 C CA . LEU A 1 383 ? -11.207 21.040 23.592 1.00 59.91 383 LEU A CA 1
ATOM 3049 C C . LEU A 1 383 ? -10.166 22.151 23.775 1.00 59.91 383 LEU A C 1
ATOM 3051 O O . LEU A 1 383 ? -9.046 21.870 24.197 1.00 59.91 383 LEU A O 1
ATOM 3055 N N . ARG A 1 384 ? -10.542 23.418 23.540 1.00 55.44 384 ARG A N 1
ATOM 3056 C CA . ARG A 1 384 ? -9.670 24.565 23.833 1.00 55.44 384 ARG A CA 1
ATOM 3057 C C . ARG A 1 384 ? -9.363 24.692 25.324 1.00 55.44 384 ARG A C 1
ATOM 3059 O O . ARG A 1 384 ? -8.216 24.953 25.654 1.00 55.44 384 ARG A O 1
ATOM 3066 N N . SER A 1 385 ? -10.340 24.480 26.210 1.00 53.62 385 SER A N 1
ATOM 3067 C CA . SER A 1 385 ? -10.146 24.597 27.665 1.00 53.62 385 SER A CA 1
ATOM 3068 C C . SER A 1 385 ? -9.367 23.426 28.278 1.00 53.62 385 SER A C 1
ATOM 3070 O O . SER A 1 385 ? -8.534 23.651 29.152 1.00 53.62 385 SER A O 1
ATOM 3072 N N . ALA A 1 386 ? -9.607 22.192 27.827 1.00 51.31 386 ALA A N 1
ATOM 3073 C CA . ALA A 1 386 ? -8.887 21.005 28.292 1.00 51.31 386 ALA A CA 1
ATOM 3074 C C . ALA A 1 386 ? -7.416 21.034 27.844 1.00 51.31 386 ALA A C 1
ATOM 3076 O O . ALA A 1 386 ? -6.526 20.745 28.639 1.00 51.31 386 ALA A O 1
ATOM 3077 N N . ALA A 1 387 ? -7.151 21.484 26.610 1.00 49.72 387 ALA A N 1
ATOM 3078 C CA . ALA A 1 387 ? -5.789 21.721 26.137 1.00 49.72 387 ALA A CA 1
ATOM 3079 C C . ALA A 1 387 ? -5.083 22.861 26.903 1.00 49.72 387 ALA A C 1
ATOM 3081 O O . ALA A 1 387 ? -3.876 22.788 27.119 1.00 49.72 387 ALA A O 1
ATOM 3082 N N . PHE A 1 388 ? -5.818 23.895 27.338 1.00 43.22 388 PHE A N 1
ATOM 3083 C CA . PHE A 1 388 ? -5.259 25.030 28.086 1.00 43.22 388 PHE A CA 1
ATOM 3084 C C . PHE A 1 388 ? -4.861 24.672 29.525 1.00 43.22 388 PHE A C 1
ATOM 3086 O O . PHE A 1 388 ? -3.788 25.064 29.977 1.00 43.22 388 PHE A O 1
ATOM 3093 N N . ASN A 1 389 ? -5.689 23.901 30.237 1.00 44.41 389 ASN A N 1
ATOM 3094 C CA . ASN A 1 389 ? -5.445 23.585 31.649 1.00 44.41 389 ASN A CA 1
ATOM 3095 C C . ASN A 1 389 ? -4.259 22.622 31.863 1.00 44.41 389 ASN A C 1
ATOM 3097 O O . ASN A 1 389 ? -3.590 22.699 32.892 1.00 44.41 389 ASN A O 1
ATOM 3101 N N .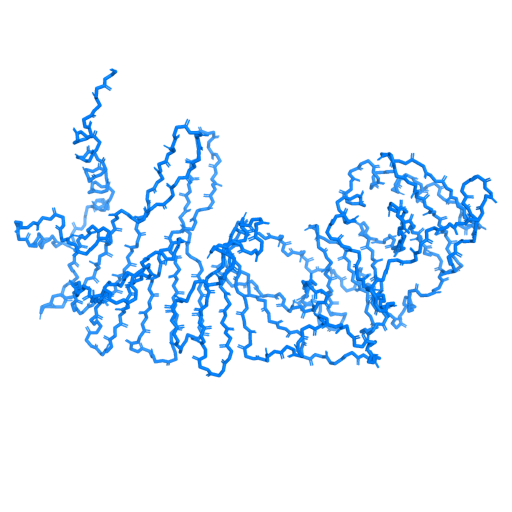 GLU A 1 390 ? -3.936 21.754 30.897 1.00 47.03 390 GLU A N 1
ATOM 3102 C CA . GLU A 1 390 ? -2.722 20.924 30.982 1.00 47.03 390 GLU A CA 1
ATOM 3103 C C . GLU A 1 390 ? -1.439 21.716 30.683 1.00 47.03 390 GLU A C 1
ATOM 3105 O O . GLU A 1 390 ? -0.422 21.477 31.339 1.00 47.03 390 GLU A O 1
ATOM 3110 N N . LEU A 1 391 ? -1.490 22.698 29.771 1.00 42.34 391 LEU A N 1
ATOM 3111 C CA . LEU A 1 391 ? -0.361 23.579 29.433 1.00 42.34 391 LEU A CA 1
ATOM 3112 C C . LEU A 1 391 ? 0.108 24.428 30.628 1.00 42.34 391 LEU A C 1
ATOM 3114 O O . LEU A 1 391 ? 1.304 24.678 30.753 1.00 42.34 391 LEU A O 1
ATOM 3118 N N . GLU A 1 392 ? -0.794 24.812 31.536 1.00 40.53 392 GLU A N 1
ATOM 3119 C CA . GLU A 1 392 ? -0.433 25.529 32.772 1.00 40.53 392 GLU A CA 1
ATOM 3120 C C . GLU A 1 392 ? 0.041 24.607 33.912 1.00 40.53 392 GLU A C 1
ATOM 3122 O O . GLU A 1 392 ? 0.766 25.050 34.803 1.00 40.53 392 GLU A O 1
ATOM 3127 N N . SER A 1 393 ? -0.303 23.313 33.892 1.00 44.06 393 SER A N 1
ATOM 3128 C CA . SER A 1 393 ? 0.145 22.356 34.922 1.00 44.06 393 SER A CA 1
ATOM 3129 C C . SER A 1 393 ? 1.574 21.829 34.697 1.00 44.06 393 SER A C 1
ATOM 3131 O O . SER A 1 393 ? 2.199 21.274 35.610 1.00 44.06 393 SER A O 1
ATOM 3133 N N . GLY A 1 394 ? 2.119 22.043 33.495 1.00 40.56 394 GLY A N 1
ATOM 3134 C CA . GLY A 1 394 ? 3.509 21.778 33.151 1.00 40.56 394 GLY A CA 1
ATOM 3135 C C . GLY A 1 394 ? 4.449 22.761 33.844 1.00 40.56 394 GLY A C 1
ATOM 3136 O O . GLY A 1 394 ? 4.676 23.867 33.363 1.00 40.56 394 GLY A O 1
ATOM 3137 N N . LYS A 1 395 ? 5.031 22.333 34.969 1.00 37.12 395 LYS A N 1
ATOM 3138 C CA . LYS A 1 395 ? 6.198 22.949 35.617 1.00 37.12 395 LYS A CA 1
ATOM 3139 C C . LYS A 1 395 ? 7.350 23.122 34.613 1.00 37.12 395 LYS A C 1
ATOM 3141 O O . LYS A 1 395 ? 8.237 22.277 34.535 1.00 37.12 395 LYS A O 1
ATOM 3146 N N . LEU A 1 396 ? 7.357 24.228 33.879 1.00 32.16 396 LEU A N 1
ATOM 3147 C CA . LEU A 1 396 ? 8.512 24.716 33.137 1.00 32.16 396 LEU A CA 1
ATOM 3148 C C . LEU A 1 396 ? 9.326 25.612 34.072 1.00 32.16 396 LEU A C 1
ATOM 3150 O O . LEU A 1 396 ? 9.004 26.778 34.301 1.00 32.16 396 LEU A O 1
ATOM 3154 N N . GLY A 1 397 ? 10.379 25.025 34.644 1.00 36.47 397 GLY A N 1
ATOM 3155 C CA . GLY A 1 397 ? 11.590 25.787 34.907 1.00 36.47 397 GLY A CA 1
ATOM 3156 C C . GLY A 1 397 ? 12.176 26.172 33.552 1.00 36.47 397 GLY A C 1
ATOM 3157 O O . GLY A 1 397 ? 12.371 25.298 32.708 1.00 36.47 397 GLY A O 1
ATOM 3158 N N . TRP A 1 398 ? 12.345 27.476 33.351 1.00 38.50 398 TRP A N 1
ATOM 3159 C CA . TRP A 1 398 ? 13.082 28.050 32.229 1.00 38.50 398 TRP A CA 1
ATOM 3160 C C . TRP A 1 398 ? 14.547 27.626 32.245 1.00 38.50 398 TRP A C 1
ATOM 3162 O O . TRP A 1 398 ? 15.100 27.496 33.366 1.00 38.50 398 TRP A O 1
#

pLDDT: mean 82.25, std 14.57, range [32.16, 96.25]

Radius of gyration: 27.04 Å; chains: 1; bounding box: 67×51×80 Å

Secondary structure (DSSP, 8-state):
-PPPPPPPPTTTS--HHHH--S-SSPPPSB-TTSSBP-PEE-B-TTS-B-PPPHHHHHHHT-HHHHHHHHHHHHT--TT--SEEEEEETTEEEEEEE-TTSPEEEEEEETTEEEEEEEETTEEEEEETTTTEEEEEETTEEEEE-SSSTT-EEEEETTEEEEEEEETTEEEEEE--PPPSS-PPPPTT---S--TT-EEEE-TTSSEEEEEETTTTEEEEEETT---TTSTTTSPEEEESSEEEEEEEEEEEE-TTS-EEEEEEEEEEEESSTT-EEEE-TTSSEEEEEETTTTEEEEEETT-TTSPPEEEESSEEEEEEEEEEEE-TT--EEEEEEEEEEEEE-TTS-EEEEEEETTS-BS-SS--------SSS-HHHHHHHHHHHHHHHHS----

Sequence (398 aa):
MPIPPKPIDRGGILDPRRNGDGHAHTSPTRGWDGRPITQRPWTSPRGRHIPPSHNHITIINNTTIINNISVVQRGWRTSDHSYSWYYWNGQRIGHRYDTFGFHWWGFYVGNDYFWTRYSNGRHWWYDPYYNRWVYLHDGRWWWQDPMAPTVVYVIIDNRYYRYQDNAGTIIVRPDPTQPVVTPPADPSAPTAPDTDEETMYSSDGTRSIQIMGTAKEAYLYDLTNTDPNGAGAGGQWLASGVKSAKFVYDDKHETDGTTTQVIRQIELEFDDATMAAVADPEGERKIVITGTERSASLYNLKDENAPATHLADGVSEIKMVSGETADENGQINRALRLVIVTAKDASGVDSLMLFNRDGAPFDAAAPQTQKTGSAPSPLESMLRSAAFNELESGKLGW

Foldseek 3Di:
DFDDPDQDPLVQFDACVPNPQQVLDDDDQAAPVRHGQQAAADADPVRADFPDDLVRLVVCPDPFNLVVVVVCLVPDDLVDQDWDWDQTPNWIKIWGQGPVRWIKIWTGDDRYIYIFTQGPSWTWDGRNFQSFIWTDDRSWTKGADSVHSVWIWTADPRFTWTWDDDDQKTKTAGDPDGTPHDTDDDPPPPPDDQNQWIKIAGNVRQKIWIQDDPQRWIFIAGPPDPDCPDPRVDTQTDDTQFPDKDFDWDWDQDPVRDTDTDGFWMKTDGPPNQWIKIAGPVRQKMWIQHDPQRWIWIDGSVDNPDDTHTQDTQWPDKGWGWDWDQDPVRDTDIDTAKIWTWGQDPVGATFIFIAGRRNHGPDPPDRPRDHDDDDPDVVVVVVVVVVVVVVVVPPDDD